Protein AF-A0A085MCB8-F1 (afdb_monomer_lite)

pLDDT: mean 83.79, std 18.66, range [27.7, 98.88]

Sequence (508 aa):
MVGNKIAIAVHGGAGIICREDVPTDLENEYRQELRDALIAGFNSLLAGDSCLEAAVQSTLLLENCPLFNAGKGSVMSCDGTFELDAGLMCGADGRAAGATNLKRIKNPIRLAEAILLKTNHCILGGQGAEQFALEAGLEFCEENYFYTERRSKGLNAFLKAGKSFRKSHSLQNDGNSCFYGSAGTVGAVTLDQMGHLASTSSTGGTTGKMPGRLSDTCVPGAGYFANKFLAVSGTGDGDFFLQRSICYDVAAVVEYAKMSLKEACEHAVFVKMADCHAGLIALDRNGNVACPFNTEGMFHAYLMPNEEIAVRIWKNDIVGRMAMQEEPMLGGVELLEEKELQGFLSQEEYTELLAAYISQNELQLALFLWRRIPSHLKKESSDLTAIWEVGKNLFRMEYSLALAALNRDWSDKMKPVVETIRTSINNYVFTAVEKAYSCISVKSLAALLGKLEDEVLQESLKRGWTADDDPSYLKPVQPVVIEDPNAEDDFVKTMIRQTKFFENTLTE

Organism: NCBI:txid68888

InterPro domains:
  IPR000246 Peptidase T2, asparaginase 2 [PF01112] (5-306)
  IPR000246 Peptidase T2, asparaginase 2 [PTHR10188] (6-315)
  IPR029055 Nucleophile aminohydrolases, N-terminal [SSF56235] (6-314)
  IPR033464 CSN8/PSMD8/EIF3K [PF10075] (348-475)

Secondary structure (DSSP, 8-state):
------EEEEEEEEE---GGGS-HHHHHHHHHHHHHHHHHHHHHHHTT--HHHHHHHHHHHHHH-TTSSSSTTPPPPTTS---EEEEEEETTT--EEEEEEESSBS-HHHHHHHHHHH-S-SEEEHHHHHHHHHHTTPPB--GGGT--HHHHHHHHHHHHTTT--TT-S---SSS--GGGT----EEEEEE-TT--EEEEEEE---TTPPTTPPPGGGSBTTTEEE-SSEEEEEEE-HHHHHHHTHHHHHHHHHHHH---HHHHHHHIIIIITTTS-EEEEEEETT--EE--BSSSEEEEEEE-TTSPPEEEEETT-------SS--TT-TTHHHHHHHHHTT---HHHHHHHHHHHHHTT-HHHHHHHHHHS-HHHHHH-HHHHHHHHHHHHHHTT-HHHHHHHT-S---TTHHHHHHHHHHHHHHHHHHHHHHH-SSEEHHHHHHHHT--HHHHHHHHHHTT-EE-SSTTEEE---------TT---HHHHHHHHHHHHHHHHS--

Structure (mmCIF, N/CA/C/O backbone):
data_AF-A0A085MCB8-F1
#
_entry.id   AF-A0A085MCB8-F1
#
loop_
_atom_site.group_PDB
_atom_site.id
_atom_site.type_symbol
_atom_site.label_atom_id
_atom_site.label_alt_id
_atom_site.label_comp_id
_atom_site.label_asym_id
_atom_site.label_entity_id
_atom_site.label_seq_id
_atom_site.pdbx_PDB_ins_code
_atom_site.Cartn_x
_atom_site.Cartn_y
_atom_site.Cartn_z
_atom_site.occupancy
_atom_site.B_iso_or_equiv
_atom_site.auth_seq_id
_atom_site.auth_comp_id
_atom_site.auth_asym_id
_atom_site.auth_atom_id
_atom_site.pdbx_PDB_model_num
ATOM 1 N N . MET A 1 1 ? -8.775 -0.798 29.290 1.00 27.70 1 MET A N 1
ATOM 2 C CA . MET A 1 1 ? -7.996 0.337 28.757 1.00 27.70 1 MET A CA 1
ATOM 3 C C . MET A 1 1 ? -7.689 0.027 27.305 1.00 27.70 1 MET A C 1
ATOM 5 O O . MET A 1 1 ? -7.099 -1.014 27.050 1.00 27.70 1 MET A O 1
ATOM 9 N N . VAL A 1 2 ? -8.181 0.831 26.361 1.00 31.89 2 VAL A N 1
ATOM 10 C CA . VAL A 1 2 ? -7.821 0.691 24.942 1.00 31.89 2 VAL A CA 1
ATOM 11 C C . VAL A 1 2 ? -6.438 1.323 24.809 1.00 31.89 2 VAL A C 1
ATOM 13 O O . VAL A 1 2 ? -6.316 2.538 24.893 1.00 31.89 2 VAL A O 1
ATOM 16 N N . GLY A 1 3 ? -5.389 0.498 24.767 1.00 43.50 3 GLY A N 1
ATOM 17 C CA . GLY A 1 3 ? -4.029 0.971 24.490 1.00 43.50 3 GLY A CA 1
ATOM 18 C C . GLY A 1 3 ? -3.950 1.611 23.101 1.00 43.50 3 GLY A C 1
ATOM 19 O O . GLY A 1 3 ? -4.816 1.352 22.268 1.00 43.50 3 GLY A O 1
ATOM 20 N N . ASN A 1 4 ? -2.929 2.437 22.862 1.00 54.22 4 ASN A N 1
ATOM 21 C CA . ASN A 1 4 ? -2.634 3.088 21.578 1.00 54.22 4 ASN A CA 1
ATOM 22 C C . ASN A 1 4 ? -2.521 2.061 20.432 1.00 54.22 4 ASN A C 1
ATOM 24 O O . ASN A 1 4 ? -1.433 1.593 20.122 1.00 54.22 4 ASN A O 1
ATOM 28 N N . LYS A 1 5 ? -3.644 1.698 19.804 1.00 75.38 5 LYS A N 1
ATOM 29 C CA . LYS A 1 5 ? -3.726 0.728 18.699 1.00 75.38 5 LYS A CA 1
ATOM 30 C C . LYS A 1 5 ? -3.701 1.406 17.329 1.00 75.38 5 LYS A C 1
ATOM 32 O O . LYS A 1 5 ? -4.356 0.937 16.412 1.00 75.38 5 LYS A O 1
ATOM 37 N N . ILE A 1 6 ? -2.994 2.524 17.181 1.00 90.81 6 ILE A N 1
ATOM 38 C CA . ILE A 1 6 ? -2.833 3.104 15.846 1.00 90.81 6 ILE A CA 1
ATOM 39 C C . ILE A 1 6 ? -1.880 2.212 15.056 1.00 90.81 6 ILE A C 1
ATOM 41 O O . ILE A 1 6 ? -0.785 1.908 15.525 1.00 90.81 6 ILE A O 1
ATOM 45 N N . ALA A 1 7 ? -2.305 1.821 13.863 1.00 95.88 7 ALA A N 1
ATOM 46 C CA . ALA A 1 7 ? -1.473 1.116 12.906 1.00 95.88 7 ALA A CA 1
ATOM 47 C C . ALA A 1 7 ? -1.819 1.572 11.490 1.00 95.88 7 ALA A C 1
ATOM 49 O O . ALA A 1 7 ? -2.953 1.964 11.201 1.00 95.88 7 ALA A O 1
ATOM 50 N N . ILE A 1 8 ? -0.833 1.543 10.604 1.00 98.12 8 ILE A N 1
ATOM 51 C CA . ILE A 1 8 ? -0.995 1.961 9.214 1.00 98.12 8 ILE A CA 1
ATOM 52 C C . ILE A 1 8 ? -0.040 1.175 8.326 1.00 98.12 8 ILE A C 1
ATOM 54 O O . ILE A 1 8 ? 1.091 0.896 8.715 1.00 98.12 8 ILE A O 1
ATOM 58 N N . ALA A 1 9 ? -0.483 0.844 7.120 1.00 98.69 9 ALA A N 1
ATOM 59 C CA . ALA A 1 9 ? 0.382 0.368 6.055 1.00 98.69 9 ALA A CA 1
ATOM 60 C C . ALA A 1 9 ? 0.034 1.075 4.743 1.00 98.69 9 ALA A C 1
ATOM 62 O O . ALA A 1 9 ? -1.121 1.428 4.502 1.00 98.69 9 ALA A O 1
ATOM 63 N N . VAL A 1 10 ? 1.037 1.262 3.889 1.00 98.81 10 VAL A N 1
ATOM 64 C CA . VAL A 1 10 ? 0.917 1.841 2.547 1.00 98.81 10 VAL A CA 1
ATOM 65 C C . VAL A 1 10 ? 1.696 0.993 1.547 1.00 98.81 10 VAL A C 1
ATOM 67 O O . VAL A 1 10 ? 2.708 0.387 1.903 1.00 98.81 10 VAL A O 1
ATOM 70 N N . HIS A 1 11 ? 1.257 0.964 0.289 1.00 98.38 11 HIS A N 1
ATOM 71 C CA . HIS A 1 11 ? 2.021 0.380 -0.811 1.00 98.38 11 HIS A CA 1
ATOM 72 C C . HIS A 1 11 ? 2.091 1.314 -2.020 1.00 98.38 11 HIS A C 1
ATOM 74 O O . HIS A 1 11 ? 1.123 1.987 -2.362 1.00 98.38 11 HIS A O 1
ATOM 80 N N . GLY A 1 12 ? 3.240 1.300 -2.693 1.00 95.75 12 GLY A N 1
ATOM 81 C CA . GLY A 1 12 ? 3.515 1.937 -3.983 1.00 95.75 12 GLY A CA 1
ATOM 82 C C . GLY A 1 12 ? 3.453 0.968 -5.172 1.00 95.75 12 GLY A C 1
ATOM 83 O O . GLY A 1 12 ? 3.764 1.345 -6.301 1.00 95.75 12 GLY A O 1
ATOM 84 N N . GLY A 1 13 ? 3.083 -0.290 -4.912 1.00 90.62 13 GLY A N 1
ATOM 85 C CA . GLY A 1 13 ? 2.748 -1.285 -5.923 1.00 90.62 13 GLY A CA 1
ATOM 86 C C . GLY A 1 13 ? 3.730 -2.447 -6.057 1.00 90.62 13 GLY A C 1
ATOM 87 O O . GLY A 1 13 ? 4.926 -2.305 -5.805 1.00 90.62 13 GLY A O 1
ATOM 88 N N . ALA A 1 14 ? 3.200 -3.598 -6.475 1.00 82.31 14 ALA A N 1
ATOM 89 C CA . ALA A 1 14 ? 3.954 -4.798 -6.831 1.00 82.31 14 ALA A CA 1
ATOM 90 C C . ALA A 1 14 ? 4.080 -4.910 -8.357 1.00 82.31 14 ALA A C 1
ATOM 92 O O . ALA A 1 14 ? 3.195 -4.465 -9.095 1.00 82.31 14 ALA A O 1
ATOM 93 N N . GLY A 1 15 ? 5.167 -5.507 -8.843 1.00 71.56 15 GLY A N 1
ATOM 94 C CA . GLY A 1 15 ? 5.312 -5.812 -10.265 1.00 71.56 15 GLY A CA 1
ATOM 95 C C . GLY A 1 15 ? 6.728 -6.202 -10.679 1.00 71.56 15 GLY A C 1
ATOM 96 O O . GLY A 1 15 ? 7.561 -6.557 -9.848 1.00 71.56 15 GLY A O 1
ATOM 97 N N . ILE A 1 16 ? 6.993 -6.139 -11.984 1.00 66.81 16 ILE A N 1
ATOM 98 C CA . ILE A 1 16 ? 8.308 -6.426 -12.565 1.00 66.81 16 ILE A CA 1
ATOM 99 C C . ILE A 1 16 ? 9.235 -5.246 -12.265 1.00 66.81 16 ILE A C 1
ATOM 101 O O . ILE A 1 16 ? 9.264 -4.258 -12.997 1.00 66.81 16 ILE A O 1
ATOM 105 N N . ILE A 1 17 ? 9.968 -5.350 -11.163 1.00 71.25 17 ILE A N 1
ATOM 106 C CA . ILE A 1 17 ? 11.002 -4.404 -10.759 1.00 71.25 17 ILE A CA 1
ATOM 107 C C . ILE A 1 17 ? 12.288 -5.220 -10.642 1.00 71.25 17 ILE A C 1
ATOM 109 O O . ILE A 1 17 ? 12.360 -6.135 -9.825 1.00 71.25 17 ILE A O 1
ATOM 113 N N . CYS A 1 18 ? 13.279 -4.926 -11.479 1.00 69.25 18 CYS A N 1
ATOM 114 C CA . CYS A 1 18 ? 14.595 -5.554 -11.392 1.00 69.25 18 CYS A CA 1
ATOM 115 C C . CYS A 1 18 ? 15.466 -4.696 -10.481 1.00 69.25 18 CYS A C 1
ATOM 117 O O . CYS A 1 18 ? 15.676 -3.523 -10.786 1.00 69.25 18 CYS A O 1
ATOM 119 N N . ARG A 1 19 ? 15.938 -5.257 -9.362 1.00 76.12 19 ARG A N 1
ATOM 120 C CA . ARG A 1 19 ? 16.737 -4.529 -8.363 1.00 76.12 19 ARG A CA 1
ATOM 121 C C . ARG A 1 19 ? 17.994 -3.924 -8.985 1.00 76.12 19 ARG A C 1
ATOM 123 O O . ARG A 1 19 ? 18.350 -2.798 -8.668 1.00 76.12 19 ARG A O 1
ATOM 130 N N . GLU A 1 20 ? 18.598 -4.634 -9.931 1.00 72.50 20 GLU A N 1
ATOM 131 C CA . GLU A 1 20 ? 19.799 -4.222 -10.661 1.00 72.50 20 GLU A CA 1
ATOM 132 C C . GLU A 1 20 ? 19.562 -2.992 -11.553 1.00 72.50 20 GLU A C 1
ATOM 134 O O . GLU A 1 20 ? 20.500 -2.256 -11.852 1.00 72.50 20 GLU A O 1
ATOM 139 N N . ASP A 1 21 ? 18.310 -2.753 -11.956 1.00 71.25 21 ASP A N 1
ATOM 140 C CA . ASP A 1 21 ? 17.914 -1.631 -12.809 1.00 71.25 21 ASP A CA 1
ATOM 141 C C . ASP A 1 21 ? 17.497 -0.384 -12.003 1.00 71.25 21 ASP A C 1
ATOM 143 O O . ASP A 1 21 ? 17.176 0.645 -12.608 1.00 71.25 21 ASP A O 1
ATOM 147 N N . VAL A 1 22 ? 17.460 -0.451 -10.663 1.00 74.94 22 VAL A N 1
ATOM 148 C CA . VAL A 1 22 ? 17.089 0.679 -9.795 1.00 74.94 22 VAL A CA 1
ATOM 149 C C . VAL A 1 22 ? 18.351 1.323 -9.212 1.00 74.94 22 VAL A C 1
ATOM 151 O O . VAL A 1 22 ? 19.000 0.728 -8.355 1.00 74.94 22 VAL A O 1
ATOM 154 N N . PRO A 1 23 ? 18.715 2.552 -9.627 1.00 82.19 23 PRO A N 1
ATOM 155 C CA . PRO A 1 23 ? 19.811 3.281 -8.998 1.00 82.19 23 PRO A CA 1
ATOM 156 C C . PRO A 1 23 ? 19.545 3.517 -7.508 1.00 82.19 23 PRO A C 1
ATOM 158 O O . PRO A 1 23 ? 18.416 3.830 -7.131 1.00 82.19 23 PRO A O 1
ATOM 161 N N . THR A 1 24 ? 20.587 3.455 -6.675 1.00 81.88 24 THR A N 1
ATOM 162 C CA . THR A 1 24 ? 20.481 3.634 -5.216 1.00 81.88 24 THR A CA 1
ATOM 163 C C . THR A 1 24 ? 19.789 4.941 -4.824 1.00 81.88 24 THR A C 1
ATOM 165 O O . THR A 1 24 ? 18.928 4.933 -3.950 1.00 81.88 24 THR A O 1
ATOM 168 N N . ASP A 1 25 ? 20.102 6.052 -5.497 1.00 80.88 25 ASP A N 1
ATOM 169 C CA . ASP A 1 25 ? 19.472 7.351 -5.217 1.00 80.88 25 ASP A CA 1
ATOM 170 C C . ASP A 1 25 ? 17.960 7.311 -5.466 1.00 80.88 25 ASP A C 1
ATOM 172 O O . ASP A 1 25 ? 17.173 7.784 -4.651 1.00 80.88 25 ASP A O 1
ATOM 176 N N . LEU A 1 26 ? 17.543 6.658 -6.553 1.00 83.00 26 LEU A N 1
ATOM 177 C CA . LEU A 1 26 ? 16.134 6.500 -6.893 1.00 83.00 26 LEU A CA 1
ATOM 178 C C . LEU A 1 26 ? 15.423 5.548 -5.924 1.00 83.00 26 LEU A C 1
ATOM 180 O O . LEU A 1 26 ? 14.272 5.784 -5.567 1.00 83.00 26 LEU A O 1
ATOM 184 N N . GLU A 1 27 ? 16.096 4.487 -5.472 1.00 84.81 27 GLU A N 1
ATOM 185 C CA . GLU A 1 27 ? 15.577 3.625 -4.407 1.00 84.81 27 GLU A CA 1
ATOM 186 C C . GLU A 1 27 ? 15.351 4.421 -3.110 1.00 84.81 27 GLU A C 1
ATOM 188 O O . GLU A 1 27 ? 14.302 4.287 -2.477 1.00 84.81 27 GLU A O 1
ATOM 193 N N . ASN A 1 28 ? 16.292 5.291 -2.738 1.00 84.38 28 ASN A N 1
ATOM 194 C CA . ASN A 1 28 ? 16.163 6.158 -1.568 1.00 84.38 28 ASN A CA 1
ATOM 195 C C . ASN A 1 28 ? 15.000 7.149 -1.711 1.00 84.38 28 ASN A C 1
ATOM 197 O O . ASN A 1 28 ? 14.244 7.327 -0.756 1.00 84.38 28 ASN A O 1
ATOM 201 N N . GLU A 1 29 ? 14.802 7.737 -2.896 1.00 87.62 29 GLU A N 1
ATOM 202 C CA . GLU A 1 29 ? 13.628 8.572 -3.186 1.00 87.62 29 GLU A CA 1
ATOM 203 C C . GLU A 1 29 ? 12.323 7.783 -2.993 1.00 87.62 29 GLU A C 1
ATOM 205 O O . GLU A 1 29 ? 11.416 8.241 -2.301 1.00 87.62 29 GLU A O 1
ATOM 210 N N . TYR A 1 30 ? 12.242 6.553 -3.513 1.00 90.50 30 TYR A N 1
ATOM 211 C CA . TYR A 1 30 ? 11.087 5.678 -3.293 1.00 90.50 30 TYR A CA 1
ATOM 212 C C . TYR A 1 30 ? 10.815 5.408 -1.812 1.00 90.50 30 TYR A C 1
ATOM 214 O O . TYR A 1 30 ? 9.663 5.466 -1.374 1.00 90.50 30 TYR A O 1
ATOM 222 N N . ARG A 1 31 ? 11.861 5.101 -1.038 1.00 90.81 31 ARG A N 1
ATOM 223 C CA . ARG A 1 31 ? 11.746 4.840 0.404 1.00 90.81 31 ARG A CA 1
ATOM 224 C C . ARG A 1 31 ? 11.271 6.081 1.157 1.00 90.81 31 ARG A C 1
ATOM 226 O O . ARG A 1 31 ? 10.410 5.962 2.029 1.00 90.81 31 ARG A O 1
ATOM 233 N N . GLN A 1 32 ? 11.791 7.253 0.804 1.00 89.81 32 GLN A N 1
ATOM 234 C CA . GLN A 1 32 ? 11.395 8.519 1.409 1.00 89.81 32 GLN A CA 1
ATOM 235 C C . GLN A 1 32 ? 9.923 8.844 1.119 1.00 89.81 32 GLN A C 1
ATOM 237 O O . GLN A 1 32 ? 9.163 9.101 2.047 1.00 89.81 32 GLN A O 1
ATOM 242 N N . GLU A 1 33 ? 9.484 8.722 -0.132 1.00 94.94 33 GLU A N 1
ATOM 243 C CA . GLU A 1 33 ? 8.098 9.010 -0.526 1.00 94.94 33 GLU A CA 1
ATOM 244 C C . GLU A 1 33 ? 7.088 8.032 0.111 1.00 94.94 33 GLU A C 1
ATOM 246 O O . GLU A 1 33 ? 6.008 8.438 0.543 1.00 94.94 33 GLU A O 1
ATOM 251 N N . LEU A 1 34 ? 7.443 6.745 0.252 1.00 95.19 34 LEU A N 1
ATOM 252 C CA . LEU A 1 34 ? 6.641 5.775 1.016 1.00 95.19 34 LEU A CA 1
ATOM 253 C C . LEU A 1 34 ? 6.527 6.168 2.494 1.00 95.19 34 LEU A C 1
ATOM 255 O O . LEU A 1 34 ? 5.451 6.058 3.088 1.00 95.19 34 LEU A O 1
ATOM 259 N N . ARG A 1 35 ? 7.640 6.610 3.092 1.00 95.25 35 ARG A N 1
ATOM 260 C CA . ARG A 1 35 ? 7.683 7.052 4.487 1.00 95.25 35 ARG A CA 1
ATOM 261 C C . ARG A 1 35 ? 6.811 8.285 4.692 1.00 95.25 35 ARG A C 1
ATOM 263 O O . ARG A 1 35 ? 6.032 8.309 5.640 1.00 95.25 35 ARG A O 1
ATOM 270 N N . ASP A 1 36 ? 6.896 9.264 3.801 1.00 91.06 36 ASP A N 1
ATOM 271 C CA . ASP A 1 36 ? 6.126 10.505 3.889 1.00 91.06 36 ASP A CA 1
ATOM 272 C C . ASP A 1 36 ? 4.625 10.253 3.709 1.00 91.06 36 ASP A C 1
ATOM 274 O O . ASP A 1 36 ? 3.816 10.763 4.488 1.00 91.06 36 ASP A O 1
ATOM 278 N N . ALA A 1 37 ? 4.243 9.384 2.767 1.00 97.88 37 ALA A N 1
ATOM 279 C CA . ALA A 1 37 ? 2.859 8.938 2.616 1.00 97.88 37 ALA A CA 1
ATOM 280 C C . ALA A 1 37 ? 2.327 8.255 3.887 1.00 97.88 37 ALA A C 1
ATOM 282 O O . ALA A 1 37 ? 1.207 8.535 4.324 1.00 97.88 37 ALA A O 1
ATOM 283 N N . LEU A 1 38 ? 3.124 7.386 4.516 1.00 97.75 38 LEU A N 1
ATOM 284 C CA . LEU A 1 38 ? 2.754 6.738 5.774 1.00 97.75 38 LEU A CA 1
ATOM 285 C C . LEU A 1 38 ? 2.633 7.745 6.929 1.00 97.75 38 LEU A C 1
ATOM 287 O O . LEU A 1 38 ? 1.654 7.710 7.675 1.00 97.75 38 LEU A O 1
ATOM 291 N N . ILE A 1 39 ? 3.590 8.668 7.057 1.00 94.31 39 ILE A N 1
ATOM 292 C CA . ILE A 1 39 ? 3.597 9.702 8.101 1.00 94.31 39 ILE A CA 1
ATOM 293 C C . ILE A 1 39 ? 2.384 10.624 7.968 1.00 94.31 39 ILE A C 1
ATOM 295 O O . ILE A 1 39 ? 1.797 10.997 8.980 1.00 94.31 39 ILE A O 1
ATOM 299 N N . ALA A 1 40 ? 1.965 10.973 6.752 1.00 93.31 40 ALA A N 1
ATOM 300 C CA . ALA A 1 40 ? 0.789 11.815 6.553 1.00 93.31 40 ALA A CA 1
ATOM 301 C C . ALA A 1 40 ? -0.500 11.165 7.071 1.00 93.31 40 ALA A C 1
ATOM 303 O O . ALA A 1 40 ? -1.253 11.802 7.809 1.00 93.31 40 ALA A O 1
ATOM 304 N N . GLY A 1 41 ? -0.724 9.886 6.753 1.00 96.50 41 GLY A N 1
ATOM 305 C CA . GLY A 1 41 ? -1.862 9.141 7.293 1.00 96.50 41 GLY A CA 1
ATOM 306 C C . GLY A 1 41 ? -1.766 8.974 8.809 1.00 96.50 41 GLY A C 1
ATOM 307 O O . GLY A 1 41 ? -2.742 9.196 9.522 1.00 96.50 41 GLY A O 1
ATOM 308 N N . PHE A 1 42 ? -0.575 8.675 9.331 1.00 95.31 42 PHE A N 1
ATOM 309 C CA . PHE A 1 42 ? -0.351 8.568 10.773 1.00 95.31 42 PHE A CA 1
ATOM 310 C C . PHE A 1 42 ? -0.626 9.883 11.519 1.00 95.31 42 PHE A C 1
ATOM 312 O O . PHE A 1 42 ? -1.307 9.879 12.543 1.00 95.31 42 PHE A O 1
ATOM 319 N N . ASN A 1 43 ? -0.164 11.018 10.992 1.00 90.75 43 ASN A N 1
ATOM 320 C CA . ASN A 1 43 ? -0.422 12.337 11.570 1.00 90.75 43 ASN A CA 1
ATOM 321 C C . ASN A 1 43 ? -1.916 12.686 11.561 1.00 90.75 43 ASN A C 1
ATOM 323 O O . ASN A 1 43 ? -2.396 13.279 12.523 1.00 90.75 43 ASN A O 1
ATOM 327 N N . SER A 1 44 ? -2.656 12.284 10.523 1.00 93.00 44 SER A N 1
ATOM 328 C CA . SER A 1 44 ? -4.117 12.429 10.473 1.00 93.00 44 SER A CA 1
ATOM 329 C C . SER A 1 44 ? -4.799 11.616 11.588 1.00 93.00 44 SER A C 1
ATOM 331 O O . SER A 1 44 ? -5.626 12.145 12.329 1.00 93.00 44 SER A O 1
ATOM 333 N N . LEU A 1 45 ? -4.358 10.372 11.828 1.00 92.50 45 LEU A N 1
ATOM 334 C CA . LEU A 1 45 ? -4.843 9.560 12.958 1.00 92.50 45 LEU A CA 1
ATOM 335 C C . LEU A 1 45 ? -4.511 10.194 14.319 1.00 92.50 45 LEU A C 1
ATOM 337 O O . LEU A 1 45 ? -5.348 10.185 15.221 1.00 92.50 45 LEU A O 1
ATOM 341 N N . LEU A 1 46 ? -3.313 10.768 14.482 1.00 89.38 46 LEU A N 1
ATOM 342 C CA . LEU A 1 46 ? -2.926 11.483 15.705 1.00 89.38 46 LEU A CA 1
ATOM 343 C C . LEU A 1 46 ? -3.732 12.769 15.926 1.00 89.38 46 LEU A C 1
ATOM 345 O O . LEU A 1 46 ? -3.989 13.135 17.072 1.00 89.38 46 LEU A O 1
ATOM 349 N N . ALA A 1 47 ? -4.138 13.440 14.848 1.00 88.88 47 ALA A N 1
ATOM 350 C CA . ALA A 1 47 ? -4.994 14.621 14.898 1.00 88.88 47 ALA A CA 1
ATOM 351 C C . ALA A 1 47 ? -6.456 14.292 15.260 1.00 88.88 47 ALA A C 1
ATOM 353 O O . ALA A 1 47 ? -7.233 15.204 15.543 1.00 88.88 47 ALA A O 1
ATOM 354 N N . GLY A 1 48 ? -6.821 13.006 15.305 1.00 89.25 48 GLY A N 1
ATOM 355 C CA . GLY A 1 48 ? -8.174 12.546 15.611 1.00 89.25 48 GLY A CA 1
ATOM 356 C C . GLY A 1 48 ? -9.104 12.514 14.398 1.00 89.25 48 GLY A C 1
ATOM 357 O O . GLY A 1 48 ? -10.321 12.436 14.577 1.00 89.25 48 GLY A O 1
ATOM 358 N N . ASP A 1 49 ? -8.558 12.571 13.182 1.00 93.88 49 ASP A N 1
ATOM 359 C CA . ASP A 1 49 ? -9.339 12.351 11.969 1.00 93.88 49 ASP A CA 1
ATOM 360 C C . ASP A 1 49 ? -9.793 10.886 11.866 1.00 93.88 49 ASP A C 1
ATOM 362 O O . ASP A 1 49 ? -9.266 9.977 12.512 1.00 93.88 49 ASP A O 1
ATOM 366 N N . SER A 1 50 ? -10.788 10.641 11.012 1.00 94.69 50 SER A N 1
ATOM 367 C CA . SER A 1 50 ? -11.274 9.282 10.760 1.00 94.69 50 SER A CA 1
ATOM 368 C C . SER A 1 50 ? -10.213 8.398 10.088 1.00 94.69 50 SER A C 1
ATOM 370 O O . SER A 1 50 ? -9.419 8.883 9.281 1.00 94.69 50 SER A O 1
ATOM 372 N N . CYS A 1 51 ? -10.277 7.075 10.307 1.00 94.31 51 CYS A N 1
ATOM 373 C CA . CYS A 1 51 ? -9.475 6.101 9.550 1.00 94.31 51 CYS A CA 1
ATOM 374 C C . CYS A 1 51 ? -9.509 6.323 8.042 1.00 94.31 51 CYS A C 1
ATOM 376 O O . CYS A 1 51 ? -8.489 6.167 7.369 1.00 94.31 51 CYS A O 1
ATOM 378 N N . LEU A 1 52 ? -10.694 6.642 7.516 1.00 97.94 52 LEU A N 1
ATOM 379 C CA . LEU A 1 52 ? -10.888 6.823 6.090 1.00 97.94 52 LEU A CA 1
ATOM 380 C C . LEU A 1 52 ? -10.094 8.026 5.581 1.00 97.94 52 LEU A C 1
ATOM 382 O O . LEU A 1 52 ? -9.345 7.874 4.623 1.00 97.94 52 LEU A O 1
ATOM 386 N N . GLU A 1 53 ? -10.197 9.173 6.255 1.00 98.06 53 GLU A N 1
ATOM 387 C CA . GLU A 1 53 ? -9.422 10.369 5.902 1.00 98.06 53 GLU A CA 1
ATOM 388 C C . GLU A 1 53 ? -7.917 10.092 5.990 1.00 98.06 53 GLU A C 1
ATOM 390 O O . GLU A 1 53 ? -7.183 10.424 5.066 1.00 98.06 53 GLU A O 1
ATOM 395 N N . ALA A 1 54 ? -7.451 9.395 7.029 1.00 98.25 54 ALA A N 1
ATOM 396 C CA . ALA A 1 54 ? -6.042 9.028 7.145 1.00 98.25 54 ALA A CA 1
ATOM 397 C C . ALA A 1 54 ? -5.545 8.170 5.965 1.00 98.25 54 ALA A C 1
ATOM 399 O O . ALA A 1 54 ? -4.469 8.422 5.419 1.00 98.25 54 ALA A O 1
ATOM 400 N N . ALA A 1 55 ? -6.335 7.183 5.528 1.00 98.75 55 ALA A N 1
ATOM 401 C CA . ALA A 1 55 ? -5.999 6.363 4.363 1.00 98.75 55 ALA A CA 1
ATOM 402 C C . ALA A 1 55 ? -6.033 7.188 3.059 1.00 98.75 55 ALA A C 1
ATOM 404 O O . ALA A 1 55 ? -5.170 7.028 2.186 1.00 98.75 55 ALA A O 1
ATOM 405 N N . VAL A 1 56 ? -6.991 8.116 2.943 1.00 98.88 56 VAL A N 1
ATOM 406 C CA . VAL A 1 56 ? -7.093 9.064 1.825 1.00 98.88 56 VAL A CA 1
ATOM 407 C C . VAL A 1 56 ? -5.868 9.978 1.777 1.00 98.88 56 VAL A C 1
ATOM 409 O O . VAL A 1 56 ? -5.308 10.144 0.699 1.00 98.88 56 VAL A O 1
ATOM 412 N N . GLN A 1 57 ? -5.389 10.507 2.907 1.00 98.69 57 GLN A N 1
ATOM 413 C CA . GLN A 1 57 ? -4.201 11.370 2.980 1.00 98.69 57 GLN A CA 1
ATOM 414 C C . GLN A 1 57 ? -2.926 10.657 2.519 1.00 98.69 57 GLN A C 1
ATOM 416 O O . GLN A 1 57 ? -2.182 11.197 1.698 1.00 98.69 57 GLN A O 1
ATOM 421 N N . SER A 1 58 ? -2.699 9.421 2.972 1.00 98.75 58 SER A N 1
ATOM 422 C CA . SER A 1 58 ? -1.581 8.606 2.480 1.00 98.75 58 SER A CA 1
ATOM 423 C C . SER A 1 58 ? -1.665 8.372 0.973 1.00 98.75 58 SER A C 1
ATOM 425 O O . SER A 1 58 ? -0.689 8.566 0.251 1.00 98.75 58 SER A O 1
ATOM 427 N N . THR A 1 59 ? -2.848 8.004 0.480 1.00 98.88 59 THR A N 1
ATOM 428 C CA . THR A 1 59 ? -3.069 7.732 -0.950 1.00 98.88 59 THR A CA 1
ATOM 429 C C . THR A 1 59 ? -2.905 8.991 -1.798 1.00 98.88 59 THR A C 1
ATOM 431 O O . THR A 1 59 ? -2.329 8.935 -2.879 1.00 98.88 59 THR A O 1
ATOM 434 N N . LEU A 1 60 ? -3.357 10.138 -1.293 1.00 98.62 60 LEU A N 1
ATOM 435 C CA . LEU A 1 60 ? -3.254 11.438 -1.947 1.00 98.62 60 LEU A CA 1
ATOM 436 C C . LEU A 1 60 ? -1.793 11.854 -2.160 1.00 98.62 60 LEU A C 1
ATOM 438 O O . LEU A 1 60 ? -1.454 12.391 -3.213 1.00 98.62 60 LEU A O 1
ATOM 442 N N . LEU A 1 61 ? -0.920 11.600 -1.182 1.00 98.50 61 LEU A N 1
ATOM 443 C CA . LEU A 1 61 ? 0.519 11.837 -1.326 1.00 98.50 61 LEU A CA 1
ATOM 444 C C . LEU A 1 61 ? 1.120 10.969 -2.433 1.00 98.50 61 LEU A C 1
ATOM 446 O O . LEU A 1 61 ? 1.825 11.486 -3.299 1.00 98.50 61 LEU A O 1
ATOM 450 N N . LEU A 1 62 ? 0.757 9.684 -2.468 1.00 98.56 62 LEU A N 1
ATOM 451 C CA . LEU A 1 62 ? 1.206 8.760 -3.510 1.00 98.56 62 LEU A CA 1
ATOM 452 C C . LEU A 1 62 ? 0.670 9.143 -4.902 1.00 98.56 62 LEU A C 1
ATOM 454 O O . LEU A 1 62 ? 1.412 9.041 -5.872 1.00 98.56 62 LEU A O 1
ATOM 458 N N . GLU A 1 63 ? -0.566 9.646 -5.011 1.00 98.69 63 GLU A N 1
ATOM 459 C CA . GLU A 1 63 ? -1.128 10.179 -6.266 1.00 98.69 63 GLU A CA 1
ATOM 460 C C . GLU A 1 63 ? -0.425 11.449 -6.759 1.00 98.69 63 GLU A C 1
ATOM 462 O O . GLU A 1 63 ? -0.409 11.734 -7.954 1.00 98.69 63 GLU A O 1
ATOM 467 N N . ASN A 1 64 ? 0.126 12.257 -5.855 1.00 98.38 64 ASN A N 1
ATOM 468 C CA . ASN A 1 64 ? 0.840 13.480 -6.221 1.00 98.38 64 ASN A CA 1
ATOM 469 C C . ASN A 1 64 ? 2.321 13.222 -6.549 1.00 98.38 64 ASN A C 1
ATOM 471 O O . ASN A 1 64 ? 2.996 14.110 -7.088 1.00 98.38 64 ASN A O 1
ATOM 475 N N . CYS A 1 65 ? 2.822 12.020 -6.258 1.00 97.00 65 CYS A N 1
ATOM 476 C CA . CYS A 1 65 ? 4.209 11.629 -6.443 1.00 97.00 65 CYS A CA 1
ATOM 477 C C . CYS A 1 65 ? 4.433 10.972 -7.824 1.00 97.00 65 CYS A C 1
ATOM 479 O O . CYS A 1 65 ? 3.912 9.889 -8.089 1.00 97.00 65 CYS A O 1
ATOM 481 N N . PRO A 1 66 ? 5.278 11.551 -8.706 1.00 95.50 66 PRO A N 1
ATOM 482 C CA . PRO A 1 66 ? 5.497 11.042 -10.068 1.00 95.50 66 PRO A CA 1
ATOM 483 C C . PRO A 1 66 ? 6.177 9.660 -10.131 1.00 95.50 66 PRO A C 1
ATOM 485 O O . PRO A 1 66 ? 6.298 9.068 -11.214 1.00 95.50 66 PRO A O 1
ATOM 488 N N . LEU A 1 67 ? 6.672 9.158 -8.995 1.00 92.88 67 LEU A N 1
ATOM 489 C CA . LEU A 1 67 ? 7.339 7.865 -8.891 1.00 92.88 67 LEU A CA 1
ATOM 490 C C . LEU A 1 67 ? 6.358 6.689 -8.908 1.00 92.88 67 LEU A C 1
ATOM 492 O O . LEU A 1 67 ? 6.734 5.599 -9.360 1.00 92.88 67 LEU A O 1
ATOM 496 N N . PHE A 1 68 ? 5.107 6.897 -8.507 1.00 95.44 68 PHE A N 1
ATOM 497 C CA . PHE A 1 68 ? 4.108 5.837 -8.441 1.00 95.44 68 PHE A CA 1
ATOM 498 C C . PHE A 1 68 ? 3.150 5.865 -9.636 1.00 95.44 68 PHE A C 1
ATOM 500 O O . PHE A 1 68 ? 3.221 6.737 -10.499 1.00 95.44 68 PHE A O 1
ATOM 507 N N . ASN A 1 69 ? 2.343 4.817 -9.793 1.00 96.00 69 ASN A N 1
ATOM 508 C CA . ASN A 1 69 ? 1.380 4.690 -10.890 1.00 96.00 69 ASN A CA 1
ATOM 509 C C . ASN A 1 69 ? -0.030 5.001 -10.395 1.00 96.00 69 ASN A C 1
ATOM 511 O O . ASN A 1 69 ? -0.903 4.140 -10.401 1.00 96.00 69 ASN A O 1
ATOM 515 N N . ALA A 1 70 ? -0.230 6.228 -9.939 1.00 96.94 70 ALA A N 1
ATOM 516 C CA . ALA A 1 70 ? -1.521 6.764 -9.539 1.00 96.94 70 ALA A CA 1
ATOM 517 C C . ALA A 1 70 ? -1.444 8.284 -9.643 1.00 96.94 70 ALA A C 1
ATOM 519 O O . ALA A 1 70 ? -0.386 8.845 -9.381 1.00 96.94 70 ALA A O 1
ATOM 520 N N . GLY A 1 71 ? -2.525 8.950 -10.051 1.00 97.62 71 GLY A N 1
ATOM 521 C CA . GLY A 1 71 ? -2.485 10.394 -10.294 1.00 97.62 71 GLY A CA 1
ATOM 522 C C . GLY A 1 71 ? -1.300 10.778 -11.192 1.00 97.62 71 GLY A C 1
ATOM 523 O O . GLY A 1 71 ? -1.126 10.233 -12.291 1.00 97.62 71 GLY A O 1
ATOM 524 N N . LYS A 1 72 ? -0.463 11.703 -10.721 1.00 96.62 72 LYS A N 1
ATOM 525 C CA . LYS A 1 72 ? 0.786 12.102 -11.370 1.00 96.62 72 LYS A CA 1
ATOM 526 C C . LYS A 1 72 ? 1.721 10.900 -11.523 1.00 96.62 72 LYS A C 1
ATOM 528 O O . LYS A 1 72 ? 2.130 10.296 -10.546 1.00 96.62 72 LYS A O 1
ATOM 533 N N . GLY A 1 73 ? 2.132 10.588 -12.753 1.00 94.81 73 GLY A N 1
ATOM 534 C CA . GLY A 1 73 ? 2.971 9.414 -13.020 1.00 94.81 73 GLY A CA 1
ATOM 535 C C . GLY A 1 73 ? 2.191 8.151 -13.386 1.00 94.81 73 GLY A C 1
ATOM 536 O O . GLY A 1 73 ? 2.802 7.085 -13.511 1.00 94.81 73 GLY A O 1
ATOM 537 N N . SER A 1 74 ? 0.881 8.265 -13.624 1.00 95.88 74 SER A N 1
ATOM 538 C CA . SER A 1 74 ? 0.058 7.189 -14.186 1.00 95.88 74 SER A CA 1
ATOM 539 C C . SER A 1 74 ? 0.623 6.644 -15.503 1.00 95.88 74 SER A C 1
ATOM 541 O O . SER A 1 74 ? 1.224 7.360 -16.307 1.00 95.88 74 SER A O 1
ATOM 543 N N . VAL A 1 75 ? 0.439 5.345 -15.729 1.00 93.94 75 VAL A N 1
ATOM 544 C CA . VAL A 1 75 ? 0.746 4.699 -17.011 1.00 93.94 75 VAL A CA 1
ATOM 545 C C . VAL A 1 75 ? -0.266 5.097 -18.089 1.00 93.94 75 VAL A C 1
ATOM 547 O O . VAL A 1 75 ? -1.384 5.517 -17.796 1.00 93.94 75 VAL A O 1
ATOM 550 N N . MET A 1 76 ? 0.134 4.938 -19.349 1.00 94.19 76 MET A N 1
ATOM 551 C CA . MET A 1 76 ? -0.696 5.263 -20.509 1.00 94.19 76 MET A CA 1
ATOM 552 C C . MET A 1 76 ? -1.360 4.020 -21.105 1.00 94.19 76 MET A C 1
ATOM 554 O O . MET A 1 76 ? -0.785 2.925 -21.107 1.00 94.19 76 MET A O 1
ATOM 558 N N . SER A 1 77 ? -2.545 4.214 -21.673 1.00 94.06 77 SER A N 1
ATOM 559 C CA . SER A 1 77 ? -3.225 3.267 -22.561 1.00 94.06 77 SER A CA 1
ATOM 560 C C . SER A 1 77 ? -2.462 3.064 -23.877 1.00 94.06 77 SER A C 1
ATOM 562 O O . SER A 1 77 ? -1.500 3.764 -24.203 1.00 94.06 77 SER A O 1
ATOM 564 N N . CYS A 1 78 ? -2.900 2.095 -24.685 1.00 93.12 78 CYS A N 1
ATOM 565 C CA . CYS A 1 78 ? -2.269 1.797 -25.971 1.00 93.12 78 CYS A CA 1
ATOM 566 C C . CYS A 1 78 ? -2.372 2.922 -27.016 1.00 93.12 78 CYS A C 1
ATOM 568 O O . CYS A 1 78 ? -1.667 2.857 -28.023 1.00 93.12 78 CYS A O 1
ATOM 570 N N . ASP A 1 79 ? -3.253 3.906 -26.810 1.00 94.31 79 ASP A N 1
ATOM 571 C CA . ASP A 1 79 ? -3.383 5.108 -27.644 1.00 94.31 79 ASP A CA 1
ATOM 572 C C . ASP A 1 79 ? -2.657 6.334 -27.061 1.00 94.31 79 ASP A C 1
ATOM 574 O O . ASP A 1 79 ? -2.708 7.408 -27.654 1.00 94.31 79 ASP A O 1
ATOM 578 N N . GLY A 1 80 ? -1.928 6.166 -25.952 1.00 93.75 80 GLY A N 1
ATOM 579 C CA . GLY A 1 80 ? -1.128 7.227 -25.342 1.00 93.75 80 GLY A CA 1
ATOM 580 C C . GLY A 1 80 ? -1.909 8.184 -24.443 1.00 93.75 80 GLY A C 1
ATOM 581 O O . GLY A 1 80 ? -1.376 9.240 -24.121 1.00 93.75 80 GLY A O 1
ATOM 582 N N . THR A 1 81 ? -3.135 7.830 -24.046 1.00 95.25 81 THR A N 1
ATOM 583 C CA . THR A 1 81 ? -3.963 8.624 -23.124 1.00 95.25 81 THR A CA 1
ATOM 584 C C . THR A 1 81 ? -3.897 8.090 -21.689 1.00 95.25 81 THR A C 1
ATOM 586 O O . THR A 1 81 ? -3.335 7.020 -21.428 1.00 95.25 81 THR A O 1
ATOM 589 N N . PHE A 1 82 ? -4.449 8.844 -20.736 1.00 96.50 82 PHE A N 1
ATOM 590 C CA . PHE A 1 82 ? -4.537 8.442 -19.328 1.00 96.50 82 PHE A CA 1
ATOM 591 C C . PHE A 1 82 ? -5.979 8.136 -18.928 1.00 96.50 82 PHE A C 1
ATOM 593 O O . PHE A 1 82 ? -6.910 8.866 -19.266 1.00 96.50 82 PHE A O 1
ATOM 600 N N . GLU A 1 83 ? -6.153 7.062 -18.163 1.00 96.62 83 GLU A N 1
ATOM 601 C CA . GLU A 1 83 ? -7.428 6.698 -17.549 1.00 96.62 83 GLU A CA 1
ATOM 602 C C . GLU A 1 83 ? -7.138 6.231 -16.126 1.00 96.62 83 GLU A C 1
ATOM 604 O O . GLU A 1 83 ? -6.348 5.306 -15.944 1.00 96.62 83 GLU A O 1
ATOM 609 N N . LEU A 1 84 ? -7.722 6.874 -15.125 1.00 98.12 84 LEU A N 1
ATOM 610 C CA . LEU A 1 84 ? -7.401 6.626 -13.725 1.00 98.12 84 LEU A CA 1
ATOM 611 C C . LEU A 1 84 ? -8.579 5.985 -12.994 1.00 98.12 84 LEU A C 1
ATOM 613 O O . LEU A 1 84 ? -9.738 6.325 -13.251 1.00 98.12 84 LEU A O 1
ATOM 617 N N . ASP A 1 85 ? -8.250 5.102 -12.054 1.00 98.56 85 ASP A N 1
ATOM 618 C CA . ASP A 1 85 ? -9.194 4.393 -11.197 1.00 98.56 85 ASP A CA 1
ATOM 619 C C . ASP A 1 85 ? -8.792 4.566 -9.727 1.00 98.56 85 ASP A C 1
ATOM 621 O O . ASP A 1 85 ? -7.609 4.520 -9.397 1.00 98.56 85 ASP A O 1
ATOM 625 N N . ALA A 1 86 ? -9.766 4.722 -8.834 1.00 98.81 86 ALA A N 1
ATOM 626 C CA . ALA A 1 86 ? -9.554 4.732 -7.389 1.00 98.81 86 ALA A CA 1
ATOM 627 C C . ALA A 1 86 ? -10.762 4.170 -6.646 1.00 98.81 86 ALA A C 1
ATOM 629 O O . ALA A 1 86 ? -11.883 4.171 -7.159 1.00 98.81 86 ALA A O 1
ATOM 630 N N . GLY A 1 87 ? -10.548 3.737 -5.412 1.00 98.75 87 GLY A N 1
ATOM 631 C CA . GLY A 1 87 ? -11.612 3.242 -4.562 1.00 98.75 87 GLY A CA 1
ATOM 632 C C . GLY A 1 87 ? -11.235 3.242 -3.092 1.00 98.75 87 GLY A C 1
ATOM 633 O O . GLY A 1 87 ? -10.062 3.307 -2.724 1.00 98.75 87 GLY A O 1
ATOM 634 N N . LEU A 1 88 ? -12.260 3.227 -2.248 1.00 98.88 88 LEU A N 1
ATOM 635 C CA . LEU A 1 88 ? -12.112 3.224 -0.803 1.00 98.88 88 LEU A CA 1
ATOM 636 C C . LEU A 1 88 ? -13.273 2.540 -0.088 1.00 98.88 88 LEU A C 1
ATOM 638 O O . LEU A 1 88 ? -14.385 2.444 -0.614 1.00 98.88 88 LEU A O 1
ATOM 642 N N . MET A 1 89 ? -13.008 2.056 1.121 1.00 98.75 89 MET A N 1
ATOM 643 C CA . MET A 1 89 ? -13.997 1.396 1.967 1.00 98.75 89 MET A CA 1
ATOM 644 C C . MET A 1 89 ? -13.800 1.767 3.434 1.00 98.75 89 MET A C 1
ATOM 646 O O . MET A 1 89 ? -12.694 1.684 3.969 1.00 98.75 89 MET A O 1
ATOM 650 N N . CYS A 1 90 ? -14.898 2.145 4.087 1.00 97.88 90 CYS A N 1
ATOM 651 C CA . CYS A 1 90 ? -14.964 2.365 5.524 1.00 97.88 90 CYS A CA 1
ATOM 652 C C . CYS A 1 90 ? -15.385 1.062 6.213 1.00 97.88 90 CYS A C 1
ATOM 654 O O . CYS A 1 90 ? -16.497 0.571 6.019 1.00 97.88 90 CYS A O 1
ATOM 656 N N . GLY A 1 91 ? -14.513 0.495 7.044 1.00 97.06 91 GLY A N 1
ATOM 657 C CA . GLY A 1 91 ? -14.786 -0.762 7.739 1.00 97.06 91 GLY A CA 1
ATOM 658 C C . GLY A 1 91 ? -15.811 -0.644 8.871 1.00 97.06 91 GLY A C 1
ATOM 659 O O . GLY A 1 91 ? -16.398 -1.654 9.259 1.00 97.06 91 GLY A O 1
ATOM 660 N N . ALA A 1 92 ? -16.048 0.569 9.386 1.00 93.25 92 ALA A N 1
ATOM 661 C CA . ALA A 1 92 ? -16.975 0.813 10.492 1.00 93.25 92 ALA A CA 1
ATOM 662 C C . ALA A 1 92 ? -18.449 0.638 10.085 1.00 93.25 92 ALA A C 1
ATOM 664 O O . ALA A 1 92 ? -19.225 0.041 10.830 1.00 93.25 92 ALA A O 1
ATOM 665 N N . ASP A 1 93 ? -18.827 1.134 8.904 1.00 94.44 93 ASP A N 1
ATOM 666 C CA . ASP A 1 93 ? -20.197 1.072 8.376 1.00 94.44 93 ASP A CA 1
ATOM 667 C C . ASP A 1 93 ? -20.326 0.206 7.108 1.00 94.44 93 ASP A C 1
ATOM 669 O O . ASP A 1 93 ? -21.436 -0.034 6.634 1.00 94.44 93 ASP A O 1
ATOM 673 N N . GLY A 1 94 ? -19.207 -0.294 6.575 1.00 95.62 94 GLY A N 1
ATOM 674 C CA . GLY A 1 94 ? -19.158 -1.137 5.384 1.00 95.62 94 GLY A CA 1
ATOM 675 C C . GLY A 1 94 ? -19.454 -0.391 4.083 1.00 95.62 94 GLY A C 1
ATOM 676 O O . GLY A 1 94 ? -19.599 -1.037 3.044 1.00 95.62 94 GLY A O 1
ATOM 677 N N . ARG A 1 95 ? -19.567 0.945 4.102 1.00 97.62 95 ARG A N 1
ATOM 678 C CA . ARG A 1 95 ? -19.766 1.714 2.873 1.00 97.62 95 ARG A CA 1
ATOM 679 C C . ARG A 1 95 ? -18.475 1.731 2.064 1.00 97.62 95 ARG A C 1
ATOM 681 O O . ARG A 1 95 ? -17.384 1.935 2.598 1.00 97.62 95 ARG A O 1
ATOM 688 N N . ALA A 1 96 ? -18.620 1.557 0.758 1.00 98.38 96 ALA A N 1
ATOM 689 C CA . ALA A 1 96 ? -17.522 1.575 -0.191 1.00 98.38 96 ALA A CA 1
ATOM 690 C C . ALA A 1 96 ? -17.877 2.440 -1.396 1.00 98.38 96 ALA A C 1
ATOM 692 O O . ALA A 1 96 ? -19.049 2.524 -1.779 1.00 98.38 96 ALA A O 1
ATOM 693 N N . ALA A 1 97 ? -16.859 3.047 -1.997 1.00 98.69 97 ALA A N 1
ATOM 694 C CA . ALA A 1 97 ? -17.008 3.822 -3.213 1.00 98.69 97 ALA A CA 1
ATOM 695 C C . ALA A 1 97 ? -15.834 3.619 -4.171 1.00 98.69 97 ALA A C 1
ATOM 697 O O . ALA A 1 97 ? -14.711 3.405 -3.719 1.00 98.69 97 ALA A O 1
ATOM 698 N N . GLY A 1 98 ? -16.096 3.715 -5.472 1.00 98.56 98 GLY A N 1
ATOM 699 C CA . GLY A 1 98 ? -15.118 3.624 -6.548 1.00 98.56 98 GLY A CA 1
ATOM 700 C C . GLY A 1 98 ? -15.359 4.680 -7.628 1.00 98.56 98 GLY A C 1
ATOM 701 O O . GLY A 1 98 ? -16.495 5.042 -7.938 1.00 98.56 98 GLY A O 1
ATOM 702 N N . ALA A 1 99 ? -14.275 5.169 -8.215 1.00 98.69 99 ALA A N 1
ATOM 703 C CA . ALA A 1 99 ? -14.265 6.079 -9.349 1.00 98.69 99 ALA A CA 1
ATOM 704 C C . ALA A 1 99 ? -13.384 5.479 -10.450 1.00 98.69 99 ALA A C 1
ATOM 706 O O . ALA A 1 99 ? -12.315 4.949 -10.154 1.00 98.69 99 ALA A O 1
ATOM 707 N N . THR A 1 100 ? -13.824 5.513 -11.709 1.00 98.44 100 THR A N 1
ATOM 708 C CA . THR A 1 100 ? -13.126 4.784 -12.784 1.00 98.44 100 THR A CA 1
ATOM 709 C C . THR A 1 100 ? -13.178 5.479 -14.138 1.00 98.44 100 THR A C 1
ATOM 711 O O . THR A 1 100 ? -14.079 6.280 -14.395 1.00 98.44 100 THR A O 1
ATOM 714 N N . ASN A 1 101 ? -12.230 5.169 -15.026 1.00 97.19 101 ASN A N 1
ATOM 715 C CA . ASN A 1 101 ? -12.104 5.779 -16.356 1.00 97.19 101 ASN A CA 1
ATOM 716 C C . ASN A 1 101 ? -12.056 7.320 -16.307 1.00 97.19 101 ASN A C 1
ATOM 718 O O . ASN A 1 101 ? -12.653 8.000 -17.146 1.00 97.19 101 ASN A O 1
ATOM 722 N N . LEU A 1 102 ? -11.377 7.874 -15.302 1.00 98.00 102 LEU A N 1
ATOM 723 C CA . LEU A 1 102 ? -11.210 9.318 -15.128 1.00 98.00 102 LEU A CA 1
ATOM 724 C C . LEU A 1 102 ? -10.084 9.823 -16.024 1.00 98.00 102 LEU A C 1
ATOM 726 O O . LEU A 1 102 ? -9.067 9.151 -16.148 1.00 98.00 102 LEU A O 1
ATOM 730 N N . LYS A 1 103 ? -10.229 11.007 -16.614 1.00 96.56 103 LYS A N 1
ATOM 731 C CA . LYS A 1 103 ? -9.238 11.579 -17.540 1.00 96.56 103 LYS A CA 1
ATOM 732 C C . LYS A 1 103 ? -8.683 12.917 -17.087 1.00 96.56 103 LYS A C 1
ATOM 734 O O . LYS A 1 103 ? -7.631 13.324 -17.564 1.00 96.56 103 LYS A O 1
ATOM 739 N N . ARG A 1 104 ? -9.405 13.637 -16.228 1.00 96.44 104 ARG A N 1
ATOM 740 C CA . ARG A 1 104 ? -9.089 15.032 -15.885 1.00 96.44 104 ARG A CA 1
ATOM 741 C C . ARG A 1 104 ? -9.146 15.331 -14.395 1.00 96.44 104 ARG A C 1
ATOM 743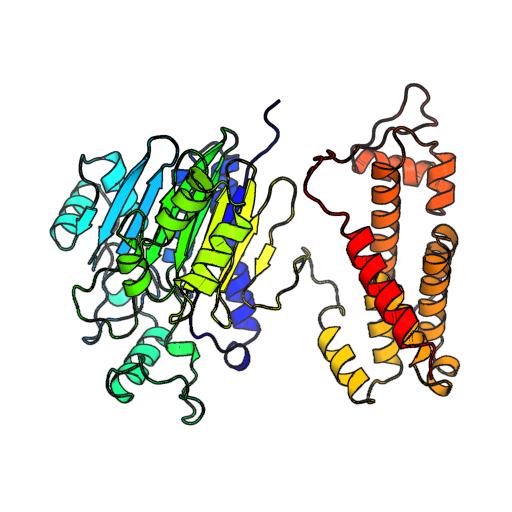 O O . ARG A 1 104 ? -8.982 16.482 -14.010 1.00 96.44 104 ARG A O 1
ATOM 750 N N . ILE A 1 105 ? -9.392 14.331 -13.554 1.00 97.94 105 ILE A N 1
ATOM 751 C CA . ILE A 1 105 ? -9.441 14.509 -12.101 1.00 97.94 105 ILE A CA 1
ATOM 752 C C . ILE A 1 105 ? -8.042 14.328 -11.540 1.00 97.94 105 ILE A C 1
ATOM 754 O O . ILE A 1 105 ? -7.468 13.248 -11.657 1.00 97.94 105 ILE A O 1
ATOM 758 N N . LYS A 1 106 ? -7.512 15.380 -10.915 1.00 97.69 106 LYS A N 1
ATOM 759 C CA . LYS A 1 106 ? -6.134 15.395 -10.416 1.00 97.69 106 LYS A CA 1
ATOM 760 C C . LYS A 1 106 ? -5.873 14.295 -9.387 1.00 97.69 106 LYS A C 1
ATOM 762 O O . LYS A 1 106 ? -4.850 13.620 -9.464 1.00 97.69 106 LYS A O 1
ATOM 767 N N . ASN A 1 107 ? -6.821 14.110 -8.466 1.00 98.56 107 ASN A N 1
ATOM 768 C CA . ASN A 1 107 ? -6.738 13.147 -7.371 1.00 98.56 107 ASN A CA 1
ATOM 769 C C . ASN A 1 107 ? -7.964 12.217 -7.358 1.00 98.56 107 ASN A C 1
ATOM 771 O O . ASN A 1 107 ? -8.975 12.536 -6.718 1.00 98.56 107 ASN A O 1
ATOM 775 N N . PRO A 1 108 ? -7.915 11.090 -8.094 1.00 98.62 108 PRO A N 1
ATOM 776 C CA . PRO A 1 108 ? -8.984 10.093 -8.151 1.00 98.62 108 PRO A CA 1
ATOM 777 C C . PRO A 1 108 ? -9.532 9.655 -6.786 1.00 98.62 108 PRO A C 1
ATOM 779 O O . PRO A 1 108 ? -10.749 9.508 -6.642 1.00 98.62 108 PRO A O 1
ATOM 782 N N . ILE A 1 109 ? -8.682 9.504 -5.763 1.00 98.81 109 ILE A N 1
ATOM 783 C CA . ILE A 1 109 ? -9.128 9.061 -4.434 1.00 98.81 109 ILE A CA 1
ATOM 784 C C . ILE A 1 109 ? -10.109 10.043 -3.773 1.00 98.81 109 ILE A C 1
ATOM 786 O O . ILE A 1 109 ? -11.070 9.617 -3.131 1.00 98.81 109 ILE A O 1
ATOM 790 N N . ARG A 1 110 ? -9.946 11.356 -3.999 1.00 98.69 110 ARG A N 1
ATOM 791 C CA . ARG A 1 110 ? -10.875 12.389 -3.498 1.00 98.69 110 ARG A CA 1
ATOM 792 C C . ARG A 1 110 ? -12.227 12.346 -4.207 1.00 98.69 110 ARG A C 1
ATOM 794 O O . ARG A 1 110 ? -13.245 12.699 -3.614 1.00 98.69 110 ARG A O 1
ATOM 801 N N . LEU A 1 111 ? -12.270 11.876 -5.454 1.00 98.81 111 LEU A N 1
ATOM 802 C CA . LEU A 1 111 ? -13.538 11.608 -6.130 1.00 98.81 111 LEU A CA 1
ATOM 803 C C . LEU A 1 111 ? -14.228 10.371 -5.552 1.00 98.81 111 LEU A C 1
ATOM 805 O O . LEU A 1 111 ? -15.425 10.437 -5.281 1.00 98.81 111 LEU A O 1
ATOM 809 N N . ALA A 1 112 ? -13.500 9.280 -5.298 1.00 98.75 112 ALA A N 1
ATOM 810 C CA . ALA A 1 112 ? -14.071 8.111 -4.623 1.00 98.75 112 ALA A CA 1
ATOM 811 C C . ALA A 1 112 ? -14.654 8.484 -3.242 1.00 98.75 112 ALA A C 1
ATOM 813 O O . ALA A 1 112 ? -15.772 8.094 -2.909 1.00 98.75 112 ALA A O 1
ATOM 814 N N . GLU A 1 113 ? -13.961 9.332 -2.481 1.00 98.62 113 GLU A N 1
ATOM 815 C CA . GLU A 1 113 ? -14.464 9.893 -1.221 1.00 98.62 113 GLU A CA 1
ATOM 816 C C . GLU A 1 113 ? -15.732 10.733 -1.404 1.00 98.62 113 GLU A C 1
ATOM 818 O O . GLU A 1 113 ? -16.723 10.530 -0.698 1.00 98.62 113 GLU A O 1
ATOM 823 N N . ALA A 1 114 ? -15.749 11.646 -2.377 1.00 98.62 114 ALA A N 1
ATOM 824 C CA . ALA A 1 114 ? -16.931 12.450 -2.658 1.00 98.62 114 ALA A CA 1
ATOM 825 C C . ALA A 1 114 ? -18.142 11.582 -3.045 1.00 98.62 114 ALA A C 1
ATOM 827 O O . ALA A 1 114 ? -19.258 11.883 -2.619 1.00 98.62 114 ALA A O 1
ATOM 828 N N . ILE A 1 115 ? -17.932 10.496 -3.801 1.00 98.75 115 ILE A N 1
ATOM 829 C CA . ILE A 1 115 ? -18.983 9.529 -4.154 1.00 98.75 115 ILE A CA 1
ATOM 830 C C . ILE A 1 115 ? -19.552 8.883 -2.886 1.00 98.75 115 ILE A C 1
ATOM 832 O O . ILE A 1 115 ? -20.774 8.878 -2.716 1.00 98.75 115 ILE A O 1
ATOM 836 N N . LEU A 1 116 ? -18.686 8.413 -1.978 1.00 98.38 116 LEU A N 1
ATOM 837 C CA . LEU A 1 116 ? -19.082 7.798 -0.705 1.00 98.38 116 LEU A CA 1
ATOM 838 C C . LEU A 1 116 ? -19.916 8.745 0.172 1.00 98.38 116 LEU A C 1
ATOM 840 O O . LEU A 1 116 ? -20.877 8.326 0.820 1.00 98.38 116 LEU A O 1
ATOM 844 N N . LEU A 1 117 ? -19.504 10.013 0.244 1.00 97.25 117 LEU A N 1
ATOM 845 C CA . LEU A 1 117 ? -20.054 10.984 1.189 1.00 97.25 117 LEU A CA 1
ATOM 846 C C . LEU A 1 117 ? -21.283 11.727 0.662 1.00 97.25 117 LEU A C 1
ATOM 848 O O . LEU A 1 117 ? -22.125 12.136 1.461 1.00 97.25 117 LEU A O 1
ATOM 852 N N . LYS A 1 118 ? -21.387 11.939 -0.655 1.00 98.00 118 LYS A N 1
ATOM 853 C CA . LYS A 1 118 ? -22.397 12.832 -1.250 1.00 98.00 118 LYS A CA 1
ATOM 854 C C . LYS A 1 118 ? -23.397 12.116 -2.163 1.00 98.00 118 LYS A C 1
ATOM 856 O O . LYS A 1 118 ? -24.271 12.777 -2.720 1.00 98.00 118 LYS A O 1
ATOM 861 N N . THR A 1 119 ? -23.301 10.795 -2.333 1.00 97.50 119 THR A N 1
ATOM 862 C CA . THR A 1 119 ? -24.209 10.023 -3.199 1.00 97.50 119 THR A CA 1
ATOM 863 C C . THR A 1 119 ? -24.701 8.738 -2.527 1.00 97.50 119 THR A C 1
ATOM 865 O O . THR A 1 119 ? -24.170 8.312 -1.508 1.00 97.50 119 THR A O 1
ATOM 868 N N . ASN A 1 120 ? -25.709 8.097 -3.129 1.00 95.62 120 ASN A N 1
ATOM 869 C CA . ASN A 1 120 ? -26.168 6.753 -2.752 1.00 95.62 120 ASN A CA 1
ATOM 870 C C . ASN A 1 120 ? -25.593 5.662 -3.680 1.00 95.62 120 ASN A C 1
ATOM 872 O O . ASN A 1 120 ? -26.149 4.567 -3.774 1.00 95.62 120 ASN A O 1
ATOM 876 N N . HIS A 1 121 ? -24.537 5.976 -4.433 1.00 97.50 121 HIS A N 1
ATOM 877 C CA . HIS A 1 121 ? -23.943 5.087 -5.424 1.00 97.50 121 HIS A CA 1
ATOM 878 C C . HIS A 1 121 ? -22.609 4.538 -4.926 1.00 97.50 121 HIS A C 1
ATOM 880 O O . HIS A 1 121 ? -21.886 5.202 -4.192 1.00 97.50 121 HIS A O 1
ATOM 886 N N . CYS A 1 122 ? -22.284 3.316 -5.348 1.00 96.06 122 CYS A N 1
ATOM 887 C CA . CYS A 1 122 ? -21.013 2.688 -5.007 1.00 96.06 122 CYS A CA 1
ATOM 888 C C . CYS A 1 122 ? -19.935 3.018 -6.045 1.00 96.06 122 CYS A C 1
ATOM 890 O O . CYS A 1 122 ? -18.827 3.356 -5.677 1.00 96.06 122 CYS A O 1
ATOM 892 N N . ILE A 1 123 ? -20.230 2.975 -7.346 1.00 98.44 123 ILE A N 1
ATOM 893 C CA . ILE A 1 123 ? -19.214 3.221 -8.379 1.00 98.44 123 ILE A CA 1
ATOM 894 C C . ILE A 1 123 ? -19.757 4.202 -9.414 1.00 98.44 123 ILE A C 1
ATOM 896 O O . ILE A 1 123 ? -20.853 3.991 -9.935 1.00 98.44 123 ILE A O 1
ATOM 900 N N . LEU A 1 124 ? -18.986 5.246 -9.733 1.00 98.56 124 LEU A N 1
ATOM 901 C CA . LEU A 1 124 ? -19.213 6.116 -10.894 1.00 98.56 124 LEU A CA 1
ATOM 902 C C . LEU A 1 124 ? -18.019 6.030 -11.846 1.00 98.56 124 LEU A C 1
ATOM 904 O O . LEU A 1 124 ? -16.877 5.907 -11.409 1.00 98.56 124 LEU A O 1
ATOM 908 N N . GLY A 1 125 ? -18.267 6.135 -13.152 1.00 97.94 125 GLY A N 1
ATOM 909 C CA . GLY A 1 125 ? -17.195 6.099 -14.143 1.00 97.94 125 GLY A CA 1
ATOM 910 C C . GLY A 1 125 ? -17.347 7.089 -15.290 1.00 97.94 125 GLY A C 1
ATOM 911 O O . GLY A 1 125 ? -18.449 7.555 -15.599 1.00 97.94 125 GLY A O 1
ATOM 912 N N . GLY A 1 126 ? -16.219 7.388 -15.933 1.00 96.88 126 GLY A N 1
ATOM 913 C CA . GLY A 1 126 ? -16.136 8.210 -17.135 1.00 96.88 126 GLY A CA 1
ATOM 914 C C . GLY A 1 126 ? -16.721 9.610 -16.955 1.00 96.88 126 GLY A C 1
ATOM 915 O O . GLY A 1 126 ? -16.637 10.217 -15.888 1.00 96.88 126 GLY A O 1
ATOM 916 N N . GLN A 1 127 ? -17.366 10.112 -18.009 1.00 97.06 127 GLN A N 1
ATOM 917 C CA . GLN A 1 127 ? -17.912 11.472 -18.047 1.00 97.06 127 GLN A CA 1
ATOM 918 C C . GLN A 1 127 ? -18.908 11.762 -16.913 1.00 97.06 127 GLN A C 1
ATOM 920 O O . GLN A 1 127 ? -18.942 12.880 -16.408 1.00 97.06 127 GLN A O 1
ATOM 925 N N . GLY A 1 128 ? -19.709 10.776 -16.494 1.00 98.06 128 GLY A N 1
ATOM 926 C CA . GLY A 1 128 ? -20.657 10.957 -15.391 1.00 98.06 128 GLY A CA 1
ATOM 927 C C . GLY A 1 128 ? -19.958 11.192 -14.050 1.00 98.06 128 GLY A C 1
ATOM 928 O O . GLY A 1 128 ? -20.391 12.039 -13.272 1.00 98.06 128 GLY A O 1
ATOM 929 N N . ALA A 1 129 ? -18.845 10.495 -13.805 1.00 98.25 129 ALA A N 1
ATOM 930 C CA . ALA A 1 129 ? -18.037 10.691 -12.605 1.00 98.25 129 ALA A CA 1
ATOM 931 C C . ALA A 1 129 ? -17.352 12.065 -12.602 1.00 98.25 129 ALA A C 1
ATOM 933 O O . ALA A 1 129 ? -17.339 12.737 -11.576 1.00 98.25 129 ALA A O 1
ATOM 934 N N . GLU A 1 130 ? -16.840 12.516 -13.751 1.00 97.81 130 GLU A N 1
ATOM 935 C CA . GLU A 1 130 ? -16.239 13.850 -13.874 1.00 97.81 130 GLU A CA 1
ATOM 936 C C . GLU A 1 130 ? -17.279 14.968 -13.738 1.00 97.81 130 GLU A C 1
ATOM 938 O O . GLU A 1 130 ? -17.035 15.955 -13.052 1.00 97.81 130 GLU A O 1
ATOM 943 N N . GLN A 1 131 ? -18.473 14.811 -14.310 1.00 98.31 131 GLN A N 1
ATOM 944 C CA . GLN A 1 131 ? -19.555 15.778 -14.117 1.00 98.31 131 GLN A CA 1
ATOM 945 C C . GLN A 1 131 ? -19.907 15.927 -12.630 1.00 98.31 131 GLN A C 1
ATOM 947 O O . GLN A 1 131 ? -20.009 17.042 -12.119 1.00 98.31 131 GLN A O 1
ATOM 952 N N . PHE A 1 132 ? -20.010 14.807 -11.915 1.00 98.62 132 PHE A N 1
ATOM 953 C CA . PHE A 1 132 ? -20.202 14.828 -10.470 1.00 98.62 132 PHE A CA 1
ATOM 954 C C . PHE A 1 132 ? -19.006 15.451 -9.727 1.00 98.62 132 PHE A C 1
ATOM 956 O O . PHE A 1 132 ? -19.201 16.202 -8.775 1.00 98.62 132 PHE A O 1
ATOM 963 N N . ALA A 1 133 ? -17.768 15.208 -10.167 1.00 98.31 133 ALA A N 1
ATOM 964 C CA . ALA A 1 133 ? -16.578 15.821 -9.575 1.00 98.31 133 ALA A CA 1
ATOM 965 C C . ALA A 1 133 ? -16.614 17.358 -9.648 1.00 98.31 133 ALA A C 1
ATOM 967 O O . ALA A 1 133 ? -16.236 18.030 -8.686 1.00 98.31 133 ALA A O 1
ATOM 968 N N . LEU A 1 134 ? -17.117 17.910 -10.758 1.00 97.62 134 LEU A N 1
ATOM 969 C CA . LEU A 1 134 ? -17.326 19.348 -10.927 1.00 97.62 134 LEU A CA 1
ATOM 970 C C . LEU A 1 134 ? -18.350 19.887 -9.921 1.00 97.62 134 LEU A C 1
ATOM 972 O O . LEU A 1 134 ? -18.095 20.887 -9.254 1.00 97.62 134 LEU A O 1
ATOM 976 N N . GLU A 1 135 ? -19.482 19.201 -9.769 1.00 97.44 135 GLU A N 1
ATOM 977 C CA . GLU A 1 135 ? -20.526 19.549 -8.793 1.00 97.44 135 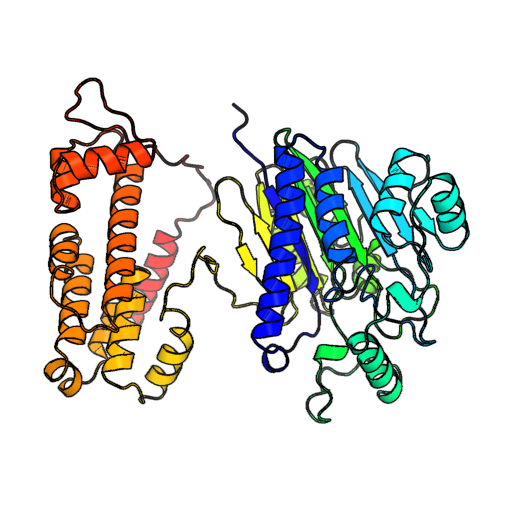GLU A CA 1
ATOM 978 C C . GLU A 1 135 ? -20.028 19.429 -7.345 1.00 97.44 135 GLU A C 1
ATOM 980 O O . GLU A 1 135 ? -20.400 20.218 -6.475 1.00 97.44 135 GLU A O 1
ATOM 985 N N . ALA A 1 136 ? -19.143 18.466 -7.087 1.00 97.38 136 ALA A N 1
ATOM 986 C CA . ALA A 1 136 ? -18.518 18.248 -5.793 1.00 97.38 136 ALA A CA 1
ATOM 987 C C . ALA A 1 136 ? -17.398 19.255 -5.467 1.00 97.38 136 ALA A C 1
ATOM 989 O O . ALA A 1 136 ? -16.947 19.255 -4.317 1.00 97.38 136 ALA A O 1
ATOM 990 N N . GLY A 1 137 ? -16.989 20.098 -6.427 1.00 97.81 137 GLY A N 1
ATOM 991 C CA . GLY A 1 137 ? -15.960 21.129 -6.270 1.00 97.81 137 GLY A CA 1
ATOM 992 C C . GLY A 1 137 ? -14.522 20.602 -6.298 1.00 97.81 137 GLY A C 1
ATOM 993 O O . GLY A 1 137 ? -13.656 21.190 -5.653 1.00 97.81 137 GLY A O 1
ATOM 994 N N . LEU A 1 138 ? -14.267 19.483 -6.983 1.00 98.00 138 LEU A N 1
ATOM 995 C CA . LEU A 1 138 ? -12.939 18.864 -7.050 1.00 98.00 138 LEU A CA 1
ATOM 996 C C . LEU A 1 138 ? -12.037 19.515 -8.109 1.00 98.00 138 LEU A C 1
ATOM 998 O O . LEU A 1 138 ? -12.506 20.062 -9.107 1.00 98.00 138 LEU A O 1
ATOM 1002 N N . GLU A 1 139 ? -10.722 19.436 -7.889 1.00 97.19 139 GLU A N 1
ATOM 1003 C CA . GLU A 1 139 ? -9.720 19.998 -8.796 1.00 97.19 139 GLU A CA 1
ATOM 1004 C C . GLU A 1 139 ? -9.581 19.150 -10.070 1.00 97.19 139 GLU A C 1
ATOM 1006 O O . GLU A 1 139 ? -9.305 17.945 -10.029 1.00 97.19 139 GLU A O 1
ATOM 1011 N N . PHE A 1 140 ? -9.727 19.817 -11.212 1.00 97.94 140 PHE A N 1
ATOM 1012 C CA . PHE A 1 140 ? -9.421 19.261 -12.523 1.00 97.94 140 PHE A CA 1
ATOM 1013 C C . PHE A 1 140 ? -8.001 19.632 -12.938 1.00 97.94 140 PHE A C 1
ATOM 1015 O O . PHE A 1 140 ? -7.501 20.703 -12.597 1.00 97.94 140 PHE A O 1
ATOM 1022 N N . CYS A 1 141 ? -7.378 18.783 -13.744 1.00 95.94 141 CYS A N 1
ATOM 1023 C CA . CYS A 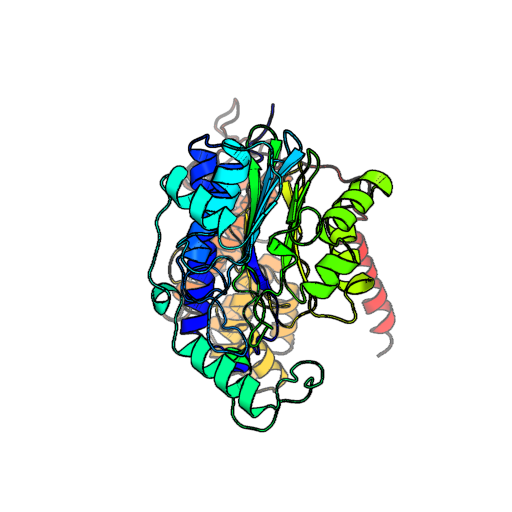1 141 ? -6.093 19.050 -14.365 1.00 95.94 141 CYS A CA 1
ATOM 1024 C C . CYS A 1 141 ? -6.134 18.799 -15.875 1.00 95.94 141 CYS A C 1
ATOM 1026 O O . CYS A 1 141 ? -7.005 18.107 -16.409 1.00 95.94 141 CYS A O 1
ATOM 1028 N N . GLU A 1 142 ? -5.159 19.380 -16.566 1.00 93.88 142 GLU A N 1
ATOM 1029 C CA . GLU A 1 142 ? -4.849 19.020 -17.946 1.00 93.88 142 GLU A CA 1
ATOM 1030 C C . GLU A 1 142 ? -4.209 17.629 -17.994 1.00 93.88 142 GLU A C 1
ATOM 1032 O O . GLU A 1 142 ? -3.511 17.228 -17.063 1.00 93.88 142 GLU A O 1
ATOM 1037 N N . GLU A 1 143 ? -4.386 16.913 -19.102 1.00 84.88 143 GLU A N 1
ATOM 1038 C CA . GLU A 1 143 ? -3.882 15.542 -19.268 1.00 84.88 143 GLU A CA 1
ATOM 1039 C C . GLU A 1 143 ? -2.356 15.440 -19.062 1.00 84.88 143 GLU A C 1
ATOM 1041 O O . GLU A 1 143 ? -1.849 14.483 -18.477 1.00 84.88 143 GLU A O 1
ATOM 1046 N N . ASN A 1 144 ? -1.614 16.487 -19.440 1.00 92.19 144 ASN A N 1
ATOM 1047 C CA . ASN A 1 144 ? -0.164 16.563 -19.259 1.00 92.19 144 ASN A CA 1
ATOM 1048 C C . ASN A 1 144 ? 0.283 16.563 -17.782 1.00 92.19 144 ASN A C 1
ATOM 1050 O O . ASN A 1 144 ? 1.459 16.345 -17.507 1.00 92.19 144 ASN A O 1
ATOM 1054 N N . TYR A 1 145 ? -0.619 16.789 -16.820 1.00 97.06 145 TYR A N 1
ATOM 1055 C CA . TYR A 1 145 ? -0.301 16.656 -15.396 1.00 97.06 145 TYR A CA 1
ATOM 1056 C C . TYR A 1 145 ? 0.136 15.229 -15.034 1.00 97.06 145 TYR A C 1
ATOM 1058 O O . TYR A 1 145 ? 1.052 15.051 -14.232 1.00 97.06 145 TYR A O 1
ATOM 1066 N N . PHE A 1 146 ? -0.476 14.214 -15.651 1.00 97.12 146 PHE A N 1
ATOM 1067 C CA . PHE A 1 146 ? -0.182 12.807 -15.370 1.00 97.12 146 PHE A CA 1
ATOM 1068 C C . PHE A 1 146 ? 1.108 12.316 -16.033 1.00 97.12 146 PHE A C 1
ATOM 1070 O O . PHE A 1 146 ? 1.678 11.300 -15.625 1.00 97.12 146 PHE A O 1
ATOM 1077 N N . TYR A 1 147 ? 1.579 13.043 -17.045 1.00 96.31 147 TYR A N 1
ATOM 1078 C CA . TYR A 1 147 ? 2.694 12.647 -17.884 1.00 96.31 147 TYR A CA 1
ATOM 1079 C C . TYR A 1 147 ? 4.028 12.620 -17.132 1.00 96.31 147 TYR A C 1
ATOM 1081 O O . TYR A 1 147 ? 4.400 13.545 -16.411 1.00 96.31 147 TYR A O 1
ATOM 1089 N N . THR A 1 148 ? 4.813 11.575 -17.398 1.00 93.88 148 THR A N 1
ATOM 1090 C CA . THR A 1 148 ? 6.249 11.547 -17.107 1.00 93.88 148 THR A CA 1
ATOM 1091 C C . THR A 1 148 ? 6.996 10.906 -18.273 1.00 93.88 148 THR A C 1
ATOM 1093 O O . THR A 1 148 ? 6.504 9.975 -18.921 1.00 93.88 148 THR A O 1
ATOM 1096 N N . GLU A 1 149 ? 8.225 11.361 -18.520 1.00 92.69 149 GLU A N 1
ATOM 1097 C CA . GLU A 1 149 ? 9.067 10.808 -19.586 1.00 92.69 149 GLU A CA 1
ATOM 1098 C C . GLU A 1 149 ? 9.305 9.302 -19.397 1.00 92.69 149 GLU A C 1
ATOM 1100 O O . GLU A 1 149 ? 9.272 8.528 -20.355 1.00 92.69 149 GLU A O 1
ATOM 1105 N N . ARG A 1 150 ? 9.467 8.864 -18.145 1.00 88.69 150 ARG A N 1
ATOM 1106 C CA . ARG A 1 150 ? 9.646 7.455 -17.784 1.00 88.69 150 ARG A CA 1
ATOM 1107 C C . ARG A 1 150 ? 8.483 6.581 -18.259 1.00 88.69 150 ARG A C 1
ATOM 1109 O O . ARG A 1 150 ? 8.719 5.546 -18.878 1.00 88.69 150 ARG A O 1
ATOM 1116 N N . ARG A 1 151 ? 7.235 6.999 -18.016 1.00 89.81 151 ARG A N 1
ATOM 1117 C CA . ARG A 1 151 ? 6.041 6.245 -18.443 1.00 89.81 151 ARG A CA 1
ATOM 1118 C C . ARG A 1 151 ? 5.867 6.260 -19.958 1.00 89.81 151 ARG A C 1
ATOM 1120 O O . ARG A 1 151 ? 5.455 5.255 -20.529 1.00 89.81 151 ARG A O 1
ATOM 1127 N N . SER A 1 152 ? 6.243 7.358 -20.615 1.00 92.12 152 SER A N 1
ATOM 1128 C CA . SER A 1 152 ? 6.249 7.460 -22.082 1.00 92.12 152 SER A CA 1
ATOM 1129 C C . SER A 1 152 ? 7.230 6.472 -22.713 1.00 92.12 152 SER A C 1
ATOM 1131 O O . SER A 1 152 ? 6.885 5.741 -23.645 1.00 92.12 152 SER A O 1
ATOM 1133 N N . LYS A 1 153 ? 8.446 6.369 -22.161 1.00 90.25 153 LYS A N 1
ATOM 1134 C CA . LYS A 1 153 ? 9.421 5.341 -22.557 1.00 90.25 153 LYS A CA 1
ATOM 1135 C C . LYS A 1 153 ? 8.868 3.930 -22.336 1.00 90.25 153 LYS A C 1
ATOM 1137 O O . LYS A 1 153 ? 8.997 3.099 -23.234 1.00 90.25 153 LYS A O 1
ATOM 1142 N N . GLY A 1 154 ? 8.180 3.695 -21.216 1.00 86.25 154 GLY A N 1
ATOM 1143 C CA . GLY A 1 154 ? 7.488 2.435 -20.921 1.00 86.25 154 GLY A CA 1
ATOM 1144 C C . GLY A 1 154 ? 6.451 2.040 -21.976 1.00 86.25 154 GLY A C 1
ATOM 1145 O O . GLY A 1 154 ? 6.501 0.926 -22.499 1.00 86.25 154 GLY A O 1
ATOM 1146 N N . LEU A 1 155 ? 5.560 2.960 -22.361 1.00 90.31 155 LEU A N 1
ATOM 1147 C CA . LEU A 1 155 ? 4.583 2.712 -23.428 1.00 90.31 155 LEU A CA 1
ATOM 1148 C C . LEU A 1 155 ? 5.269 2.431 -24.772 1.00 90.31 155 LEU A C 1
ATOM 1150 O O . LEU A 1 155 ? 4.902 1.492 -25.477 1.00 90.31 155 LEU A O 1
ATOM 1154 N N . ASN A 1 156 ? 6.287 3.210 -25.134 1.00 90.00 156 ASN A N 1
ATOM 1155 C CA . ASN A 1 156 ? 7.013 3.007 -26.387 1.00 90.00 156 ASN A CA 1
ATOM 1156 C C . ASN A 1 156 ? 7.698 1.634 -26.443 1.00 90.00 156 ASN A C 1
ATOM 1158 O O . ASN A 1 156 ? 7.666 0.976 -27.485 1.00 90.00 156 ASN A O 1
ATOM 1162 N N . ALA A 1 157 ? 8.285 1.179 -25.333 1.00 85.12 157 ALA A N 1
ATOM 1163 C CA . ALA A 1 157 ? 8.839 -0.167 -25.220 1.00 85.12 157 ALA A CA 1
ATOM 1164 C C . ALA A 1 157 ? 7.745 -1.239 -25.381 1.00 85.12 157 ALA A C 1
ATOM 1166 O O . ALA A 1 157 ? 7.914 -2.170 -26.168 1.00 85.12 157 ALA A O 1
ATOM 1167 N N . PHE A 1 158 ? 6.588 -1.057 -24.734 1.00 84.06 158 PHE A N 1
ATOM 1168 C CA . PHE A 1 158 ? 5.424 -1.941 -24.870 1.00 84.06 158 PHE A CA 1
ATOM 1169 C C . PHE A 1 158 ? 4.924 -2.070 -26.313 1.00 84.06 158 PHE A C 1
ATOM 1171 O O . PHE A 1 158 ? 4.665 -3.176 -26.799 1.00 84.06 158 PHE A O 1
ATOM 1178 N N . LEU A 1 159 ? 4.800 -0.948 -27.023 1.00 86.94 159 LEU A N 1
ATOM 1179 C CA . LEU A 1 159 ? 4.332 -0.935 -28.407 1.00 86.94 159 LEU A CA 1
ATOM 1180 C C . LEU A 1 159 ? 5.342 -1.603 -29.350 1.00 86.94 159 LEU A C 1
ATOM 1182 O O . LEU A 1 159 ? 4.936 -2.374 -30.222 1.00 86.94 159 LEU A O 1
ATOM 1186 N N . LYS A 1 160 ? 6.646 -1.372 -29.143 1.00 86.81 160 LYS A N 1
ATOM 1187 C CA . LYS A 1 160 ? 7.721 -2.034 -29.904 1.00 86.81 160 LYS A CA 1
ATOM 1188 C C . LYS A 1 160 ? 7.749 -3.546 -29.680 1.00 86.81 160 LYS A C 1
ATOM 1190 O O . LYS A 1 160 ? 7.972 -4.284 -30.632 1.00 86.81 160 LYS A O 1
ATOM 1195 N N . ALA A 1 161 ? 7.449 -4.005 -28.465 1.00 78.62 161 ALA A N 1
ATOM 1196 C CA . ALA A 1 161 ? 7.349 -5.424 -28.122 1.00 78.62 161 ALA A CA 1
ATOM 1197 C C . ALA A 1 161 ? 6.083 -6.121 -28.680 1.00 78.62 161 ALA A C 1
ATOM 1199 O O . ALA A 1 161 ? 5.796 -7.265 -28.335 1.00 78.62 161 ALA A O 1
ATOM 1200 N N . GLY A 1 162 ? 5.294 -5.456 -29.537 1.00 76.31 162 GLY A N 1
ATOM 1201 C CA . GLY A 1 162 ? 4.154 -6.075 -30.221 1.00 76.31 162 GLY A CA 1
ATOM 1202 C C . GLY A 1 162 ? 2.897 -6.222 -29.360 1.00 76.31 162 GLY A C 1
ATOM 1203 O O . GLY A 1 162 ? 2.093 -7.119 -29.606 1.00 76.31 162 GLY A O 1
ATOM 1204 N N . LYS A 1 163 ? 2.703 -5.346 -28.361 1.00 65.94 163 LYS A N 1
ATOM 1205 C CA . LYS A 1 163 ? 1.517 -5.328 -27.479 1.00 65.94 163 LYS A CA 1
ATOM 1206 C C . LYS A 1 163 ? 1.306 -6.619 -26.672 1.00 65.94 163 LYS A C 1
ATOM 1208 O O . LYS A 1 163 ? 0.179 -6.959 -26.321 1.00 65.94 163 LYS A O 1
ATOM 1213 N N . SER A 1 164 ? 2.376 -7.358 -26.382 1.00 54.66 164 SER A N 1
ATOM 1214 C CA . SER A 1 164 ? 2.334 -8.544 -25.523 1.00 54.66 164 SER A CA 1
ATOM 1215 C C . SER A 1 164 ? 3.376 -8.450 -24.416 1.00 54.66 164 SER A C 1
ATOM 1217 O O . SER A 1 164 ? 4.541 -8.740 -24.644 1.00 54.66 164 SER A O 1
ATOM 1219 N N . PHE A 1 165 ? 2.931 -8.138 -23.197 1.00 51.44 165 PHE A N 1
ATOM 1220 C CA . PHE A 1 165 ? 3.702 -8.422 -21.975 1.00 51.44 165 PHE A CA 1
ATOM 1221 C C . PHE A 1 165 ? 3.393 -9.807 -21.390 1.00 51.44 165 PHE A C 1
ATOM 1223 O O . PHE A 1 165 ? 4.177 -10.339 -20.614 1.00 51.44 165 PHE A O 1
ATOM 1230 N N . ARG A 1 166 ? 2.292 -10.455 -21.810 1.00 40.78 166 ARG A N 1
ATOM 1231 C CA . ARG A 1 166 ? 1.846 -11.759 -21.274 1.00 40.78 166 ARG A CA 1
ATOM 1232 C C . ARG A 1 166 ? 2.794 -12.938 -21.550 1.00 40.78 166 ARG A C 1
ATOM 1234 O O . ARG A 1 166 ? 2.524 -14.036 -21.081 1.00 40.78 166 ARG A O 1
ATOM 1241 N N . LYS A 1 167 ? 3.862 -12.756 -22.336 1.00 32.56 167 LYS A N 1
ATOM 1242 C CA . LYS A 1 167 ? 4.780 -13.839 -22.742 1.00 32.56 167 LYS A CA 1
ATOM 1243 C C . LYS A 1 167 ? 6.252 -13.613 -22.403 1.00 32.56 167 LYS A C 1
ATOM 1245 O O . LYS A 1 167 ? 7.060 -14.483 -22.707 1.00 32.56 167 LYS A O 1
ATOM 1250 N N . SER A 1 168 ? 6.621 -12.498 -21.782 1.00 33.94 168 SER A N 1
ATOM 1251 C CA . SER A 1 168 ? 8.027 -12.186 -21.532 1.00 33.94 168 SER A CA 1
ATOM 1252 C C . SER A 1 168 ? 8.411 -12.365 -20.065 1.00 33.94 168 SER A C 1
ATOM 1254 O O . SER A 1 168 ? 8.700 -11.397 -19.373 1.00 33.94 168 SER A O 1
ATOM 1256 N N . HIS A 1 169 ? 8.537 -13.619 -19.629 1.00 36.03 169 HIS A N 1
ATOM 1257 C CA . HIS A 1 169 ? 9.526 -13.968 -18.597 1.00 36.03 169 HIS A CA 1
ATOM 1258 C C . HIS A 1 169 ? 10.975 -13.860 -19.129 1.00 36.03 169 HIS A C 1
ATOM 1260 O O . HIS A 1 169 ? 11.923 -14.173 -18.422 1.00 36.03 169 HIS A O 1
ATOM 1266 N N . SER A 1 170 ? 11.161 -13.432 -20.385 1.00 30.50 170 SER A N 1
ATOM 1267 C CA . SER A 1 170 ? 12.428 -13.489 -21.117 1.00 30.50 170 SER A CA 1
ATOM 1268 C C . SER A 1 170 ? 12.770 -12.198 -21.877 1.00 30.50 170 SER A C 1
ATOM 1270 O O . SER A 1 170 ? 13.326 -12.267 -22.971 1.00 30.50 170 SER A O 1
ATOM 1272 N N . LEU A 1 171 ? 12.440 -11.014 -21.351 1.00 37.31 171 LEU A N 1
ATOM 1273 C CA . LEU A 1 171 ? 13.063 -9.767 -21.825 1.00 37.31 171 LEU A CA 1
ATOM 1274 C C . LEU A 1 171 ? 14.334 -9.511 -21.005 1.00 37.31 171 LEU A C 1
ATOM 1276 O O . LEU A 1 171 ? 14.396 -8.583 -20.214 1.00 37.31 171 LEU A O 1
ATOM 1280 N N . GLN A 1 172 ? 15.329 -10.387 -21.165 1.00 34.78 172 GLN A N 1
ATOM 1281 C CA . GLN A 1 172 ? 16.644 -10.251 -20.524 1.00 34.78 172 GLN A CA 1
ATOM 1282 C C . GLN A 1 172 ? 17.749 -9.750 -21.472 1.00 34.78 172 GLN A C 1
ATOM 1284 O O . GLN A 1 172 ? 18.871 -9.596 -21.015 1.00 34.78 172 GLN A O 1
ATOM 1289 N N . ASN A 1 173 ? 17.490 -9.467 -22.760 1.00 33.28 173 ASN A N 1
ATOM 1290 C CA . ASN A 1 173 ? 18.600 -9.304 -23.722 1.00 33.28 173 ASN A CA 1
ATOM 1291 C C . ASN A 1 173 ? 18.611 -8.074 -24.647 1.00 33.28 173 ASN A C 1
ATOM 1293 O O . ASN A 1 173 ? 19.551 -7.951 -25.428 1.00 33.28 173 ASN A O 1
ATOM 1297 N N . ASP A 1 174 ? 17.681 -7.122 -24.537 1.00 35.09 174 ASP A N 1
ATOM 1298 C CA . ASP A 1 174 ? 17.599 -6.028 -25.530 1.00 35.09 174 ASP A CA 1
ATOM 1299 C C . ASP A 1 174 ? 18.040 -4.646 -25.010 1.00 35.09 174 ASP A C 1
ATOM 1301 O O . ASP A 1 174 ? 17.745 -3.626 -25.632 1.00 35.09 174 ASP A O 1
ATOM 1305 N N . GLY A 1 175 ? 18.735 -4.567 -23.868 1.00 38.19 175 GLY A N 1
ATOM 1306 C CA . GLY A 1 175 ? 19.259 -3.297 -23.333 1.00 38.19 175 GLY A CA 1
ATOM 1307 C C . GLY A 1 175 ? 18.194 -2.249 -22.958 1.00 38.19 175 GLY A C 1
ATOM 1308 O O . GLY A 1 175 ? 18.536 -1.116 -22.627 1.00 38.19 175 GLY A O 1
ATOM 1309 N N . ASN A 1 176 ? 16.909 -2.614 -22.999 1.00 42.59 176 ASN A N 1
ATOM 1310 C CA . ASN A 1 176 ? 15.784 -1.815 -22.521 1.00 42.59 176 ASN A CA 1
ATOM 1311 C C . ASN A 1 176 ? 15.406 -2.321 -21.128 1.00 42.59 176 ASN A C 1
ATOM 1313 O O . ASN A 1 176 ? 14.849 -3.411 -21.011 1.00 42.59 176 ASN A O 1
ATOM 1317 N N . SER A 1 177 ? 15.716 -1.544 -20.092 1.00 44.38 177 SER A N 1
ATOM 1318 C CA . SER A 1 177 ? 15.487 -1.945 -18.703 1.00 44.38 177 SER A CA 1
ATOM 1319 C C . SER A 1 177 ? 14.008 -2.213 -18.407 1.00 44.38 177 SER A C 1
ATOM 1321 O O . SER A 1 177 ? 13.105 -1.483 -18.840 1.00 44.38 177 SER A O 1
ATOM 1323 N N . CYS A 1 178 ? 13.761 -3.265 -17.625 1.00 47.12 178 CYS A N 1
ATOM 1324 C CA . CYS A 1 178 ? 12.435 -3.668 -17.144 1.00 47.12 178 CYS A CA 1
ATOM 1325 C C . CYS A 1 178 ? 11.767 -2.567 -16.296 1.00 47.12 178 CYS A C 1
ATOM 1327 O O . CYS A 1 178 ? 10.540 -2.509 -16.180 1.00 47.12 178 CYS A O 1
ATOM 1329 N N . PHE A 1 179 ? 12.576 -1.641 -15.777 1.00 47.62 179 PHE A N 1
ATOM 1330 C CA . PHE A 1 179 ? 12.195 -0.516 -14.928 1.00 47.62 179 PHE A CA 1
ATOM 1331 C C . PHE A 1 179 ? 11.136 0.434 -15.521 1.00 47.62 179 PHE A C 1
ATOM 1333 O O . PHE A 1 179 ? 10.402 1.096 -14.787 1.00 47.62 179 PHE A O 1
ATOM 1340 N N . TYR A 1 180 ? 11.013 0.525 -16.849 1.00 44.94 180 TYR A N 1
ATOM 1341 C CA . TYR A 1 180 ? 10.113 1.504 -17.473 1.00 44.94 180 TYR A CA 1
ATOM 1342 C C . TYR A 1 180 ? 8.630 1.089 -17.488 1.00 44.94 180 TYR A C 1
ATOM 1344 O O . TYR A 1 180 ? 7.764 1.944 -17.686 1.00 44.94 180 TYR A O 1
ATOM 1352 N N . GLY A 1 181 ? 8.317 -0.198 -17.297 1.00 45.41 181 GLY A N 1
ATOM 1353 C CA . GLY A 1 181 ? 6.992 -0.757 -17.602 1.00 45.41 181 GLY A CA 1
ATOM 1354 C C . GLY A 1 181 ? 6.078 -1.052 -16.413 1.00 45.41 181 GLY A C 1
ATOM 1355 O O . GLY A 1 181 ? 4.876 -1.219 -16.620 1.00 45.41 181 GLY A O 1
ATOM 1356 N N . SER A 1 182 ? 6.609 -1.104 -15.189 1.00 57.47 182 SER A N 1
ATOM 1357 C CA . SER A 1 182 ? 5.883 -1.638 -14.035 1.00 57.47 182 SER A CA 1
ATOM 1358 C C . SER A 1 182 ? 6.226 -0.891 -12.744 1.00 57.47 182 SER A C 1
ATOM 1360 O O . SER A 1 182 ? 7.214 -1.183 -12.083 1.00 57.47 182 SER A O 1
ATOM 1362 N N . ALA A 1 183 ? 5.363 0.032 -12.333 1.00 57.03 183 ALA A N 1
ATOM 1363 C CA . ALA A 1 183 ? 5.155 0.245 -10.902 1.00 57.03 183 ALA A CA 1
ATOM 1364 C C . ALA A 1 183 ? 3.642 0.215 -10.687 1.00 57.03 183 ALA A C 1
ATOM 1366 O O . ALA A 1 183 ? 2.908 0.780 -11.495 1.00 57.03 183 ALA A O 1
ATOM 1367 N N . GLY A 1 184 ? 3.201 -0.585 -9.722 1.00 76.00 184 GLY A N 1
ATOM 1368 C CA . GLY A 1 184 ? 1.814 -1.016 -9.579 1.00 76.00 184 GLY A CA 1
ATOM 1369 C C . GLY A 1 184 ? 0.895 0.035 -8.959 1.00 76.00 184 GLY A C 1
ATOM 1370 O O . GLY A 1 184 ? 1.294 1.160 -8.674 1.00 76.00 184 GLY A O 1
ATOM 1371 N N . THR A 1 185 ? -0.351 -0.372 -8.748 1.00 92.81 185 THR A N 1
ATOM 1372 C CA . THR A 1 185 ? -1.364 0.338 -7.956 1.00 92.81 185 THR A CA 1
ATOM 1373 C C . THR A 1 185 ? -0.808 0.769 -6.599 1.00 92.81 185 THR A C 1
ATOM 1375 O O . THR A 1 185 ? -0.045 0.011 -5.990 1.00 92.81 185 THR A O 1
ATOM 1378 N N . VAL A 1 186 ? -1.227 1.939 -6.113 1.00 98.44 186 VAL A N 1
ATOM 1379 C CA . VAL A 1 186 ? -0.928 2.429 -4.760 1.00 98.44 186 VAL A CA 1
ATOM 1380 C C . VAL A 1 186 ? -2.127 2.255 -3.837 1.00 98.44 186 VAL A C 1
ATOM 1382 O O . VAL A 1 186 ? -3.260 2.176 -4.308 1.00 98.44 186 VAL A O 1
ATOM 1385 N N . GLY A 1 187 ? -1.904 2.231 -2.529 1.00 98.50 187 GLY A N 1
ATOM 1386 C CA . GLY A 1 187 ? -2.999 2.124 -1.570 1.00 98.50 187 GLY A CA 1
ATOM 1387 C C . GLY A 1 187 ? -2.549 2.188 -0.122 1.00 98.50 187 GLY A C 1
ATOM 1388 O O . GLY A 1 187 ? -1.351 2.162 0.171 1.00 98.50 187 GLY A O 1
ATOM 1389 N N . ALA A 1 188 ? -3.522 2.282 0.779 1.00 98.88 188 ALA A N 1
ATOM 1390 C CA . ALA A 1 188 ? -3.299 2.368 2.215 1.00 98.88 188 ALA A CA 1
ATOM 1391 C C . ALA A 1 188 ? -4.345 1.565 2.999 1.00 98.88 188 ALA A C 1
ATOM 1393 O O . ALA A 1 188 ? -5.482 1.379 2.555 1.00 98.88 188 ALA A O 1
ATOM 1394 N N . VAL A 1 189 ? -3.956 1.105 4.188 1.00 98.88 189 VAL A N 1
ATOM 1395 C CA . VAL A 1 189 ? -4.858 0.557 5.207 1.00 98.88 189 VAL A CA 1
ATOM 1396 C C . VAL A 1 189 ? -4.532 1.171 6.564 1.00 98.88 189 VAL A C 1
ATOM 1398 O O . VAL A 1 189 ? -3.361 1.317 6.914 1.00 98.88 189 VAL A O 1
ATOM 1401 N N . THR A 1 190 ? -5.556 1.550 7.326 1.00 98.56 190 THR A N 1
ATOM 1402 C CA . THR A 1 190 ? -5.410 2.300 8.587 1.00 98.56 190 THR A CA 1
ATOM 1403 C C . THR A 1 190 ? -6.268 1.709 9.698 1.00 98.56 190 THR A C 1
ATOM 1405 O O . THR A 1 190 ? -7.360 1.213 9.432 1.00 98.56 190 THR A O 1
ATOM 1408 N N . LEU A 1 191 ? -5.777 1.797 10.937 1.00 97.69 191 LEU A N 1
ATOM 1409 C CA . LEU A 1 191 ? -6.463 1.460 12.187 1.00 97.69 191 LEU A CA 1
ATOM 1410 C C . LEU A 1 191 ? -6.364 2.659 13.139 1.00 97.69 191 LEU A C 1
ATOM 1412 O O . LEU A 1 191 ? -5.257 3.106 13.447 1.00 97.69 191 LEU A O 1
ATOM 1416 N N . ASP A 1 192 ? -7.502 3.185 13.594 1.00 93.56 192 ASP A N 1
ATOM 1417 C CA . ASP A 1 192 ? -7.551 4.299 14.552 1.00 93.56 192 ASP A CA 1
ATOM 1418 C C . ASP A 1 192 ? -7.592 3.818 16.012 1.00 93.56 192 ASP A C 1
ATOM 1420 O O . ASP A 1 192 ? -7.714 2.631 16.328 1.00 93.56 192 ASP A O 1
ATOM 1424 N N . GLN A 1 193 ? -7.530 4.777 16.938 1.00 89.75 193 GLN A N 1
ATOM 1425 C CA . GLN A 1 193 ? -7.627 4.527 18.380 1.00 89.75 193 GLN A CA 1
ATOM 1426 C C . GLN A 1 193 ? -8.985 3.944 18.810 1.00 89.75 193 GLN A C 1
ATOM 1428 O O . GLN A 1 193 ? -9.084 3.350 19.885 1.00 89.75 193 GLN A O 1
ATOM 1433 N N . MET A 1 194 ? -10.033 4.109 17.997 1.00 89.12 194 MET A N 1
ATOM 1434 C CA . MET A 1 194 ? -11.365 3.551 18.245 1.00 89.12 194 MET A CA 1
ATOM 1435 C C . MET A 1 194 ? -11.491 2.106 17.739 1.00 89.12 194 MET A C 1
ATOM 1437 O O . MET A 1 194 ? -12.481 1.435 18.037 1.00 89.12 194 MET A O 1
ATOM 1441 N N . GLY A 1 195 ? -10.480 1.600 17.029 1.00 91.62 195 GLY A N 1
ATOM 1442 C CA . GLY A 1 195 ? -10.482 0.275 16.424 1.00 91.62 195 GLY A CA 1
ATOM 1443 C C . GLY A 1 195 ? -11.256 0.209 15.106 1.00 91.62 195 GLY A C 1
ATOM 1444 O O . GLY A 1 195 ? -11.644 -0.888 14.696 1.00 91.62 195 GLY A O 1
ATOM 1445 N N . HIS A 1 196 ? -11.522 1.347 14.460 1.00 95.88 196 HIS A N 1
ATOM 1446 C CA . HIS A 1 196 ? -12.056 1.368 13.104 1.00 95.88 196 HIS A CA 1
ATOM 1447 C C . HIS A 1 196 ? -10.954 1.075 12.094 1.00 95.88 196 HIS A C 1
ATOM 1449 O O . HIS A 1 196 ? -9.776 1.270 12.366 1.00 95.88 196 HIS A O 1
ATOM 1455 N N . LEU A 1 197 ? -11.356 0.603 10.919 1.00 98.12 197 LEU A N 1
ATOM 1456 C CA . LEU A 1 197 ? -10.454 0.242 9.837 1.00 98.12 197 LEU A CA 1
ATOM 1457 C C . LEU A 1 197 ? -10.907 0.913 8.546 1.00 98.12 197 LEU A C 1
ATOM 1459 O O . LEU A 1 197 ? -12.110 1.074 8.318 1.00 98.12 197 LEU A O 1
ATOM 1463 N N . ALA A 1 198 ? -9.964 1.263 7.682 1.00 98.69 198 ALA A N 1
ATOM 1464 C CA . ALA A 1 198 ? -10.262 1.714 6.329 1.00 98.69 198 ALA A CA 1
ATOM 1465 C C . ALA A 1 198 ? -9.233 1.188 5.332 1.00 98.69 198 ALA A C 1
ATOM 1467 O O . ALA A 1 198 ? -8.111 0.838 5.698 1.00 98.69 198 ALA A O 1
ATOM 1468 N N . SER A 1 199 ? -9.637 1.139 4.065 1.00 98.88 199 SER A N 1
ATOM 1469 C CA . SER A 1 199 ? -8.760 0.802 2.950 1.00 98.88 199 SER A CA 1
ATOM 1470 C C . SER A 1 199 ? -9.010 1.729 1.770 1.00 98.88 199 SER A C 1
ATOM 1472 O O . SER A 1 199 ? -10.155 2.101 1.502 1.00 98.88 199 SER A O 1
ATOM 1474 N N . THR A 1 200 ? -7.939 2.078 1.069 1.00 98.88 200 THR A N 1
ATOM 1475 C CA . THR A 1 200 ? -7.932 2.904 -0.138 1.00 98.88 200 THR A CA 1
ATOM 1476 C C . THR A 1 200 ? -7.005 2.297 -1.183 1.00 98.88 200 THR A C 1
ATOM 1478 O O . THR A 1 200 ? -6.000 1.671 -0.846 1.00 98.88 200 THR A O 1
ATOM 1481 N N . SER A 1 201 ? -7.313 2.525 -2.456 1.00 98.62 201 SER A N 1
ATOM 1482 C CA . SER A 1 201 ? -6.491 2.104 -3.589 1.00 98.62 201 SER A CA 1
ATOM 1483 C C . SER A 1 201 ? -6.633 3.107 -4.742 1.00 98.62 201 SER A C 1
ATOM 1485 O O . SER A 1 201 ? -7.713 3.667 -4.939 1.00 98.62 201 SER A O 1
ATOM 1487 N N . SER A 1 202 ? -5.561 3.364 -5.496 1.00 98.81 202 SER A N 1
ATOM 1488 C CA . SER A 1 202 ? -5.553 4.258 -6.668 1.00 98.81 202 SER A CA 1
ATOM 1489 C C . SER A 1 202 ? -4.547 3.788 -7.724 1.00 98.81 202 SER A C 1
ATOM 1491 O O . SER A 1 202 ? -3.489 3.245 -7.394 1.00 98.81 202 SER A O 1
ATOM 1493 N N . THR A 1 203 ? -4.879 3.934 -9.009 1.00 98.06 203 THR A N 1
ATOM 1494 C CA . THR A 1 203 ? -4.055 3.417 -10.107 1.00 98.06 203 THR A CA 1
ATOM 1495 C C . THR A 1 203 ? -4.247 4.158 -11.433 1.00 98.06 203 THR A C 1
ATOM 1497 O O . THR A 1 203 ? -5.344 4.600 -11.774 1.00 98.06 203 THR A O 1
ATOM 1500 N N . GLY A 1 204 ? -3.182 4.214 -12.237 1.00 96.25 204 GLY A N 1
ATOM 1501 C CA . GLY A 1 204 ? -3.252 4.484 -13.680 1.00 96.25 204 GLY A CA 1
ATOM 1502 C C . GLY A 1 204 ? -3.582 3.237 -14.518 1.00 96.25 204 GLY A C 1
ATOM 1503 O O . GLY A 1 204 ? -3.769 3.316 -15.733 1.00 96.25 204 GLY A O 1
ATOM 1504 N N . GLY A 1 205 ? -3.670 2.058 -13.896 1.00 93.88 205 GLY A N 1
ATOM 1505 C CA . GLY A 1 205 ? -3.900 0.771 -14.550 1.00 93.88 205 GLY A CA 1
ATOM 1506 C C . GLY A 1 205 ? -2.607 0.129 -15.056 1.00 93.88 205 GLY A C 1
ATOM 1507 O O . GLY A 1 205 ? -1.556 0.245 -14.429 1.00 93.88 205 GLY A O 1
ATOM 1508 N N . THR A 1 206 ? -2.677 -0.575 -16.187 1.00 91.38 206 THR A N 1
ATOM 1509 C CA . THR A 1 206 ? -1.532 -1.276 -16.787 1.00 91.38 206 THR A CA 1
ATOM 1510 C C . THR A 1 206 ? -1.039 -0.575 -18.052 1.00 91.38 206 THR A C 1
ATOM 1512 O O . THR A 1 206 ? -1.827 -0.068 -18.852 1.00 91.38 206 THR A O 1
ATOM 1515 N N . THR A 1 207 ? 0.284 -0.541 -18.244 1.00 91.44 207 THR A N 1
ATOM 1516 C CA . THR A 1 207 ? 0.905 0.050 -19.439 1.00 91.44 207 THR A CA 1
ATOM 1517 C C . THR A 1 207 ? 0.346 -0.599 -20.702 1.00 91.44 207 THR A C 1
ATOM 1519 O O . THR A 1 207 ? 0.360 -1.822 -20.838 1.00 91.44 207 THR A O 1
ATOM 1522 N N . GLY A 1 208 ? -0.131 0.217 -21.643 1.00 90.00 208 GLY A N 1
ATOM 1523 C CA . GLY A 1 208 ? -0.680 -0.263 -22.907 1.00 90.00 208 GLY A CA 1
ATOM 1524 C C . GLY A 1 208 ? -2.072 -0.887 -22.791 1.00 90.00 208 GLY A C 1
ATOM 1525 O O . GLY A 1 208 ? -2.494 -1.582 -23.718 1.00 90.00 208 GLY A O 1
ATOM 1526 N N . LYS A 1 209 ? -2.794 -0.645 -21.687 1.00 91.88 209 LYS A N 1
ATOM 1527 C CA . LYS A 1 209 ? -4.189 -1.078 -21.539 1.00 91.88 209 LYS A CA 1
ATOM 1528 C C . LYS A 1 209 ? -5.072 -0.570 -22.679 1.00 91.88 209 LYS A C 1
ATOM 1530 O O . LYS A 1 209 ? -4.816 0.480 -23.273 1.00 91.88 209 LYS A O 1
ATOM 1535 N N . MET A 1 210 ? -6.136 -1.316 -22.962 1.00 94.25 210 MET A N 1
ATOM 1536 C CA . MET A 1 210 ? -7.194 -0.840 -23.850 1.00 94.25 210 MET A CA 1
ATOM 1537 C C . MET A 1 210 ? -7.933 0.329 -23.184 1.00 94.25 210 MET A C 1
ATOM 1539 O O . MET A 1 210 ? -8.259 0.204 -22.001 1.00 94.25 210 MET A O 1
ATOM 1543 N N . PRO A 1 211 ? -8.234 1.415 -23.919 1.00 95.50 211 PRO A N 1
ATOM 1544 C CA . PRO A 1 211 ? -9.104 2.469 -23.418 1.00 95.50 211 PRO A CA 1
ATOM 1545 C C . PRO A 1 211 ? -10.432 1.905 -22.905 1.00 95.50 211 PRO A C 1
ATOM 1547 O O . PRO A 1 211 ? -11.049 1.052 -23.552 1.00 95.50 211 PRO A O 1
ATOM 1550 N N . GLY A 1 212 ? -10.852 2.361 -21.732 1.00 94.94 212 GLY A N 1
ATOM 1551 C CA . GLY A 1 212 ? -12.039 1.904 -21.021 1.00 94.94 212 GLY A CA 1
ATOM 1552 C C . GLY A 1 212 ? -11.849 0.648 -20.164 1.00 94.94 212 GLY A C 1
ATOM 1553 O O . GLY A 1 212 ? -12.824 0.193 -19.560 1.00 94.94 212 GLY A O 1
ATOM 1554 N N . ARG A 1 213 ? -10.638 0.068 -20.096 1.00 95.56 213 ARG A N 1
ATOM 1555 C CA . ARG A 1 213 ? -10.334 -1.051 -19.186 1.00 95.56 213 ARG A CA 1
ATOM 1556 C C . ARG A 1 213 ? -10.378 -0.572 -17.737 1.00 95.56 213 ARG A C 1
ATOM 1558 O O . ARG A 1 213 ? -9.566 0.259 -17.342 1.00 95.56 213 ARG A O 1
ATOM 1565 N N . LEU A 1 214 ? -11.240 -1.208 -16.948 1.00 93.69 214 LEU A N 1
ATOM 1566 C CA . LEU A 1 214 ? -11.384 -0.982 -15.508 1.00 93.69 214 LEU A CA 1
ATOM 1567 C C . LEU A 1 214 ? -10.405 -1.862 -14.717 1.00 93.69 214 LEU A C 1
ATOM 1569 O O . LEU A 1 214 ? -10.202 -3.027 -15.072 1.00 93.69 214 LEU A O 1
ATOM 1573 N N . SER A 1 215 ? -9.812 -1.330 -13.649 1.00 92.25 215 SER A N 1
ATOM 1574 C CA . SER A 1 215 ? -9.005 -2.106 -12.698 1.00 92.25 215 SER A CA 1
ATOM 1575 C C . SER A 1 215 ? -9.827 -2.662 -11.532 1.00 92.25 215 SER A C 1
ATOM 1577 O O . SER A 1 215 ? -10.889 -2.157 -11.186 1.00 92.25 215 SER A O 1
ATOM 1579 N N . ASP A 1 216 ? -9.269 -3.659 -10.851 1.00 96.88 216 ASP A N 1
ATOM 1580 C CA . ASP A 1 216 ? -9.647 -4.087 -9.497 1.00 96.88 216 ASP A CA 1
ATOM 1581 C C . ASP A 1 216 ? -9.744 -2.929 -8.490 1.00 96.88 216 ASP A C 1
ATOM 1583 O O . ASP A 1 216 ? -10.594 -2.949 -7.604 1.00 96.88 216 ASP A O 1
ATOM 1587 N N . THR A 1 217 ? -8.916 -1.900 -8.664 1.00 97.00 217 THR A N 1
ATOM 1588 C CA . THR A 1 217 ? -8.818 -0.710 -7.812 1.00 97.00 217 THR A CA 1
ATOM 1589 C C . THR A 1 217 ? -10.113 0.094 -7.656 1.00 97.00 217 THR A C 1
ATOM 1591 O O . THR A 1 217 ? -10.253 0.784 -6.653 1.00 97.00 217 THR A O 1
ATOM 1594 N N . CYS A 1 218 ? -11.074 0.019 -8.585 1.00 96.38 218 CYS A N 1
ATOM 1595 C CA . CYS A 1 218 ? -12.376 0.688 -8.428 1.00 96.38 218 CYS A CA 1
ATOM 1596 C C . CYS A 1 218 ? -13.486 -0.238 -7.900 1.00 96.38 218 CYS A C 1
ATOM 1598 O O . CYS A 1 218 ? -14.618 0.212 -7.719 1.00 96.38 218 CYS A O 1
ATOM 1600 N N . VAL A 1 219 ? -13.184 -1.520 -7.657 1.00 98.38 219 VAL A N 1
ATOM 1601 C CA . VAL A 1 219 ? -14.164 -2.543 -7.276 1.00 98.38 219 VAL A CA 1
ATOM 1602 C C . VAL A 1 219 ? -13.924 -3.008 -5.830 1.00 98.38 219 VAL A C 1
ATOM 1604 O O . VAL A 1 219 ? -12.922 -3.681 -5.558 1.00 98.38 219 VAL A O 1
ATOM 1607 N N . PRO A 1 220 ? -14.857 -2.725 -4.896 1.00 97.75 220 PRO A N 1
ATOM 1608 C CA . PRO A 1 220 ? -14.774 -3.224 -3.528 1.00 97.75 220 PRO A CA 1
ATOM 1609 C C . PRO A 1 220 ? -14.710 -4.753 -3.493 1.00 97.75 220 PRO A C 1
ATOM 1611 O O . PRO A 1 220 ? -15.457 -5.441 -4.187 1.00 97.75 220 PRO A O 1
ATOM 1614 N N . GLY A 1 221 ? -13.824 -5.290 -2.662 1.00 97.88 221 GLY A N 1
ATOM 1615 C CA . GLY A 1 221 ? -13.566 -6.721 -2.534 1.00 97.88 221 GLY A CA 1
ATOM 1616 C C . GLY A 1 221 ? -12.597 -7.293 -3.571 1.00 97.88 221 GLY A C 1
ATOM 1617 O O . GLY A 1 221 ? -12.069 -8.379 -3.341 1.00 97.88 221 GLY A O 1
ATOM 1618 N N . ALA A 1 222 ? -12.313 -6.577 -4.662 1.00 98.12 222 ALA A N 1
ATOM 1619 C CA . ALA A 1 222 ? -11.276 -6.960 -5.616 1.00 98.12 222 ALA A CA 1
ATOM 1620 C C . ALA A 1 222 ? -9.934 -6.315 -5.252 1.00 98.12 222 ALA A C 1
ATOM 1622 O O . ALA A 1 222 ? -9.058 -7.030 -4.774 1.00 98.12 222 ALA A O 1
ATOM 1623 N N . GLY A 1 223 ? -9.794 -4.996 -5.443 1.00 97.19 223 GLY A N 1
ATOM 1624 C CA . GLY A 1 223 ? -8.539 -4.265 -5.209 1.00 97.19 223 GLY A CA 1
ATOM 1625 C C . GLY A 1 223 ? -8.403 -3.653 -3.813 1.00 97.19 223 GLY A C 1
ATOM 1626 O O . GLY A 1 223 ? -7.300 -3.325 -3.388 1.00 97.19 223 GLY A O 1
ATOM 1627 N N . TYR A 1 224 ? -9.506 -3.505 -3.080 1.00 98.69 224 TYR A N 1
ATOM 1628 C CA . TYR A 1 224 ? -9.513 -3.014 -1.701 1.00 98.69 224 TYR A CA 1
ATOM 1629 C C . TYR A 1 224 ? -10.706 -3.578 -0.932 1.00 98.69 224 TYR A C 1
ATOM 1631 O O . TYR A 1 224 ? -11.750 -3.878 -1.513 1.00 98.69 224 TYR A O 1
ATOM 1639 N N . PHE A 1 225 ? -10.578 -3.719 0.383 1.00 98.81 225 PHE A N 1
ATOM 1640 C CA . PHE A 1 225 ? -11.672 -4.141 1.254 1.00 98.81 225 PHE A CA 1
ATOM 1641 C C . PHE A 1 225 ? -11.434 -3.675 2.690 1.00 98.81 225 PHE A C 1
ATOM 1643 O O . PHE A 1 225 ? -10.300 -3.672 3.156 1.00 98.81 225 PHE A O 1
ATOM 1650 N N . ALA A 1 226 ? -12.495 -3.325 3.415 1.00 98.62 226 ALA A N 1
ATOM 1651 C CA . ALA A 1 226 ? -12.427 -3.084 4.851 1.00 98.62 226 ALA A CA 1
ATOM 1652 C C . ALA A 1 226 ? -13.732 -3.487 5.541 1.00 98.62 226 ALA A C 1
ATOM 1654 O O . ALA A 1 226 ? -14.827 -3.209 5.057 1.00 98.62 226 ALA A O 1
ATOM 1655 N N . ASN A 1 227 ? -13.621 -4.106 6.709 1.00 97.06 227 ASN A N 1
ATOM 1656 C CA . ASN A 1 227 ? -14.734 -4.347 7.621 1.00 97.06 227 ASN A CA 1
ATOM 1657 C C . ASN A 1 227 ? -14.274 -4.110 9.071 1.00 97.06 227 ASN A C 1
ATOM 1659 O O . ASN A 1 227 ? -13.166 -3.648 9.327 1.00 97.06 227 ASN A O 1
ATOM 1663 N N . LYS A 1 228 ? -15.116 -4.459 10.045 1.00 93.25 228 LYS A N 1
ATOM 1664 C CA . LYS A 1 228 ? -14.810 -4.352 11.485 1.00 93.25 228 LYS A CA 1
ATOM 1665 C C . LYS A 1 228 ? -13.669 -5.254 11.991 1.00 93.25 228 LYS A C 1
ATOM 1667 O O . LYS A 1 228 ? -13.364 -5.230 13.184 1.00 93.25 228 LYS A O 1
ATOM 1672 N N . PHE A 1 229 ? -13.125 -6.130 11.151 1.00 92.81 229 PHE A N 1
ATOM 1673 C CA . PHE A 1 229 ? -12.106 -7.108 11.528 1.00 92.81 229 PHE A CA 1
ATOM 1674 C C . PHE A 1 229 ? -10.758 -6.807 10.891 1.00 92.81 229 PHE A C 1
ATOM 1676 O O . PHE A 1 229 ? -9.746 -6.919 11.583 1.00 92.81 229 PHE A O 1
ATOM 1683 N N . LEU A 1 230 ? -10.752 -6.444 9.607 1.00 97.81 230 LEU A N 1
ATOM 1684 C CA . LEU A 1 230 ? -9.536 -6.161 8.859 1.00 97.81 230 LEU A CA 1
ATOM 1685 C C . LEU A 1 230 ? -9.764 -5.224 7.667 1.00 97.81 230 LEU A C 1
ATOM 1687 O O . LEU A 1 230 ? -10.893 -5.026 7.213 1.00 97.81 230 LEU A O 1
ATOM 1691 N N . ALA A 1 231 ? -8.663 -4.685 7.155 1.00 98.75 231 ALA A N 1
ATOM 1692 C CA . ALA A 1 231 ? -8.565 -3.936 5.911 1.00 98.75 231 ALA A CA 1
ATOM 1693 C C . ALA A 1 231 ? -7.472 -4.536 5.015 1.00 98.75 231 ALA A C 1
ATOM 1695 O O . ALA A 1 231 ? -6.455 -5.008 5.520 1.00 98.75 231 ALA A O 1
ATOM 1696 N N . VAL A 1 232 ? -7.678 -4.519 3.696 1.00 98.88 232 VAL A N 1
ATOM 1697 C CA . VAL A 1 232 ? -6.757 -5.059 2.682 1.00 98.88 232 VAL A CA 1
ATOM 1698 C C . VAL A 1 232 ? -6.719 -4.130 1.477 1.00 98.88 232 VAL A C 1
ATOM 1700 O O . VAL A 1 232 ? -7.781 -3.787 0.966 1.00 98.88 232 VAL A O 1
ATOM 1703 N N . SER A 1 233 ? -5.527 -3.807 0.976 1.00 98.81 233 SER A N 1
ATOM 1704 C CA . SER A 1 233 ? -5.325 -3.161 -0.329 1.00 98.81 233 SER A CA 1
ATOM 1705 C C . SER A 1 233 ? -4.388 -4.003 -1.194 1.00 98.81 233 SER A C 1
ATOM 1707 O O . SER A 1 233 ? -3.322 -4.418 -0.736 1.00 98.81 233 SER A O 1
ATOM 1709 N N . GLY A 1 234 ? -4.811 -4.286 -2.424 1.00 97.56 234 GLY A N 1
ATOM 1710 C CA . GLY A 1 234 ? -4.131 -5.158 -3.376 1.00 97.56 234 GLY A CA 1
ATOM 1711 C C . GLY A 1 234 ? -3.382 -4.407 -4.477 1.00 97.56 234 GLY A C 1
ATOM 1712 O O . GLY A 1 234 ? -3.668 -3.253 -4.800 1.00 97.56 234 GLY A O 1
ATOM 1713 N N . THR A 1 235 ? -2.401 -5.083 -5.075 1.00 96.88 235 THR A N 1
ATOM 1714 C CA . THR A 1 235 ? -1.634 -4.582 -6.219 1.00 96.88 235 THR A CA 1
ATOM 1715 C C . THR A 1 235 ? -1.064 -5.733 -7.051 1.00 96.88 235 THR A C 1
ATOM 1717 O O . THR A 1 235 ? -0.654 -6.760 -6.514 1.00 96.88 235 THR A O 1
ATOM 1720 N N . GLY A 1 236 ? -1.047 -5.588 -8.377 1.00 92.75 236 GLY A N 1
ATOM 1721 C CA . GLY A 1 236 ? -0.565 -6.617 -9.302 1.00 92.75 236 GLY A CA 1
ATOM 1722 C C . GLY A 1 236 ? -1.426 -6.727 -10.558 1.00 92.75 236 GLY A C 1
ATOM 1723 O O . GLY A 1 236 ? -1.917 -5.723 -11.081 1.00 92.75 236 GLY A O 1
ATOM 1724 N N . ASP A 1 237 ? -1.620 -7.951 -11.050 1.00 92.12 237 ASP A N 1
ATOM 1725 C CA . ASP A 1 237 ? -2.421 -8.226 -12.242 1.00 92.12 237 ASP A CA 1
ATOM 1726 C C . ASP A 1 237 ? -3.925 -8.074 -11.948 1.00 92.12 237 ASP A C 1
ATOM 1728 O O . ASP A 1 237 ? -4.631 -9.032 -11.624 1.00 92.12 237 ASP A O 1
ATOM 1732 N N . GLY A 1 238 ? -4.428 -6.844 -12.086 1.00 93.06 238 GLY A N 1
ATOM 1733 C CA . GLY A 1 238 ? -5.781 -6.462 -11.661 1.00 93.06 238 GLY A CA 1
ATOM 1734 C C . GLY A 1 238 ? -6.932 -7.302 -12.234 1.00 93.06 238 GLY A C 1
ATOM 1735 O O . GLY A 1 238 ? -7.950 -7.487 -11.575 1.00 93.06 238 GLY A O 1
ATOM 1736 N N . ASP A 1 239 ? -6.778 -7.883 -13.428 1.00 94.06 239 ASP A N 1
ATOM 1737 C CA . ASP A 1 239 ? -7.815 -8.752 -14.007 1.00 94.06 239 ASP A CA 1
ATOM 1738 C C . ASP A 1 239 ? -7.998 -10.042 -13.181 1.00 94.06 239 ASP A C 1
ATOM 1740 O O . ASP A 1 239 ? -9.120 -10.530 -13.036 1.00 94.06 239 ASP A O 1
ATOM 1744 N N . PHE A 1 240 ? -6.919 -10.580 -12.600 1.00 95.44 240 PHE A N 1
ATOM 1745 C CA . PHE A 1 240 ? -6.984 -11.735 -11.703 1.00 95.44 240 PHE A CA 1
ATOM 1746 C C . PHE A 1 240 ? -7.533 -11.350 -10.326 1.00 95.44 240 PHE A C 1
ATOM 1748 O O . PHE A 1 240 ? -8.339 -12.101 -9.776 1.00 95.44 240 PHE A O 1
ATOM 1755 N N . PHE A 1 241 ? -7.179 -10.168 -9.800 1.00 97.31 241 PHE A N 1
ATOM 1756 C CA . PHE A 1 241 ? -7.786 -9.628 -8.574 1.00 97.31 241 PHE A CA 1
ATOM 1757 C C . PHE A 1 241 ? -9.311 -9.492 -8.711 1.00 97.31 241 PHE A C 1
ATOM 1759 O O . PHE A 1 241 ? -10.037 -9.900 -7.805 1.00 97.31 241 PHE A O 1
ATOM 1766 N N . LEU A 1 242 ? -9.802 -9.008 -9.860 1.00 97.06 242 LEU A N 1
ATOM 1767 C CA . LEU A 1 242 ? -11.234 -8.944 -10.185 1.00 97.06 242 LEU A CA 1
ATOM 1768 C C . LEU A 1 242 ? -11.883 -10.330 -10.251 1.00 97.06 242 LEU A C 1
ATOM 1770 O O . LEU A 1 242 ? -12.925 -10.556 -9.645 1.00 97.06 242 LEU A O 1
ATOM 1774 N N . GLN A 1 243 ? -11.280 -11.265 -10.989 1.00 97.06 243 GLN A N 1
ATOM 1775 C CA . GLN A 1 243 ? -11.847 -12.605 -11.187 1.00 97.06 243 GLN A CA 1
ATOM 1776 C C . GLN A 1 243 ? -11.891 -13.437 -9.900 1.00 97.06 243 GLN A C 1
ATOM 1778 O O . GLN A 1 243 ? -12.736 -14.323 -9.773 1.00 97.06 243 GLN A O 1
ATOM 1783 N N . ARG A 1 244 ? -10.961 -13.188 -8.970 1.00 97.56 244 ARG A N 1
ATOM 1784 C CA . ARG A 1 244 ? -10.759 -13.997 -7.758 1.00 97.56 244 ARG A CA 1
ATOM 1785 C C . ARG A 1 244 ? -11.181 -13.287 -6.468 1.00 97.56 244 ARG A C 1
ATOM 1787 O O . ARG A 1 244 ? -11.090 -13.912 -5.412 1.00 97.56 244 ARG A O 1
ATOM 1794 N N . SER A 1 245 ? -11.628 -12.030 -6.552 1.00 97.81 245 SER A N 1
ATOM 1795 C CA . SER A 1 245 ? -12.058 -11.179 -5.429 1.00 97.81 245 SER A CA 1
ATOM 1796 C C . SER A 1 245 ? -11.085 -11.208 -4.246 1.00 97.81 245 SER A C 1
ATOM 1798 O O . SER A 1 245 ? -11.486 -11.451 -3.109 1.00 97.81 245 SER A O 1
ATOM 1800 N N . ILE A 1 246 ? -9.790 -11.030 -4.526 1.00 98.12 246 ILE A N 1
ATOM 1801 C CA . ILE A 1 246 ? -8.706 -11.351 -3.584 1.00 98.12 246 ILE A CA 1
ATOM 1802 C C . ILE A 1 246 ? -8.828 -10.608 -2.248 1.00 98.12 246 ILE A C 1
ATOM 1804 O O . ILE A 1 246 ? -8.709 -11.241 -1.200 1.00 98.12 246 ILE A O 1
ATOM 1808 N N . CYS A 1 247 ? -9.105 -9.300 -2.247 1.00 98.56 247 CYS A N 1
ATOM 1809 C CA . CYS A 1 247 ? -9.200 -8.543 -0.995 1.00 98.56 247 CYS A CA 1
ATOM 1810 C C . CYS A 1 247 ? -10.368 -9.002 -0.105 1.00 98.56 247 CYS A C 1
ATOM 1812 O O . CYS A 1 247 ? -10.209 -9.094 1.113 1.00 98.56 247 CYS A O 1
ATOM 1814 N N . TYR A 1 248 ? -11.525 -9.334 -0.688 1.00 98.50 248 TYR A N 1
ATOM 1815 C CA . TYR A 1 248 ? -12.638 -9.915 0.067 1.00 98.50 248 TYR A CA 1
ATOM 1816 C C . TYR A 1 248 ? -12.357 -11.360 0.484 1.00 98.50 248 TYR A C 1
ATOM 1818 O O . TYR A 1 248 ? -12.733 -11.758 1.580 1.00 98.50 248 TYR A O 1
ATOM 1826 N N . ASP A 1 249 ? -11.681 -12.143 -0.355 1.00 97.94 249 ASP A N 1
ATOM 1827 C CA . ASP A 1 249 ? -11.333 -13.531 -0.055 1.00 97.94 249 ASP A CA 1
ATOM 1828 C C . ASP A 1 249 ? -10.436 -13.634 1.185 1.00 97.94 249 ASP A C 1
ATOM 1830 O O . ASP A 1 249 ? -10.701 -14.460 2.053 1.00 97.94 249 ASP A O 1
ATOM 1834 N N . VAL A 1 250 ? -9.458 -12.732 1.340 1.00 98.31 250 VAL A N 1
ATOM 1835 C CA . VAL A 1 250 ? -8.664 -12.617 2.578 1.00 98.31 250 VAL A CA 1
ATOM 1836 C C . VAL A 1 250 ? -9.578 -12.379 3.785 1.00 98.31 250 VAL A C 1
ATOM 1838 O O . VAL A 1 250 ? -9.473 -13.090 4.785 1.00 98.31 250 VAL A O 1
ATOM 1841 N N . ALA A 1 251 ? -10.517 -11.431 3.686 1.00 96.81 251 ALA A N 1
ATOM 1842 C CA . ALA A 1 251 ? -11.477 -11.159 4.756 1.00 96.81 251 ALA A CA 1
ATOM 1843 C C . ALA A 1 251 ? -12.354 -12.370 5.087 1.00 96.81 251 ALA A C 1
ATOM 1845 O O . ALA A 1 251 ? -12.519 -12.713 6.257 1.00 96.81 251 ALA A O 1
ATOM 1846 N N . ALA A 1 252 ? -12.873 -13.044 4.064 1.00 96.38 252 ALA A N 1
ATOM 1847 C CA . ALA A 1 252 ? -13.714 -14.221 4.202 1.00 96.38 252 ALA A CA 1
ATOM 1848 C C . ALA A 1 252 ? -12.953 -15.396 4.831 1.00 96.38 252 ALA A C 1
ATOM 1850 O O . ALA A 1 252 ? -13.497 -16.086 5.687 1.00 96.38 252 ALA A O 1
ATOM 1851 N N . VAL A 1 253 ? -11.691 -15.619 4.463 1.00 93.38 253 VAL A N 1
ATOM 1852 C CA . VAL A 1 253 ? -10.864 -16.692 5.031 1.00 93.38 253 VAL A CA 1
ATOM 1853 C C . VAL A 1 253 ? -10.548 -16.421 6.505 1.00 93.38 253 VAL A C 1
ATOM 1855 O O . VAL A 1 253 ? -10.733 -17.308 7.341 1.00 93.38 253 VAL A O 1
ATOM 1858 N N . VAL A 1 254 ? -10.166 -15.192 6.863 1.00 93.44 254 VAL A N 1
ATOM 1859 C CA . VAL A 1 254 ? -9.967 -14.816 8.275 1.00 93.44 254 VAL A CA 1
ATOM 1860 C C . VAL A 1 254 ? -11.278 -14.948 9.062 1.00 93.44 254 VAL A C 1
ATOM 1862 O O . VAL A 1 254 ? -11.303 -15.493 10.166 1.00 93.44 254 VAL A O 1
ATOM 1865 N N . GLU A 1 255 ? -12.400 -14.494 8.501 1.00 91.75 255 GLU A N 1
ATOM 1866 C CA . GLU A 1 255 ? -13.680 -14.476 9.210 1.00 91.75 255 GLU A CA 1
ATOM 1867 C C . GLU A 1 255 ? -14.318 -15.864 9.334 1.00 91.75 255 GLU A C 1
ATOM 1869 O O . GLU A 1 255 ? -14.794 -16.227 10.414 1.00 91.75 255 GLU A O 1
ATOM 1874 N N . TYR A 1 256 ? -14.350 -16.640 8.254 1.00 92.88 256 TYR A N 1
ATOM 1875 C CA . TYR A 1 256 ? -15.087 -17.901 8.175 1.00 92.88 256 TYR A CA 1
ATOM 1876 C C . TYR A 1 256 ? -14.215 -19.099 8.534 1.00 92.88 256 TYR A C 1
ATOM 1878 O O . TYR A 1 256 ? -14.668 -19.964 9.282 1.00 92.88 256 TYR A O 1
ATOM 1886 N N . ALA A 1 257 ? -12.966 -19.134 8.058 1.00 86.38 257 ALA A N 1
ATOM 1887 C CA . ALA A 1 257 ? -12.030 -20.223 8.340 1.00 86.38 257 ALA A CA 1
ATOM 1888 C C . ALA A 1 257 ? -11.166 -19.977 9.588 1.00 86.38 257 ALA A C 1
ATOM 1890 O O . ALA A 1 257 ? -10.455 -20.883 10.012 1.00 86.38 257 ALA A O 1
ATOM 1891 N N . LYS A 1 258 ? -11.250 -18.785 10.202 1.00 87.00 258 LYS A N 1
ATOM 1892 C CA . LYS A 1 258 ? -10.512 -18.417 11.427 1.00 87.00 258 LYS A CA 1
ATOM 1893 C C . LYS A 1 258 ? -8.989 -18.516 11.285 1.00 87.00 258 LYS A C 1
ATOM 1895 O O . LYS A 1 258 ? -8.297 -18.688 12.285 1.00 87.00 258 LYS A O 1
ATOM 1900 N N . MET A 1 259 ? -8.477 -18.392 10.061 1.00 89.31 259 MET A N 1
ATOM 1901 C CA . MET A 1 259 ? -7.037 -18.313 9.808 1.00 89.31 259 MET A CA 1
ATOM 1902 C C . MET A 1 259 ? -6.477 -16.989 10.327 1.00 89.31 259 MET A C 1
ATOM 1904 O O . MET A 1 259 ? -7.192 -15.982 10.377 1.00 89.31 259 MET A O 1
ATOM 1908 N N . SER A 1 260 ? -5.194 -16.976 10.693 1.00 93.12 260 SER A N 1
ATOM 1909 C CA . SER A 1 260 ? -4.526 -15.722 11.039 1.00 93.12 260 SER A CA 1
ATOM 1910 C C . SER A 1 260 ? -4.451 -14.789 9.824 1.00 93.12 260 SER A C 1
ATOM 1912 O O . SER A 1 260 ? -4.490 -15.233 8.672 1.00 93.12 260 SER A O 1
ATOM 1914 N N . LEU A 1 261 ? -4.307 -13.481 10.076 1.00 94.38 261 LEU A N 1
ATOM 1915 C CA . LEU A 1 261 ? -4.154 -12.484 9.011 1.00 94.38 261 LEU A CA 1
ATOM 1916 C C . LEU A 1 261 ? -3.004 -12.859 8.068 1.00 94.38 261 LEU A C 1
ATOM 1918 O O . LEU A 1 261 ? -3.174 -12.851 6.851 1.00 94.38 261 LEU A O 1
ATOM 1922 N N . LYS A 1 262 ? -1.852 -13.226 8.641 1.00 93.50 262 LYS A N 1
ATOM 1923 C CA . LYS A 1 262 ? -0.651 -13.599 7.895 1.00 93.50 262 LYS A CA 1
ATOM 1924 C C . LYS A 1 262 ? -0.906 -14.804 6.989 1.00 93.50 262 LYS A C 1
ATOM 1926 O O . LYS A 1 262 ? -0.682 -14.699 5.789 1.00 93.50 262 LYS A O 1
ATOM 1931 N N . GLU A 1 263 ? -1.429 -15.903 7.531 1.00 91.31 263 GLU A N 1
ATOM 1932 C CA . GLU A 1 263 ? -1.686 -17.123 6.751 1.00 91.31 263 GLU A CA 1
ATOM 1933 C C . GLU A 1 263 ? -2.707 -16.887 5.633 1.00 91.31 263 GLU A C 1
ATOM 1935 O O . GLU A 1 263 ? -2.528 -17.376 4.519 1.00 91.31 263 GLU A O 1
ATOM 1940 N N . ALA A 1 264 ? -3.771 -16.121 5.900 1.00 94.75 264 ALA A N 1
ATOM 1941 C CA . ALA A 1 264 ? -4.778 -15.799 4.891 1.00 94.75 264 ALA A CA 1
ATOM 1942 C C . ALA A 1 264 ? -4.186 -14.966 3.742 1.00 94.75 264 ALA A C 1
ATOM 1944 O O . ALA A 1 264 ? -4.448 -15.243 2.570 1.00 94.75 264 ALA A O 1
ATOM 1945 N N . CYS A 1 265 ? -3.350 -13.979 4.072 1.00 97.19 265 CYS A N 1
ATOM 1946 C CA . CYS A 1 265 ? -2.663 -13.144 3.092 1.00 97.19 265 CYS A CA 1
ATOM 1947 C C . CYS A 1 265 ? -1.638 -13.948 2.271 1.00 97.19 265 CYS A C 1
ATOM 1949 O O . CYS A 1 265 ? -1.599 -13.828 1.046 1.00 97.19 265 CYS A O 1
ATOM 1951 N N . GLU A 1 266 ? -0.839 -14.800 2.918 1.00 93.31 266 GLU A N 1
ATOM 1952 C CA . GLU A 1 266 ? 0.130 -15.679 2.250 1.00 93.31 266 GLU A CA 1
ATOM 1953 C C . GLU A 1 266 ? -0.567 -16.686 1.330 1.00 93.31 266 GLU A C 1
ATOM 1955 O O . GLU A 1 266 ? -0.144 -16.875 0.191 1.00 93.31 266 GLU A O 1
ATOM 1960 N N . HIS A 1 267 ? -1.678 -17.283 1.768 1.00 90.44 267 HIS A N 1
ATOM 1961 C CA . HIS A 1 267 ? -2.474 -18.176 0.931 1.00 90.44 267 HIS A CA 1
ATOM 1962 C C . HIS A 1 267 ? -3.056 -17.445 -0.290 1.00 90.44 267 HIS A C 1
ATOM 1964 O O . HIS A 1 267 ? -2.994 -17.952 -1.414 1.00 90.44 267 HIS A O 1
ATOM 1970 N N . ALA A 1 268 ? -3.580 -16.231 -0.109 1.00 94.06 268 ALA A N 1
ATOM 1971 C CA . ALA A 1 268 ? -4.088 -15.433 -1.220 1.00 94.06 268 ALA A CA 1
ATOM 1972 C C . ALA A 1 268 ? -2.995 -15.140 -2.267 1.00 94.06 268 ALA A C 1
ATOM 1974 O O . ALA A 1 268 ? -3.220 -15.344 -3.459 1.00 94.06 268 ALA A O 1
ATOM 1975 N N . VAL A 1 269 ? -1.800 -14.728 -1.836 1.00 94.44 269 VAL A N 1
ATOM 1976 C CA . VAL A 1 269 ? -0.713 -14.320 -2.743 1.00 94.44 269 VAL A CA 1
ATOM 1977 C C . VAL A 1 269 ? 0.045 -15.508 -3.345 1.00 94.44 269 VAL A C 1
ATOM 1979 O O . VAL A 1 269 ? 0.258 -15.557 -4.557 1.00 94.44 269 VAL A O 1
ATOM 1982 N N . PHE A 1 270 ? 0.455 -16.478 -2.529 1.00 92.56 270 PHE A N 1
ATOM 1983 C CA . PHE A 1 270 ? 1.342 -17.563 -2.963 1.00 92.56 270 PHE A CA 1
ATOM 1984 C C . PHE A 1 270 ? 0.609 -18.803 -3.467 1.00 92.56 270 PHE A C 1
ATOM 1986 O O . PHE A 1 270 ? 1.226 -19.633 -4.129 1.00 92.56 270 PHE A O 1
ATOM 1993 N N . VAL A 1 271 ? -0.690 -18.942 -3.177 1.00 91.00 271 VAL A N 1
ATOM 1994 C CA . VAL A 1 271 ? -1.494 -20.082 -3.643 1.00 91.00 271 VAL A CA 1
ATOM 1995 C C . VAL A 1 271 ? -2.530 -19.628 -4.660 1.00 91.00 271 VAL A C 1
ATOM 1997 O O . VAL A 1 271 ? -2.497 -20.076 -5.805 1.00 91.00 271 VAL A O 1
ATOM 2000 N N . LYS A 1 272 ? -3.436 -18.712 -4.291 1.00 88.88 272 LYS A N 1
ATOM 2001 C CA . LYS A 1 272 ? -4.510 -18.288 -5.209 1.00 88.88 272 LYS A CA 1
ATOM 2002 C C . LYS A 1 272 ? -4.023 -17.417 -6.359 1.00 88.88 272 LYS A C 1
ATOM 2004 O O . LYS A 1 272 ? -4.694 -17.385 -7.384 1.00 88.88 272 LYS A O 1
ATOM 2009 N N . MET A 1 273 ? -2.904 -16.718 -6.187 1.00 90.00 273 MET A N 1
ATOM 2010 C CA . MET A 1 273 ? -2.315 -15.821 -7.186 1.00 90.00 273 MET A CA 1
ATOM 2011 C C . MET A 1 273 ? -0.965 -16.321 -7.711 1.00 90.00 273 MET A C 1
ATOM 2013 O O . MET A 1 273 ? -0.221 -15.550 -8.302 1.00 90.00 273 MET A O 1
ATOM 2017 N N . ALA A 1 274 ? -0.647 -17.608 -7.537 1.00 86.81 274 ALA A N 1
ATOM 2018 C CA . ALA A 1 274 ? 0.647 -18.189 -7.910 1.00 86.81 274 ALA A CA 1
ATOM 2019 C C . ALA A 1 274 ? 0.995 -18.082 -9.411 1.00 86.81 274 ALA A C 1
ATOM 2021 O O . ALA A 1 274 ? 2.162 -18.154 -9.781 1.00 86.81 274 ALA A O 1
ATOM 2022 N N . ASP A 1 275 ? -0.012 -17.945 -10.276 1.00 83.25 275 ASP A N 1
ATOM 2023 C CA . ASP A 1 275 ? 0.102 -17.892 -11.739 1.00 83.25 275 ASP A CA 1
ATOM 2024 C C . ASP A 1 275 ? 0.086 -16.462 -12.313 1.00 83.25 275 ASP A C 1
ATOM 2026 O O . ASP A 1 275 ? 0.003 -16.283 -13.530 1.00 83.25 275 ASP A O 1
ATOM 2030 N N . CYS A 1 276 ? 0.153 -15.446 -11.453 1.00 87.38 276 CYS A N 1
ATOM 2031 C CA . CYS A 1 276 ? 0.127 -14.034 -11.826 1.00 87.38 276 CYS A CA 1
ATOM 2032 C C . CYS A 1 276 ? 0.923 -13.182 -10.827 1.00 87.38 276 CYS A C 1
ATOM 2034 O O . CYS A 1 276 ? 1.256 -13.635 -9.732 1.00 87.38 276 CYS A O 1
ATOM 2036 N N . HIS A 1 277 ? 1.219 -11.932 -11.175 1.00 88.88 277 HIS A N 1
ATOM 2037 C CA . HIS A 1 277 ? 1.876 -11.020 -10.243 1.00 88.88 277 HIS A CA 1
ATOM 2038 C C . HIS A 1 277 ? 0.880 -10.472 -9.224 1.00 88.88 277 HIS A C 1
ATOM 2040 O O . HIS A 1 277 ? -0.166 -9.930 -9.589 1.00 88.88 277 HIS A O 1
ATOM 2046 N N . ALA A 1 278 ? 1.223 -10.575 -7.945 1.00 92.62 278 ALA A N 1
ATOM 2047 C CA . ALA A 1 278 ? 0.389 -10.109 -6.853 1.00 92.62 278 ALA A CA 1
ATOM 2048 C C . ALA A 1 278 ? 1.212 -9.686 -5.636 1.00 92.62 278 ALA A C 1
ATOM 2050 O O . ALA A 1 278 ? 2.213 -10.304 -5.274 1.00 92.62 278 ALA A O 1
ATOM 2051 N N . GLY A 1 279 ? 0.708 -8.664 -4.963 1.00 96.31 279 GLY A N 1
ATOM 2052 C CA . GLY A 1 279 ? 1.061 -8.277 -3.613 1.00 96.31 279 GLY A CA 1
ATOM 2053 C C . GLY A 1 279 ? -0.129 -7.603 -2.946 1.00 96.31 279 GLY A C 1
ATOM 2054 O O . GLY A 1 279 ? -1.081 -7.182 -3.608 1.00 96.31 279 GLY A O 1
ATOM 2055 N N . LEU A 1 280 ? -0.104 -7.535 -1.624 1.00 98.12 280 LEU A N 1
ATOM 2056 C CA . LEU A 1 280 ? -1.109 -6.810 -0.861 1.00 98.12 280 LEU A CA 1
ATOM 2057 C C . LEU A 1 280 ? -0.531 -6.335 0.463 1.00 98.12 280 LEU A C 1
ATOM 2059 O O . LEU A 1 280 ? 0.437 -6.901 0.967 1.00 98.12 280 LEU A O 1
ATOM 2063 N N . ILE A 1 281 ? -1.170 -5.322 1.034 1.00 98.81 281 ILE A N 1
ATOM 2064 C CA . ILE A 1 281 ? -1.030 -4.965 2.444 1.00 98.81 281 ILE A CA 1
ATOM 2065 C C . ILE A 1 281 ? -2.349 -5.254 3.148 1.00 98.81 281 ILE A C 1
ATOM 2067 O O . ILE A 1 281 ? -3.425 -5.024 2.590 1.00 98.81 281 ILE A O 1
ATOM 2071 N N . ALA A 1 282 ? -2.270 -5.741 4.377 1.00 98.69 282 ALA A N 1
ATOM 2072 C CA . ALA A 1 282 ? -3.428 -5.994 5.210 1.00 98.69 282 ALA A CA 1
ATOM 2073 C C . ALA A 1 282 ? -3.157 -5.618 6.664 1.00 98.69 282 ALA A C 1
ATOM 2075 O O . ALA A 1 282 ? -2.026 -5.711 7.141 1.00 98.69 282 ALA A O 1
ATOM 2076 N N . LEU A 1 283 ? -4.216 -5.210 7.356 1.00 97.69 283 LEU A N 1
ATOM 2077 C CA . LEU A 1 283 ? -4.191 -4.762 8.742 1.00 97.69 283 LEU A CA 1
ATOM 2078 C C . LEU A 1 283 ? -5.427 -5.285 9.470 1.00 97.69 283 LEU A C 1
ATOM 2080 O O . LEU A 1 283 ? -6.540 -5.123 8.969 1.00 97.69 283 LEU A O 1
ATOM 2084 N N . ASP A 1 284 ? -5.254 -5.897 10.640 1.00 95.81 284 ASP A N 1
ATOM 2085 C CA . ASP A 1 284 ? -6.374 -6.332 11.480 1.00 95.81 284 ASP A CA 1
ATOM 2086 C C . ASP A 1 284 ? -6.662 -5.373 12.648 1.00 95.81 284 ASP A C 1
ATOM 2088 O O . ASP A 1 284 ? -5.874 -4.496 12.995 1.00 95.81 284 ASP A O 1
ATOM 2092 N N . ARG A 1 285 ? -7.807 -5.573 13.309 1.00 92.38 285 ARG A N 1
ATOM 2093 C CA . ARG A 1 285 ? -8.248 -4.808 14.495 1.00 92.38 285 ARG A CA 1
ATOM 2094 C C . ARG A 1 285 ? -7.334 -4.915 15.727 1.00 92.38 285 ARG A C 1
ATOM 2096 O O . ARG A 1 285 ? -7.604 -4.277 16.751 1.00 92.38 285 ARG A O 1
ATOM 2103 N N . ASN A 1 286 ? -6.333 -5.791 15.696 1.00 91.44 286 ASN A N 1
ATOM 2104 C CA . ASN A 1 286 ? -5.346 -5.938 16.760 1.00 91.44 286 ASN A CA 1
ATOM 2105 C C . ASN A 1 286 ? -4.067 -5.147 16.464 1.00 91.44 286 ASN A C 1
ATOM 2107 O O . ASN A 1 286 ? -3.253 -5.001 17.370 1.00 91.44 286 ASN A O 1
ATOM 2111 N N . GLY A 1 287 ? -3.936 -4.584 15.260 1.00 93.44 287 GLY A N 1
ATOM 2112 C CA . GLY A 1 287 ? -2.750 -3.858 14.825 1.00 93.44 287 GLY A CA 1
ATOM 2113 C C . GLY A 1 287 ? -1.720 -4.740 14.123 1.00 93.44 287 GLY A C 1
ATOM 2114 O O . GLY A 1 287 ? -0.618 -4.265 13.867 1.00 93.44 287 GLY A O 1
ATOM 2115 N N . ASN A 1 288 ? -2.055 -5.998 13.809 1.00 94.38 288 ASN A N 1
ATOM 2116 C CA . ASN A 1 288 ? -1.154 -6.873 13.066 1.00 94.38 288 ASN A CA 1
ATOM 2117 C C . ASN A 1 288 ? -1.148 -6.472 11.592 1.00 94.38 288 ASN A C 1
ATOM 2119 O O . ASN A 1 288 ? -2.215 -6.307 10.997 1.00 94.38 288 ASN A O 1
ATOM 2123 N N . VAL A 1 289 ? 0.040 -6.383 10.997 1.00 96.06 289 VAL A N 1
ATOM 2124 C CA . VAL A 1 289 ? 0.229 -6.050 9.580 1.00 96.06 289 VAL A CA 1
ATOM 2125 C C . VAL A 1 289 ? 0.767 -7.258 8.811 1.00 96.06 289 VAL A C 1
ATOM 2127 O O . VAL A 1 289 ? 1.644 -7.973 9.294 1.00 96.06 289 VAL A O 1
ATOM 2130 N N . ALA A 1 290 ? 0.270 -7.475 7.592 1.00 96.69 290 ALA A N 1
ATOM 2131 C CA . ALA A 1 290 ? 0.798 -8.462 6.652 1.00 96.69 290 ALA A CA 1
ATOM 2132 C C . ALA A 1 290 ? 1.013 -7.833 5.268 1.00 96.69 290 ALA A C 1
ATOM 2134 O O . ALA A 1 290 ? 0.114 -7.178 4.746 1.00 96.69 290 ALA A O 1
ATOM 2135 N N . CYS A 1 291 ? 2.186 -8.062 4.666 1.00 97.19 291 CYS A N 1
ATOM 2136 C CA . CYS A 1 291 ? 2.577 -7.475 3.377 1.00 97.19 291 CYS A CA 1
ATOM 2137 C C . CYS A 1 291 ? 3.156 -8.508 2.377 1.00 97.19 291 CYS A C 1
ATOM 2139 O O . CYS A 1 291 ? 4.271 -8.302 1.897 1.00 97.19 291 CYS A O 1
ATOM 2141 N N . PRO A 1 292 ? 2.507 -9.658 2.090 1.00 95.75 292 PRO A N 1
ATOM 2142 C CA . PRO A 1 292 ? 3.064 -10.640 1.161 1.00 95.75 292 PRO A CA 1
ATOM 2143 C C . PRO A 1 292 ? 2.984 -10.176 -0.298 1.00 95.75 292 PRO A C 1
ATOM 2145 O O . PRO A 1 292 ? 2.025 -9.527 -0.718 1.00 95.75 292 PRO A O 1
ATOM 2148 N N . PHE A 1 293 ? 3.977 -10.579 -1.087 1.00 94.50 293 PHE A N 1
ATOM 2149 C CA . PHE A 1 293 ? 4.036 -10.378 -2.533 1.00 94.50 293 PHE A CA 1
ATOM 2150 C C . PHE A 1 293 ? 4.837 -11.506 -3.196 1.00 94.50 293 PHE A C 1
ATOM 2152 O O . PHE A 1 293 ? 5.767 -12.046 -2.600 1.00 94.50 293 PHE A O 1
ATOM 2159 N N . ASN A 1 294 ? 4.467 -11.878 -4.424 1.00 88.00 294 ASN A N 1
ATOM 2160 C CA . ASN A 1 294 ? 5.121 -12.939 -5.203 1.00 88.00 294 ASN A CA 1
ATOM 2161 C C . ASN A 1 294 ? 6.033 -12.406 -6.331 1.00 88.00 294 ASN A C 1
ATOM 2163 O O . ASN A 1 294 ? 6.704 -13.182 -7.011 1.00 88.00 294 ASN A O 1
ATOM 2167 N N . THR A 1 295 ? 6.097 -11.085 -6.491 1.00 86.75 295 THR A N 1
ATOM 2168 C CA . THR A 1 295 ? 7.000 -10.356 -7.394 1.00 86.75 295 THR A CA 1
ATOM 2169 C C . THR A 1 295 ? 8.385 -10.171 -6.778 1.00 86.75 295 THR A C 1
ATOM 2171 O O . THR A 1 295 ? 8.556 -10.390 -5.586 1.00 86.75 295 THR A O 1
ATOM 2174 N N . GLU A 1 296 ? 9.385 -9.740 -7.553 1.00 84.25 296 GLU A N 1
ATOM 2175 C CA . GLU A 1 296 ? 10.737 -9.448 -7.030 1.00 84.25 296 GLU A CA 1
ATOM 2176 C C . GLU A 1 296 ? 10.750 -8.339 -5.969 1.00 84.25 296 GLU A C 1
ATOM 2178 O O . GLU A 1 296 ? 11.497 -8.412 -4.990 1.00 84.25 296 GLU A O 1
ATOM 2183 N N . GLY A 1 297 ? 9.861 -7.358 -6.118 1.00 87.88 297 GLY A N 1
ATOM 2184 C CA . GLY A 1 297 ? 9.643 -6.328 -5.118 1.00 87.88 297 GLY A CA 1
ATOM 2185 C C . GLY A 1 297 ? 8.204 -5.831 -5.064 1.00 87.88 297 GLY A C 1
ATOM 2186 O O . GLY A 1 297 ? 7.423 -5.987 -6.012 1.00 87.88 297 GLY A O 1
ATOM 2187 N N . MET A 1 298 ? 7.876 -5.212 -3.937 1.00 93.31 298 MET A N 1
ATOM 2188 C CA . MET A 1 298 ? 6.677 -4.422 -3.703 1.00 93.31 298 MET A CA 1
ATOM 2189 C C . MET A 1 298 ? 7.067 -3.223 -2.846 1.00 93.31 298 MET A C 1
ATOM 2191 O O . MET A 1 298 ? 7.497 -3.391 -1.708 1.00 93.31 298 MET A O 1
ATOM 2195 N N . PHE A 1 299 ? 6.883 -2.012 -3.365 1.00 94.50 299 PHE A N 1
ATOM 2196 C CA . PHE A 1 299 ? 7.088 -0.783 -2.597 1.00 94.50 299 PHE A CA 1
ATOM 2197 C C . PHE A 1 299 ? 6.072 -0.737 -1.452 1.00 94.50 299 PHE A C 1
ATOM 2199 O O . PHE A 1 299 ? 4.875 -0.678 -1.730 1.00 94.50 299 PHE A O 1
ATOM 2206 N N . HIS A 1 300 ? 6.496 -0.777 -0.189 1.00 96.81 300 HIS A N 1
ATOM 2207 C CA . HIS A 1 300 ? 5.582 -0.681 0.949 1.00 96.81 300 HIS A CA 1
ATOM 2208 C C . HIS A 1 300 ? 6.233 -0.119 2.213 1.00 96.81 300 HIS A C 1
ATOM 2210 O O . HIS A 1 300 ? 7.438 -0.220 2.429 1.00 96.81 300 HIS A O 1
ATOM 2216 N N . ALA A 1 301 ? 5.411 0.467 3.074 1.00 96.69 301 ALA A N 1
ATOM 2217 C CA . ALA A 1 301 ? 5.808 0.877 4.410 1.00 96.69 301 ALA A CA 1
ATOM 2218 C C . ALA A 1 301 ? 4.688 0.574 5.400 1.00 96.69 301 ALA A C 1
ATOM 2220 O O . ALA A 1 301 ? 3.515 0.557 5.026 1.00 96.69 301 ALA A O 1
ATOM 2221 N N . TYR A 1 302 ? 5.034 0.326 6.657 1.00 97.44 302 TYR A N 1
ATOM 2222 C CA . TYR A 1 302 ? 4.048 0.095 7.703 1.00 97.44 302 TYR A CA 1
ATOM 2223 C C . TYR A 1 302 ? 4.551 0.521 9.082 1.00 97.44 302 TYR A C 1
ATOM 2225 O O . TYR A 1 302 ? 5.750 0.652 9.322 1.00 97.44 302 TYR A O 1
ATOM 2233 N N . LEU A 1 303 ? 3.598 0.736 9.981 1.00 93.50 303 LEU A N 1
ATOM 2234 C CA . LEU A 1 303 ? 3.793 1.055 11.385 1.00 93.50 303 LEU A CA 1
ATOM 2235 C C . LEU A 1 303 ? 2.809 0.211 12.198 1.00 93.50 303 LEU A C 1
ATOM 2237 O O . LEU A 1 303 ? 1.593 0.364 12.054 1.00 93.50 303 LEU A O 1
ATOM 2241 N N . MET A 1 304 ? 3.347 -0.677 13.031 1.00 91.12 304 MET A N 1
ATOM 2242 C CA . MET A 1 304 ? 2.582 -1.450 14.013 1.00 91.12 304 MET A CA 1
ATOM 2243 C C . MET A 1 304 ? 2.552 -0.716 15.365 1.00 91.12 304 MET A C 1
ATOM 2245 O O . MET A 1 304 ? 3.390 0.160 15.611 1.00 91.12 304 MET A O 1
ATOM 2249 N N . PRO A 1 305 ? 1.595 -1.028 16.259 1.00 85.31 305 PRO A N 1
ATOM 2250 C CA . PRO A 1 305 ? 1.491 -0.352 17.547 1.00 85.31 305 PRO A CA 1
ATOM 2251 C C . PRO A 1 305 ? 2.770 -0.490 18.381 1.00 85.31 305 PRO A C 1
ATOM 2253 O O . PRO A 1 305 ? 3.199 -1.598 18.687 1.00 85.31 305 PRO A O 1
ATOM 2256 N N . ASN A 1 306 ? 3.324 0.641 18.825 1.00 76.06 306 ASN A N 1
ATOM 2257 C CA . ASN A 1 306 ? 4.561 0.721 19.621 1.00 76.06 306 ASN A CA 1
ATOM 2258 C C . ASN A 1 306 ? 5.824 0.203 18.908 1.00 76.06 306 ASN A C 1
ATOM 2260 O O . ASN A 1 306 ? 6.815 -0.097 19.571 1.00 76.06 306 ASN A O 1
ATOM 2264 N N . GLU A 1 307 ? 5.800 0.118 17.579 1.00 80.56 307 GLU A N 1
ATOM 2265 C CA . GLU A 1 307 ? 6.966 -0.225 16.768 1.00 80.56 307 GLU A CA 1
ATOM 2266 C C . GLU A 1 307 ? 7.485 0.984 15.981 1.00 80.56 307 GLU A C 1
ATOM 2268 O O . GLU A 1 307 ? 6.877 2.056 15.960 1.00 80.56 307 GLU A O 1
ATOM 2273 N N . GLU A 1 308 ? 8.640 0.821 15.341 1.00 77.62 308 GLU A N 1
ATOM 2274 C CA . GLU A 1 308 ? 9.192 1.813 14.421 1.00 77.62 308 GLU A CA 1
ATOM 2275 C C . GLU A 1 308 ? 8.580 1.668 13.020 1.00 77.62 308 GLU A C 1
ATOM 2277 O O . GLU A 1 308 ? 8.065 0.616 12.639 1.00 77.62 308 GLU A O 1
ATOM 2282 N N . ILE A 1 309 ? 8.666 2.735 12.222 1.00 85.06 309 ILE A N 1
ATOM 2283 C CA . ILE A 1 309 ? 8.259 2.695 10.815 1.00 85.06 309 ILE A CA 1
ATOM 2284 C C . ILE A 1 309 ? 9.209 1.774 10.048 1.00 85.06 309 ILE A C 1
ATOM 2286 O O . ILE A 1 309 ? 10.410 2.040 9.972 1.00 85.06 309 ILE A O 1
ATOM 2290 N N . ALA A 1 310 ? 8.654 0.755 9.401 1.00 87.44 310 ALA A N 1
ATOM 2291 C CA . ALA A 1 310 ? 9.366 -0.093 8.458 1.00 87.44 310 ALA A CA 1
ATOM 2292 C C . ALA A 1 310 ? 9.080 0.360 7.022 1.00 87.44 310 ALA A C 1
ATOM 2294 O O . ALA A 1 310 ? 7.926 0.576 6.660 1.00 87.44 310 ALA A O 1
ATOM 2295 N N . VAL A 1 311 ? 10.120 0.460 6.191 1.00 90.12 311 VAL A N 1
ATOM 2296 C CA . VAL A 1 311 ? 10.012 0.752 4.752 1.00 90.12 311 VAL A CA 1
ATOM 2297 C C . VAL A 1 311 ? 10.755 -0.331 3.982 1.00 90.12 311 VAL A C 1
ATOM 2299 O O . VAL A 1 311 ? 11.929 -0.582 4.254 1.00 90.12 311 VAL A O 1
ATOM 2302 N N . ARG A 1 312 ? 10.080 -0.985 3.036 1.00 90.44 312 ARG A N 1
ATOM 2303 C CA . ARG A 1 312 ? 10.593 -2.152 2.316 1.00 90.44 312 ARG A CA 1
ATOM 2304 C C . ARG A 1 312 ? 10.194 -2.132 0.843 1.00 90.44 312 ARG A C 1
ATOM 2306 O O . ARG A 1 312 ? 9.142 -1.619 0.466 1.00 90.44 312 ARG A O 1
ATOM 2313 N N . ILE A 1 313 ? 11.047 -2.714 0.013 1.00 88.12 313 ILE A N 1
ATOM 2314 C CA . ILE A 1 313 ? 10.854 -2.860 -1.430 1.00 88.12 313 ILE A CA 1
ATOM 2315 C C . ILE A 1 313 ? 11.114 -4.310 -1.845 1.00 88.12 313 ILE A C 1
ATOM 2317 O O . ILE A 1 313 ? 10.325 -4.868 -2.602 1.00 88.12 313 ILE A O 1
ATOM 2321 N N . TRP A 1 314 ? 12.173 -4.945 -1.337 1.00 87.12 314 TRP A N 1
ATOM 2322 C CA . TRP A 1 314 ? 12.654 -6.244 -1.828 1.00 87.12 314 TRP A CA 1
ATOM 2323 C C . TRP A 1 314 ? 12.285 -7.418 -0.906 1.00 87.12 314 TRP A C 1
ATOM 2325 O O . TRP A 1 314 ? 12.067 -7.231 0.290 1.00 87.12 314 TRP A O 1
ATOM 2335 N N . LYS A 1 315 ? 12.256 -8.655 -1.437 1.00 74.69 315 LYS A N 1
ATOM 2336 C CA . LYS A 1 315 ? 11.977 -9.889 -0.654 1.00 74.69 315 LYS A CA 1
ATOM 2337 C C . LYS A 1 315 ? 12.902 -10.068 0.556 1.00 74.69 315 LYS A C 1
ATOM 2339 O O . LYS A 1 315 ? 12.461 -10.543 1.597 1.00 74.69 315 LYS A O 1
ATOM 2344 N N . ASN A 1 316 ? 14.166 -9.677 0.400 1.00 63.62 316 ASN A N 1
ATOM 2345 C CA . ASN A 1 316 ? 15.208 -9.816 1.417 1.00 63.62 316 ASN A CA 1
ATOM 2346 C C . ASN A 1 316 ? 15.450 -8.51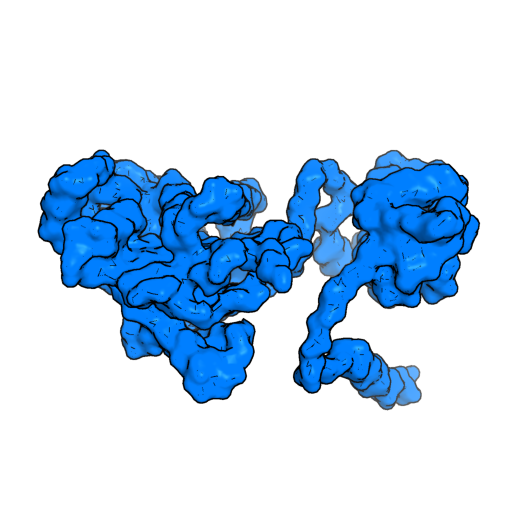7 2.195 1.00 63.62 316 ASN A C 1
ATOM 2348 O O . ASN A 1 316 ? 16.442 -8.433 2.911 1.00 63.62 316 ASN A O 1
ATOM 2352 N N . ASP A 1 317 ? 14.569 -7.515 2.083 1.00 55.03 317 ASP A N 1
ATOM 2353 C CA . ASP A 1 317 ? 14.632 -6.366 2.983 1.00 55.03 317 ASP A CA 1
ATOM 2354 C C . ASP A 1 317 ? 14.344 -6.865 4.406 1.00 55.03 317 ASP A C 1
ATOM 2356 O O . ASP A 1 317 ? 13.188 -7.048 4.811 1.00 55.03 317 ASP A O 1
ATOM 2360 N N . ILE A 1 318 ? 15.409 -7.103 5.175 1.00 38.69 318 ILE A N 1
ATOM 2361 C CA . ILE A 1 318 ? 15.355 -7.199 6.636 1.00 38.69 318 ILE A CA 1
ATOM 2362 C C . ILE A 1 318 ? 14.748 -5.879 7.137 1.00 38.69 318 ILE A C 1
ATOM 2364 O O . ILE A 1 318 ? 14.845 -4.866 6.446 1.00 38.69 318 ILE A O 1
ATOM 2368 N N . VAL A 1 319 ? 14.076 -5.871 8.298 1.00 34.25 319 VAL A N 1
ATOM 2369 C CA . VAL A 1 319 ? 13.625 -4.626 8.951 1.00 34.25 319 VAL A CA 1
ATOM 2370 C C . VAL A 1 319 ? 14.838 -3.710 9.120 1.00 34.25 319 VAL A C 1
ATOM 2372 O O . VAL A 1 319 ? 15.564 -3.778 10.110 1.00 34.25 319 VAL A O 1
ATOM 2375 N N . GLY A 1 320 ? 15.075 -2.872 8.119 1.00 31.31 320 GLY A N 1
ATOM 2376 C CA . GLY A 1 320 ? 16.037 -1.805 8.167 1.00 31.31 320 GLY A CA 1
ATOM 2377 C C . GLY A 1 320 ? 15.443 -0.793 9.112 1.00 31.31 320 GLY A C 1
ATOM 2378 O O . GLY A 1 320 ? 14.545 -0.041 8.735 1.00 31.31 320 GLY A O 1
ATOM 2379 N N . ARG A 1 321 ? 15.923 -0.803 10.355 1.00 32.19 321 ARG A N 1
ATOM 2380 C CA . ARG A 1 321 ? 15.890 0.379 11.207 1.00 32.19 321 ARG A CA 1
ATOM 2381 C C . ARG A 1 321 ? 16.548 1.489 10.394 1.00 32.19 321 ARG A C 1
ATOM 2383 O O . ARG A 1 321 ? 17.771 1.581 10.352 1.00 32.19 321 ARG A O 1
ATOM 2390 N N . MET A 1 322 ? 15.759 2.282 9.672 1.00 30.81 322 MET A N 1
ATOM 2391 C CA . MET A 1 322 ? 16.263 3.526 9.109 1.00 30.81 322 MET A CA 1
ATOM 2392 C C . MET A 1 322 ? 16.392 4.487 10.278 1.00 30.81 322 MET A C 1
ATOM 2394 O O . MET A 1 322 ? 15.450 5.192 10.649 1.00 30.81 322 MET A O 1
ATOM 2398 N N . ALA A 1 323 ? 17.577 4.408 10.878 1.00 28.31 323 ALA A N 1
ATOM 2399 C CA . ALA A 1 323 ? 18.124 5.357 11.812 1.00 28.31 323 ALA A CA 1
ATOM 2400 C C . ALA A 1 323 ? 17.856 6.773 11.299 1.00 28.31 323 ALA A C 1
ATOM 2402 O O . ALA A 1 323 ? 18.170 7.128 10.160 1.00 28.31 323 ALA A O 1
ATOM 2403 N N . MET A 1 324 ? 17.257 7.590 12.160 1.00 28.83 324 MET A N 1
ATOM 2404 C CA . MET A 1 324 ? 17.472 9.019 12.055 1.00 28.83 324 MET A CA 1
ATOM 2405 C C . MET A 1 324 ? 18.972 9.259 12.237 1.00 28.83 324 MET A C 1
ATOM 2407 O O . MET A 1 324 ? 19.531 8.831 13.241 1.00 28.83 324 MET A O 1
ATOM 2411 N N . GLN A 1 325 ? 19.548 9.997 11.289 1.00 28.16 325 GLN A N 1
ATOM 2412 C CA . GLN A 1 325 ? 20.947 10.431 11.209 1.00 28.16 325 GLN A CA 1
ATOM 2413 C C . GLN A 1 325 ? 21.921 9.373 10.671 1.00 28.16 325 GLN A C 1
ATOM 2415 O O . GLN A 1 325 ? 21.949 8.228 11.104 1.00 28.16 325 GLN A O 1
ATOM 2420 N N . GLU A 1 326 ? 22.705 9.802 9.679 1.00 34.50 326 GLU A N 1
ATOM 2421 C CA . GLU A 1 326 ? 23.853 9.093 9.118 1.00 34.50 326 GLU A CA 1
ATOM 2422 C C . GLU A 1 326 ? 24.737 8.519 10.241 1.00 34.50 326 GLU A C 1
ATOM 2424 O O . GLU A 1 326 ? 25.417 9.274 10.936 1.00 34.50 326 GLU A O 1
ATOM 2429 N N . GLU A 1 327 ? 24.771 7.193 10.402 1.00 33.84 327 GLU A N 1
ATOM 2430 C CA . GLU A 1 327 ? 25.889 6.522 11.070 1.00 33.84 327 GLU A CA 1
ATOM 2431 C C . GLU A 1 327 ? 26.829 5.951 9.998 1.00 33.84 327 GLU A C 1
ATOM 2433 O O . GLU A 1 327 ? 26.392 5.205 9.113 1.00 33.84 327 GLU A O 1
ATOM 2438 N N . PRO A 1 328 ? 28.124 6.298 10.027 1.00 34.38 328 PRO A N 1
ATOM 2439 C CA . PRO A 1 328 ? 29.068 5.814 9.040 1.00 34.38 328 PRO A CA 1
ATOM 2440 C C . PRO A 1 328 ? 29.344 4.320 9.284 1.00 34.38 328 PRO A C 1
ATOM 2442 O O . PRO A 1 328 ? 29.592 3.910 10.413 1.00 34.38 328 PRO A O 1
ATOM 2445 N N . MET A 1 329 ? 29.389 3.537 8.198 1.00 40.09 329 MET A N 1
ATOM 2446 C CA . MET A 1 329 ? 30.047 2.215 8.104 1.00 40.09 329 MET A CA 1
ATOM 2447 C C . MET A 1 329 ? 29.272 0.938 8.510 1.00 40.09 329 MET A C 1
ATOM 2449 O O . MET A 1 329 ? 29.913 -0.065 8.805 1.00 40.09 329 MET A O 1
ATOM 2453 N N . LEU A 1 330 ? 27.932 0.882 8.464 1.00 46.22 330 LEU A N 1
ATOM 2454 C CA . LEU A 1 330 ? 27.190 -0.393 8.665 1.00 46.22 330 LEU A CA 1
ATOM 2455 C C . LEU A 1 330 ? 26.339 -0.869 7.470 1.00 46.22 330 LEU A C 1
ATOM 2457 O O . LEU A 1 330 ? 25.745 -1.941 7.529 1.00 46.22 330 LEU A O 1
ATOM 2461 N N . GLY A 1 331 ? 26.348 -0.149 6.343 1.00 41.59 331 GLY A N 1
ATOM 2462 C CA . GLY A 1 331 ? 25.635 -0.519 5.106 1.00 41.59 331 GLY A CA 1
ATOM 2463 C C . GLY A 1 331 ? 26.343 -1.540 4.200 1.00 41.59 331 GLY A C 1
ATOM 2464 O O . GLY A 1 331 ? 26.031 -1.606 3.016 1.00 41.59 331 GLY A O 1
ATOM 2465 N N . GLY A 1 332 ? 27.328 -2.288 4.712 1.00 56.00 332 GLY A N 1
ATOM 2466 C CA . GLY A 1 332 ? 28.205 -3.152 3.907 1.00 56.00 332 GLY A CA 1
ATOM 2467 C C . GLY A 1 332 ? 28.330 -4.601 4.380 1.00 56.00 332 GLY A C 1
ATOM 2468 O O . GLY A 1 332 ? 29.164 -5.317 3.837 1.00 56.00 332 GLY A O 1
ATOM 2469 N N . VAL A 1 333 ? 27.549 -5.044 5.374 1.00 66.81 333 VAL A N 1
ATOM 2470 C CA . VAL A 1 333 ? 27.695 -6.387 5.977 1.00 66.81 333 VAL A CA 1
ATOM 2471 C C . VAL A 1 333 ? 27.516 -7.493 4.939 1.00 66.81 333 VAL A C 1
ATOM 2473 O O . VAL A 1 333 ? 28.406 -8.320 4.813 1.00 66.81 333 VAL A O 1
ATOM 2476 N N . GLU A 1 334 ? 26.460 -7.447 4.121 1.00 60.06 334 GLU A N 1
ATOM 2477 C CA . GLU A 1 334 ? 26.213 -8.447 3.065 1.00 60.06 334 GLU A CA 1
ATOM 2478 C C . GLU A 1 334 ? 27.370 -8.510 2.048 1.00 60.06 334 GLU A C 1
ATOM 2480 O O . GLU A 1 334 ? 27.842 -9.585 1.689 1.00 60.06 334 GLU A O 1
ATOM 2485 N N . LEU A 1 335 ? 27.912 -7.354 1.646 1.00 70.12 335 LEU A N 1
ATOM 2486 C CA . LEU A 1 335 ? 29.066 -7.281 0.744 1.00 70.12 335 LEU A CA 1
ATOM 2487 C C . LEU A 1 335 ? 30.336 -7.857 1.391 1.00 70.12 335 LEU A C 1
ATOM 2489 O O . LEU A 1 335 ? 31.149 -8.495 0.720 1.00 70.12 335 LEU A O 1
ATOM 2493 N N . LEU A 1 336 ? 30.534 -7.606 2.686 1.00 75.62 336 LEU A N 1
ATOM 2494 C CA . LEU A 1 336 ? 31.652 -8.153 3.450 1.00 75.62 336 LEU A CA 1
ATOM 2495 C C . LEU A 1 336 ? 31.505 -9.670 3.634 1.00 75.62 336 LEU A C 1
ATOM 2497 O O . LEU A 1 336 ? 32.493 -10.384 3.496 1.00 75.62 336 LEU A O 1
ATOM 2501 N N . GLU A 1 337 ? 30.295 -10.177 3.867 1.00 77.06 337 GLU A N 1
ATOM 2502 C CA . GLU A 1 337 ? 29.992 -11.610 3.929 1.00 77.06 337 GLU A CA 1
ATOM 2503 C C . GLU A 1 337 ? 30.246 -12.306 2.591 1.00 77.06 337 GLU A C 1
ATOM 2505 O O . GLU A 1 337 ? 30.919 -13.337 2.543 1.00 77.06 337 GLU A O 1
ATOM 2510 N N . GLU A 1 338 ? 29.791 -11.718 1.484 1.00 72.94 338 GLU A N 1
ATOM 2511 C CA . GLU A 1 338 ? 30.044 -12.242 0.141 1.00 72.94 338 GLU A CA 1
ATOM 2512 C C . GLU A 1 338 ? 31.542 -12.279 -0.183 1.00 72.94 338 GLU A C 1
ATOM 2514 O O . GLU A 1 338 ? 32.054 -13.285 -0.682 1.00 72.94 338 GLU A O 1
ATOM 2519 N N . LYS A 1 339 ? 32.274 -11.210 0.148 1.00 75.12 339 LYS A N 1
ATOM 2520 C CA . LYS A 1 339 ? 33.737 -11.165 0.009 1.00 75.12 339 LYS A CA 1
ATOM 2521 C C . LYS A 1 339 ? 34.441 -12.177 0.920 1.00 75.12 339 LYS A C 1
ATOM 2523 O O . LYS A 1 339 ? 35.474 -12.723 0.522 1.00 75.12 339 LYS A O 1
ATOM 2528 N N . GLU A 1 340 ? 33.911 -12.440 2.117 1.00 82.00 340 GLU A N 1
ATOM 2529 C CA . GLU A 1 340 ? 34.446 -13.445 3.047 1.00 82.00 340 GLU A CA 1
ATOM 2530 C C . GLU A 1 340 ? 34.344 -14.846 2.462 1.00 82.00 340 GLU A C 1
ATOM 2532 O O . GLU A 1 340 ? 35.330 -15.580 2.457 1.00 82.00 340 GLU A O 1
ATOM 2537 N N . LEU A 1 341 ? 33.173 -15.185 1.916 1.00 74.38 341 LEU A N 1
ATOM 2538 C CA . LEU A 1 341 ? 32.902 -16.476 1.282 1.00 74.38 341 LEU A CA 1
ATOM 2539 C C . LEU A 1 341 ? 33.807 -16.725 0.073 1.00 74.38 341 LEU A C 1
ATOM 2541 O O . LEU A 1 341 ? 34.146 -17.868 -0.234 1.00 74.38 341 LEU A O 1
ATOM 2545 N N . GLN A 1 342 ? 34.226 -15.652 -0.594 1.00 75.19 342 GLN A N 1
ATOM 2546 C CA . GLN A 1 342 ? 35.169 -15.699 -1.705 1.00 75.19 342 GLN A CA 1
ATOM 2547 C C . GLN A 1 342 ? 36.646 -15.688 -1.252 1.00 75.19 342 GLN A C 1
ATOM 2549 O O . GLN A 1 342 ? 37.535 -15.924 -2.069 1.00 75.19 342 GLN A O 1
ATOM 2554 N N . GLY A 1 343 ? 36.920 -15.479 0.042 1.00 71.75 343 GLY A N 1
ATOM 2555 C CA . GLY A 1 343 ? 38.253 -15.558 0.647 1.00 71.75 343 GLY A CA 1
ATOM 2556 C C . GLY A 1 343 ? 39.117 -14.299 0.507 1.00 71.75 343 GLY A C 1
ATOM 2557 O O . GLY A 1 343 ? 40.340 -14.402 0.601 1.00 71.75 343 GLY A O 1
ATOM 2558 N N . PHE A 1 344 ? 38.518 -13.127 0.270 1.00 71.38 344 PHE A N 1
ATOM 2559 C CA . PHE A 1 344 ? 39.247 -11.914 -0.141 1.00 71.38 344 PHE A CA 1
ATOM 2560 C C . PHE A 1 344 ? 39.273 -10.764 0.875 1.00 71.38 344 PHE A C 1
ATOM 2562 O O . PHE A 1 344 ? 39.746 -9.681 0.536 1.00 71.38 344 PHE A O 1
ATOM 2569 N N . LEU A 1 345 ? 38.779 -10.950 2.101 1.00 83.81 345 LEU A N 1
ATOM 2570 C CA . LEU A 1 345 ? 38.719 -9.846 3.063 1.00 83.81 345 LEU A CA 1
ATOM 2571 C C . LEU A 1 345 ? 40.105 -9.429 3.566 1.00 83.81 345 LEU A C 1
ATOM 2573 O O . LEU A 1 345 ? 40.933 -10.248 3.978 1.00 83.81 345 LEU A O 1
ATOM 2577 N N . SER A 1 346 ? 40.318 -8.118 3.596 1.00 86.50 346 SER A N 1
ATOM 2578 C CA . SER A 1 346 ? 41.426 -7.492 4.306 1.00 86.50 346 SER A CA 1
ATOM 2579 C C . SER A 1 346 ? 41.224 -7.530 5.825 1.00 86.50 346 SER A C 1
ATOM 2581 O O . SER A 1 346 ? 40.140 -7.788 6.349 1.00 86.50 346 SER A O 1
ATOM 2583 N N . GLN A 1 347 ? 42.292 -7.239 6.566 1.00 85.50 347 GLN A N 1
ATOM 2584 C CA . GLN A 1 347 ? 42.258 -7.149 8.025 1.00 85.50 347 GLN A CA 1
ATOM 2585 C C . GLN A 1 347 ? 41.254 -6.105 8.549 1.00 85.50 347 GLN A C 1
ATOM 2587 O O . GLN A 1 347 ? 40.610 -6.333 9.574 1.00 85.50 347 GLN A O 1
ATOM 2592 N N . GLU A 1 348 ? 41.141 -4.962 7.867 1.00 84.62 348 GLU A N 1
ATOM 2593 C CA . GLU A 1 348 ? 40.196 -3.892 8.215 1.00 84.62 348 GLU A CA 1
ATOM 2594 C C . GLU A 1 348 ? 38.757 -4.369 8.002 1.00 84.62 348 GLU A C 1
ATOM 2596 O O . GLU A 1 348 ? 37.947 -4.315 8.922 1.00 84.62 348 GLU A O 1
ATOM 2601 N N . GLU A 1 349 ? 38.482 -4.976 6.851 1.00 86.88 349 GLU A N 1
ATOM 2602 C CA . GLU A 1 349 ? 37.165 -5.511 6.502 1.00 86.88 349 GLU A CA 1
ATOM 2603 C C . GLU A 1 349 ? 36.718 -6.655 7.438 1.00 86.88 349 GLU A C 1
ATOM 2605 O O . GLU A 1 349 ? 35.554 -6.724 7.831 1.00 86.88 349 GLU A O 1
ATOM 2610 N N . TYR A 1 350 ? 37.638 -7.520 7.887 1.00 90.88 350 TYR A N 1
ATOM 2611 C CA . TYR A 1 350 ? 37.339 -8.506 8.937 1.00 90.88 350 TYR A CA 1
ATOM 2612 C C . TYR A 1 350 ? 37.008 -7.856 10.285 1.00 90.88 350 TYR A C 1
ATOM 2614 O O . TYR A 1 350 ? 36.206 -8.399 11.047 1.00 90.88 350 TYR A O 1
ATOM 2622 N N . THR A 1 351 ? 37.636 -6.720 10.598 1.00 90.38 351 THR A N 1
ATOM 2623 C CA . THR A 1 351 ? 37.375 -5.975 11.838 1.00 90.38 351 THR A CA 1
ATOM 2624 C C . THR A 1 351 ? 35.982 -5.360 11.796 1.00 90.38 351 THR A C 1
ATOM 2626 O O . THR A 1 351 ? 35.241 -5.480 12.769 1.00 90.38 351 THR A O 1
ATOM 2629 N N . GLU A 1 352 ? 35.602 -4.790 10.654 1.00 87.06 352 GLU A N 1
ATOM 2630 C CA . GLU A 1 352 ? 34.276 -4.217 10.407 1.00 87.06 352 GLU A CA 1
ATOM 2631 C C . GLU A 1 352 ? 33.174 -5.280 10.467 1.00 87.06 352 GLU A C 1
ATOM 2633 O O . GLU A 1 352 ? 32.206 -5.118 11.210 1.00 87.06 352 GLU A O 1
ATOM 2638 N N . LEU A 1 353 ? 33.350 -6.406 9.768 1.00 87.62 353 LEU A N 1
ATOM 2639 C CA . LEU A 1 353 ? 32.365 -7.489 9.760 1.00 87.62 353 LEU A CA 1
ATOM 2640 C C . LEU A 1 353 ? 32.174 -8.096 11.160 1.00 87.62 353 LEU A C 1
ATOM 2642 O O . LEU A 1 353 ? 31.050 -8.335 11.601 1.00 87.62 353 LEU A O 1
ATOM 2646 N N . LEU A 1 354 ? 33.268 -8.296 11.902 1.00 91.06 354 LEU A N 1
ATOM 2647 C CA . LEU A 1 354 ? 33.197 -8.814 13.268 1.00 91.06 354 LEU A CA 1
ATOM 2648 C C . LEU A 1 354 ? 32.506 -7.830 14.222 1.00 91.06 354 LEU A C 1
ATOM 2650 O O . LEU A 1 354 ? 31.714 -8.245 15.069 1.00 91.06 354 LEU A O 1
ATOM 2654 N N . ALA A 1 355 ? 32.787 -6.535 14.078 1.00 88.88 355 ALA A N 1
ATOM 2655 C CA . ALA A 1 355 ? 32.141 -5.484 14.852 1.00 88.88 355 ALA A CA 1
ATOM 2656 C C . ALA A 1 355 ? 30.637 -5.395 14.553 1.00 88.88 355 ALA A C 1
ATOM 2658 O O . ALA A 1 355 ? 29.843 -5.218 15.476 1.00 88.88 355 ALA A O 1
ATOM 2659 N N . ALA A 1 356 ? 30.241 -5.583 13.292 1.00 82.50 356 ALA A N 1
ATOM 2660 C CA . ALA A 1 356 ? 28.846 -5.595 12.873 1.00 82.50 356 ALA A CA 1
ATOM 2661 C C . ALA A 1 356 ? 28.055 -6.759 13.486 1.00 82.50 356 ALA A C 1
ATOM 2663 O O . ALA A 1 356 ? 26.987 -6.535 14.051 1.00 82.50 356 ALA A O 1
ATOM 2664 N N . TYR A 1 357 ? 28.588 -7.986 13.468 1.00 84.88 357 TYR A N 1
ATOM 2665 C CA . TYR A 1 357 ? 27.921 -9.105 14.149 1.00 84.88 357 TYR A CA 1
ATOM 2666 C C . TYR A 1 357 ? 27.779 -8.858 15.654 1.00 84.88 357 TYR A C 1
ATOM 2668 O O . TYR A 1 357 ? 26.748 -9.173 16.249 1.00 84.88 357 TYR A O 1
ATOM 2676 N N . ILE A 1 358 ? 28.797 -8.267 16.285 1.00 86.12 358 ILE A N 1
ATOM 2677 C CA . ILE A 1 358 ? 28.754 -7.934 17.712 1.00 86.12 358 ILE A CA 1
ATOM 2678 C C . ILE A 1 358 ? 27.711 -6.840 17.992 1.00 86.12 358 ILE A C 1
ATOM 2680 O O . ILE A 1 358 ? 26.962 -6.962 18.962 1.00 86.12 358 ILE A O 1
ATOM 2684 N N . SER A 1 359 ? 27.606 -5.806 17.150 1.00 80.44 359 SER A N 1
ATOM 2685 C CA . SER A 1 359 ? 26.626 -4.723 17.327 1.00 80.44 359 SER A CA 1
ATOM 2686 C C . SER A 1 359 ? 25.185 -5.202 17.145 1.00 80.44 359 SER A C 1
ATOM 2688 O O . SER A 1 359 ? 24.286 -4.719 17.834 1.00 80.44 359 SER A O 1
ATOM 2690 N N . GLN A 1 360 ? 24.969 -6.193 16.281 1.00 74.44 360 GLN A N 1
ATOM 2691 C CA . GLN A 1 360 ? 23.665 -6.801 16.006 1.00 74.44 360 GLN A CA 1
ATOM 2692 C C . GLN A 1 360 ? 23.289 -7.922 16.991 1.00 74.44 360 GLN A C 1
ATOM 2694 O O . GLN A 1 360 ? 22.210 -8.499 16.881 1.00 74.44 360 GLN A O 1
ATOM 2699 N N . ASN A 1 361 ? 24.141 -8.204 17.986 1.00 74.88 361 ASN A N 1
ATOM 2700 C CA . ASN A 1 361 ? 23.987 -9.305 18.941 1.00 74.88 361 ASN A CA 1
ATOM 2701 C C . ASN A 1 361 ? 23.984 -10.709 18.290 1.00 74.88 361 ASN A C 1
ATOM 2703 O O . ASN A 1 361 ? 23.480 -11.679 18.857 1.00 74.88 361 ASN A O 1
ATOM 2707 N N . GLU A 1 362 ? 24.615 -10.859 17.126 1.00 81.88 362 GLU A N 1
ATOM 2708 C CA . GLU A 1 362 ? 24.797 -12.133 16.424 1.00 81.88 362 GLU A CA 1
ATOM 2709 C C . GLU A 1 362 ? 26.086 -12.833 16.882 1.00 81.88 362 GLU A C 1
ATOM 2711 O O . GLU A 1 362 ? 26.993 -13.151 16.109 1.00 81.88 362 GLU A O 1
ATOM 2716 N N . LEU A 1 363 ? 26.187 -13.086 18.191 1.00 82.81 363 LEU A N 1
ATOM 2717 C CA . LEU A 1 363 ? 27.416 -13.579 18.833 1.00 82.81 363 LEU A CA 1
ATOM 2718 C C . LEU A 1 363 ? 27.895 -14.932 18.279 1.00 82.81 363 LEU A C 1
ATOM 2720 O O . LEU A 1 363 ? 29.090 -15.235 18.313 1.00 82.81 363 LEU A O 1
ATOM 2724 N N . GLN A 1 364 ? 26.975 -15.748 17.757 1.00 81.25 364 GLN A N 1
ATOM 2725 C CA . GLN A 1 364 ? 27.311 -17.013 17.103 1.00 81.25 364 GLN A CA 1
ATOM 2726 C C . GLN A 1 364 ? 28.028 -16.784 15.769 1.00 81.25 364 GLN A C 1
ATOM 2728 O O . GLN A 1 364 ? 29.062 -17.408 15.529 1.00 81.25 364 GLN A O 1
ATOM 2733 N N . LEU A 1 365 ? 27.539 -15.861 14.935 1.00 82.88 365 LEU A N 1
ATOM 2734 C CA . LEU A 1 365 ? 28.196 -15.506 13.676 1.00 82.88 365 LEU A CA 1
ATOM 2735 C C . LEU A 1 365 ? 29.549 -14.846 13.936 1.00 82.88 365 LEU A C 1
ATOM 2737 O O . LEU A 1 365 ? 30.537 -15.245 13.322 1.00 82.88 365 LEU A O 1
ATOM 2741 N N . ALA A 1 366 ? 29.637 -13.961 14.934 1.00 87.38 366 ALA A N 1
ATOM 2742 C CA . ALA A 1 366 ? 30.905 -13.389 15.386 1.00 87.38 366 ALA A CA 1
ATOM 2743 C C . ALA A 1 366 ? 31.920 -14.475 15.795 1.00 87.38 366 ALA A C 1
ATOM 2745 O O . ALA A 1 366 ? 33.086 -14.427 15.398 1.00 87.38 366 ALA A O 1
ATOM 2746 N N . LEU A 1 367 ? 31.485 -15.496 16.545 1.00 87.62 367 LEU A N 1
ATOM 2747 C CA . LEU A 1 367 ? 32.333 -16.625 16.937 1.00 87.62 367 LEU A CA 1
ATOM 2748 C C . LEU A 1 367 ? 32.784 -17.463 15.737 1.00 87.62 367 LEU A C 1
ATOM 2750 O O . LEU A 1 367 ? 33.953 -17.858 15.668 1.00 87.62 367 LEU A O 1
ATOM 2754 N N . PHE A 1 368 ? 31.878 -17.761 14.806 1.00 87.00 368 PHE A N 1
ATOM 2755 C CA . PHE A 1 368 ? 32.218 -18.522 13.608 1.00 87.00 368 PHE A CA 1
ATOM 2756 C C . PHE A 1 368 ? 33.178 -17.749 12.707 1.00 87.00 368 PHE A C 1
ATOM 2758 O O . PHE A 1 368 ? 34.185 -18.319 12.283 1.00 87.00 368 PHE A O 1
ATOM 2765 N N . LEU A 1 369 ? 32.936 -16.455 12.498 1.00 88.94 369 LEU A N 1
ATOM 2766 C CA . LEU A 1 369 ? 33.841 -15.572 11.774 1.00 88.94 369 LEU A CA 1
ATOM 2767 C C . LEU A 1 369 ? 35.215 -15.538 12.445 1.00 88.94 369 LEU A C 1
ATOM 2769 O O . LEU A 1 369 ? 36.223 -15.786 11.788 1.00 88.94 369 LEU A O 1
ATOM 2773 N N . TRP A 1 370 ? 35.275 -15.346 13.769 1.00 93.00 370 TRP A N 1
ATOM 2774 C CA . TRP A 1 370 ? 36.540 -15.368 14.504 1.00 93.00 370 TRP A CA 1
ATOM 2775 C C . TRP A 1 370 ? 37.321 -16.662 14.288 1.00 93.00 370 TRP A C 1
ATOM 2777 O O . TRP A 1 370 ? 38.544 -16.629 14.157 1.00 93.00 370 TRP A O 1
ATOM 2787 N N . ARG A 1 371 ? 36.656 -17.819 14.219 1.00 88.38 371 ARG A N 1
ATOM 2788 C CA . ARG A 1 371 ? 37.329 -19.093 13.925 1.00 88.38 371 ARG A CA 1
ATOM 2789 C C . ARG A 1 371 ? 37.886 -19.149 12.501 1.00 88.38 371 ARG A C 1
ATOM 2791 O O . ARG A 1 371 ? 38.981 -19.682 12.339 1.00 88.38 371 ARG A O 1
ATOM 2798 N N . ARG A 1 372 ? 37.184 -18.574 11.518 1.00 89.25 372 ARG A N 1
ATOM 2799 C CA . ARG A 1 372 ? 37.596 -18.543 10.103 1.00 89.25 372 ARG A CA 1
ATOM 2800 C C . ARG A 1 372 ? 38.695 -17.526 9.800 1.00 89.25 372 ARG A C 1
ATOM 2802 O O . ARG A 1 372 ? 39.518 -17.793 8.930 1.00 89.25 372 ARG A O 1
ATOM 2809 N N . ILE A 1 373 ? 38.772 -16.419 10.546 1.00 89.50 373 ILE A N 1
ATOM 2810 C CA . ILE A 1 373 ? 39.802 -15.389 10.340 1.00 89.50 373 ILE A CA 1
ATOM 2811 C C . ILE A 1 373 ? 41.215 -16.023 10.371 1.00 89.50 373 ILE A C 1
ATOM 2813 O O . ILE A 1 373 ? 41.581 -16.660 11.376 1.00 89.50 373 ILE A O 1
ATOM 2817 N N . PRO A 1 374 ? 42.042 -15.813 9.324 1.00 89.94 374 PRO A N 1
ATOM 2818 C CA . PRO A 1 374 ? 43.413 -16.312 9.261 1.00 89.94 374 PRO A CA 1
ATOM 2819 C C . PRO A 1 374 ? 44.274 -15.903 10.464 1.00 89.94 374 PRO A C 1
ATOM 2821 O O . PRO A 1 374 ? 44.240 -14.771 10.945 1.00 89.94 374 PRO A O 1
ATOM 2824 N N . SER A 1 375 ? 45.102 -16.829 10.954 1.00 86.75 375 SER A N 1
ATOM 2825 C CA . SER A 1 375 ? 45.875 -16.644 12.192 1.00 86.75 375 SER A CA 1
ATOM 2826 C C . SER A 1 375 ? 46.941 -15.543 12.128 1.00 86.75 375 SER A C 1
ATOM 2828 O O . SER A 1 375 ? 47.313 -15.023 13.180 1.00 86.75 375 SER A O 1
ATOM 2830 N N . HIS A 1 376 ? 47.425 -15.183 10.935 1.00 87.12 376 HIS A N 1
ATOM 2831 C CA . HIS A 1 376 ? 48.362 -14.071 10.747 1.00 87.12 376 HIS A CA 1
ATOM 2832 C C . HIS A 1 376 ? 47.667 -12.712 10.947 1.00 87.12 376 HIS A C 1
ATOM 2834 O O . HIS A 1 376 ? 48.147 -11.913 11.746 1.00 87.12 376 HIS A O 1
ATOM 2840 N N . LEU A 1 377 ? 46.462 -12.522 10.391 1.00 86.06 377 LEU A N 1
ATOM 2841 C CA . LEU A 1 377 ? 45.673 -11.286 10.536 1.00 86.06 377 LEU A CA 1
ATOM 2842 C C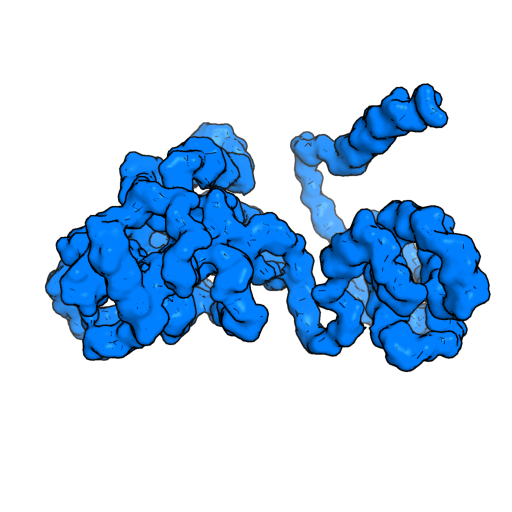 . LEU A 1 377 ? 45.269 -10.997 11.991 1.00 86.06 377 LEU A C 1
ATOM 2844 O O . LEU A 1 377 ? 45.223 -9.845 12.420 1.00 86.06 377 LEU A O 1
ATOM 2848 N N . LYS A 1 378 ? 45.038 -12.045 12.795 1.00 86.94 378 LYS A N 1
ATOM 2849 C CA . LYS A 1 378 ? 44.769 -11.903 14.241 1.00 86.94 378 LYS A CA 1
ATOM 2850 C C . LYS A 1 378 ? 45.952 -11.319 15.015 1.00 86.94 378 LYS A C 1
ATOM 2852 O O . LYS A 1 378 ? 45.749 -10.702 16.049 1.00 86.94 378 LYS A O 1
ATOM 2857 N N . LYS A 1 379 ? 47.187 -11.552 14.562 1.00 82.00 379 LYS A N 1
ATOM 2858 C CA . LYS A 1 379 ? 48.402 -11.076 15.247 1.00 82.00 379 LYS A CA 1
ATOM 2859 C C . LYS A 1 379 ? 48.803 -9.668 14.815 1.00 82.00 379 LYS A C 1
ATOM 2861 O O . LYS A 1 379 ? 49.494 -8.989 15.565 1.00 82.00 379 LYS A O 1
ATOM 2866 N N . GLU A 1 380 ? 48.388 -9.263 13.621 1.00 76.31 380 GLU A N 1
ATOM 2867 C CA . GLU A 1 380 ? 48.761 -7.997 12.987 1.00 76.31 380 GLU A CA 1
ATOM 2868 C C . GLU A 1 380 ? 47.824 -6.838 13.378 1.00 76.31 380 GLU A C 1
ATOM 2870 O O . GLU A 1 380 ? 48.258 -5.687 13.403 1.00 76.31 380 GLU A O 1
ATOM 2875 N N . SER A 1 381 ? 46.567 -7.119 13.754 1.00 79.75 381 SER A N 1
ATOM 2876 C CA . SER A 1 381 ? 45.584 -6.092 14.139 1.00 79.75 381 SER A CA 1
ATOM 2877 C C . SER A 1 381 ? 45.402 -5.940 15.648 1.00 79.75 381 SER A C 1
ATOM 2879 O O . SER A 1 381 ? 44.942 -6.866 16.331 1.00 79.75 381 SER A O 1
ATOM 2881 N N . SER A 1 382 ? 45.634 -4.730 16.164 1.00 81.88 382 SER A N 1
ATOM 2882 C CA . SER A 1 382 ? 45.231 -4.384 17.531 1.00 81.88 382 SER A CA 1
ATOM 2883 C C . SER A 1 382 ? 43.712 -4.304 17.691 1.00 81.88 382 SER A C 1
ATOM 2885 O O . SER A 1 382 ? 43.211 -4.693 18.743 1.00 81.88 382 SER A O 1
ATOM 2887 N N . ASP A 1 383 ? 42.993 -3.831 16.669 1.00 89.94 383 ASP A N 1
ATOM 2888 C CA . ASP A 1 383 ? 41.555 -3.532 16.736 1.00 89.94 383 ASP A CA 1
ATOM 2889 C C . ASP A 1 383 ? 40.699 -4.785 16.512 1.00 89.94 383 ASP A C 1
ATOM 2891 O O . ASP A 1 383 ? 39.730 -4.995 17.238 1.00 89.94 383 ASP A O 1
ATOM 2895 N N . LEU A 1 384 ? 41.107 -5.687 15.610 1.00 91.31 384 LEU A N 1
ATOM 2896 C CA . LEU A 1 384 ? 40.426 -6.974 15.390 1.00 91.31 384 LEU A CA 1
ATOM 2897 C C . LEU A 1 384 ? 40.459 -7.852 16.644 1.00 91.31 384 LEU A C 1
ATOM 2899 O O . LEU A 1 384 ? 39.471 -8.479 17.021 1.00 91.31 384 LEU A O 1
ATOM 2903 N N . THR A 1 385 ? 41.611 -7.895 17.315 1.00 91.75 385 THR A N 1
ATOM 2904 C CA . THR A 1 385 ? 41.741 -8.644 18.567 1.00 91.75 385 THR A CA 1
ATOM 2905 C C . THR A 1 385 ? 40.932 -7.978 19.672 1.00 91.75 385 THR A C 1
ATOM 2907 O O . THR A 1 385 ? 40.251 -8.663 20.429 1.00 91.75 385 THR A O 1
ATOM 2910 N N . ALA A 1 386 ? 40.950 -6.645 19.741 1.00 92.38 386 ALA A N 1
ATOM 2911 C CA . ALA A 1 386 ? 40.198 -5.892 20.737 1.00 92.38 386 ALA A CA 1
ATOM 2912 C C . ALA A 1 386 ? 38.687 -6.065 20.606 1.00 92.38 386 ALA A C 1
ATOM 2914 O O . ALA A 1 386 ? 38.007 -6.272 21.607 1.00 92.38 386 ALA A O 1
ATOM 2915 N N . ILE A 1 387 ? 38.157 -6.007 19.383 1.00 93.81 387 ILE A N 1
ATOM 2916 C CA . ILE A 1 387 ? 36.723 -6.163 19.160 1.00 93.81 387 ILE A CA 1
ATOM 2917 C C . ILE A 1 387 ? 36.280 -7.590 19.484 1.00 93.81 387 ILE A C 1
ATOM 2919 O O . ILE A 1 387 ? 35.217 -7.802 20.064 1.00 93.81 387 ILE A O 1
ATOM 2923 N N . TRP A 1 388 ? 37.141 -8.580 19.237 1.00 94.69 388 TRP A N 1
ATOM 2924 C CA . TRP A 1 388 ? 36.882 -9.941 19.680 1.00 94.69 388 TRP A CA 1
ATOM 2925 C C . TRP A 1 388 ? 36.895 -10.106 21.206 1.00 94.69 388 TRP A C 1
ATOM 2927 O O . TRP A 1 388 ? 36.106 -10.891 21.730 1.00 94.69 388 TRP A O 1
ATOM 2937 N N . GLU A 1 389 ? 37.732 -9.371 21.949 1.00 94.75 389 GLU A N 1
ATOM 2938 C CA . GLU A 1 389 ? 37.660 -9.362 23.421 1.00 94.75 389 GLU A CA 1
ATOM 2939 C C . GLU A 1 389 ? 36.271 -8.928 23.915 1.00 94.75 389 GLU A C 1
ATOM 2941 O O . GLU A 1 389 ? 35.722 -9.562 24.819 1.00 94.75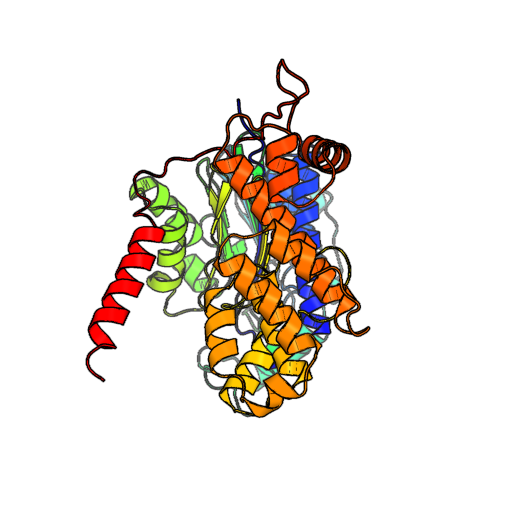 389 GLU A O 1
ATOM 2946 N N . VAL A 1 390 ? 35.657 -7.926 23.272 1.00 94.12 390 VAL A N 1
ATOM 2947 C CA . VAL A 1 390 ? 34.268 -7.515 23.552 1.00 94.12 390 VAL A CA 1
ATOM 2948 C C . VAL A 1 390 ? 33.309 -8.681 23.294 1.00 94.12 390 VAL A C 1
ATOM 2950 O O . VAL A 1 390 ? 32.532 -9.045 24.177 1.00 94.12 390 VAL A O 1
ATOM 2953 N N . GLY A 1 391 ? 33.413 -9.325 22.127 1.00 91.38 391 GLY A N 1
ATOM 2954 C CA . GLY A 1 391 ? 32.593 -10.487 21.766 1.00 91.38 391 GLY A CA 1
ATOM 2955 C C . GLY A 1 391 ? 32.721 -11.659 22.750 1.00 91.38 391 GLY A C 1
ATOM 2956 O O . GLY A 1 391 ? 31.717 -12.269 23.118 1.00 91.38 391 GLY A O 1
ATOM 2957 N N . LYS A 1 392 ? 33.931 -11.947 23.250 1.00 91.88 392 LYS A N 1
ATOM 2958 C CA . LYS A 1 392 ? 34.162 -12.990 24.267 1.00 91.88 392 LYS A CA 1
ATOM 2959 C C . LYS A 1 392 ? 33.467 -12.682 25.589 1.00 91.88 392 LYS A C 1
ATOM 2961 O O . LYS A 1 392 ? 32.882 -13.591 26.177 1.00 91.88 392 LYS A O 1
ATOM 2966 N N . ASN A 1 393 ? 33.540 -11.434 26.049 1.00 90.44 393 ASN A N 1
ATOM 2967 C CA . ASN A 1 393 ? 32.885 -11.013 27.286 1.00 90.44 393 ASN A CA 1
ATOM 2968 C C . ASN A 1 393 ? 31.357 -11.101 27.142 1.00 90.44 393 ASN A C 1
ATOM 2970 O O . ASN A 1 393 ? 30.692 -11.627 28.032 1.00 90.44 393 ASN A O 1
ATOM 2974 N N . LEU A 1 394 ? 30.800 -10.714 25.988 1.00 86.75 394 LEU A N 1
ATOM 2975 C CA . LEU A 1 394 ? 29.369 -10.879 25.700 1.00 86.75 394 LEU A CA 1
ATOM 2976 C C . LEU A 1 394 ? 28.938 -12.348 25.666 1.00 86.75 394 LEU A C 1
ATOM 2978 O O . LEU A 1 394 ? 27.917 -12.697 26.252 1.00 86.75 394 LEU A O 1
ATOM 2982 N N . PHE A 1 395 ? 29.741 -13.234 25.071 1.00 83.75 395 PHE A N 1
ATOM 2983 C CA . PHE A 1 395 ? 29.452 -14.673 25.045 1.00 83.75 395 PHE A CA 1
ATOM 2984 C C . PHE A 1 395 ? 29.418 -15.299 26.451 1.00 83.75 395 PHE A C 1
ATOM 2986 O O . PHE A 1 395 ? 28.708 -16.274 26.687 1.00 83.75 395 PHE A O 1
ATOM 2993 N N . ARG A 1 396 ? 30.175 -14.737 27.402 1.00 85.38 396 ARG A N 1
ATOM 2994 C CA . ARG A 1 396 ? 30.177 -15.138 28.820 1.00 85.38 396 ARG A CA 1
ATOM 2995 C C . ARG A 1 396 ? 29.119 -14.422 29.659 1.00 85.38 396 ARG A C 1
ATOM 2997 O O . ARG A 1 396 ? 29.031 -14.687 30.853 1.00 85.38 396 ARG A O 1
ATOM 3004 N N . MET A 1 397 ? 28.326 -13.542 29.044 1.00 81.31 397 MET A N 1
ATOM 3005 C CA . MET A 1 397 ? 27.363 -12.662 29.716 1.00 81.31 397 MET A CA 1
ATOM 3006 C C . MET A 1 397 ? 28.024 -11.700 30.724 1.00 81.31 397 MET A C 1
ATOM 3008 O O . MET A 1 397 ? 27.398 -11.248 31.681 1.00 81.31 397 MET A O 1
ATOM 3012 N N . GLU A 1 398 ? 29.295 -11.357 30.506 1.00 86.62 398 GLU A N 1
ATOM 3013 C CA . GLU A 1 398 ? 30.079 -10.425 31.322 1.00 86.62 398 GLU A CA 1
ATOM 3014 C C . GLU A 1 398 ? 29.966 -8.995 30.749 1.00 86.62 398 GLU A C 1
ATOM 3016 O O . GLU A 1 398 ? 30.938 -8.420 30.257 1.00 86.62 398 GLU A O 1
ATOM 3021 N N . TYR A 1 399 ? 28.759 -8.413 30.772 1.00 87.56 399 TYR A N 1
ATOM 3022 C CA . TYR A 1 399 ? 28.452 -7.136 30.096 1.00 87.56 399 TYR A CA 1
ATOM 3023 C C . TYR A 1 399 ? 29.299 -5.951 30.578 1.00 87.56 399 TYR A C 1
ATOM 3025 O O . TYR A 1 399 ? 29.748 -5.147 29.764 1.00 87.56 399 TYR A O 1
ATOM 3033 N N . SER A 1 400 ? 29.589 -5.867 31.878 1.00 89.75 400 SER A N 1
ATOM 3034 C CA . SER A 1 400 ? 30.453 -4.819 32.432 1.00 89.75 400 SER A CA 1
ATOM 3035 C C . SER A 1 400 ? 31.889 -4.917 31.912 1.00 89.75 400 SER A C 1
ATOM 3037 O O . SER A 1 400 ? 32.502 -3.899 31.596 1.00 89.75 400 SER A O 1
ATOM 3039 N N . LEU A 1 401 ? 32.414 -6.136 31.739 1.00 91.19 401 LEU A N 1
ATOM 3040 C CA . LEU A 1 401 ? 33.722 -6.364 31.123 1.00 91.19 401 LEU A CA 1
ATOM 3041 C C . LEU A 1 401 ? 33.693 -6.096 29.614 1.00 91.19 401 LEU A C 1
ATOM 3043 O O . LEU A 1 401 ? 34.673 -5.590 29.070 1.00 91.19 401 LEU A O 1
ATOM 3047 N N . ALA A 1 402 ? 32.583 -6.388 28.930 1.00 91.25 402 ALA A N 1
ATOM 3048 C CA . ALA A 1 402 ? 32.405 -6.044 27.520 1.00 91.25 402 ALA A CA 1
ATOM 3049 C C . ALA A 1 402 ? 32.424 -4.520 27.310 1.00 91.25 402 ALA A C 1
ATOM 3051 O O . ALA A 1 402 ? 33.162 -4.027 26.461 1.00 91.25 402 ALA A O 1
ATOM 3052 N N . LEU A 1 403 ? 31.687 -3.769 28.134 1.00 90.81 403 LEU A N 1
ATOM 3053 C CA . LEU A 1 403 ? 31.660 -2.304 28.102 1.00 90.81 403 LEU A CA 1
ATOM 3054 C C . LEU A 1 403 ? 33.015 -1.698 28.492 1.00 90.81 403 LEU A C 1
ATOM 3056 O O . LEU A 1 403 ? 33.474 -0.756 27.848 1.00 90.81 403 LEU A O 1
ATOM 3060 N N . ALA A 1 404 ? 33.708 -2.274 29.479 1.00 92.31 404 ALA A N 1
ATOM 3061 C CA . ALA A 1 404 ? 35.063 -1.860 29.832 1.00 92.31 404 ALA A CA 1
ATOM 3062 C C . ALA A 1 404 ? 36.067 -2.105 28.691 1.00 92.31 404 ALA A C 1
ATOM 3064 O O . ALA A 1 404 ? 36.939 -1.271 28.459 1.00 92.31 404 ALA A O 1
ATOM 3065 N N . ALA A 1 405 ? 35.928 -3.203 27.940 1.00 92.31 405 ALA A N 1
ATOM 3066 C CA . ALA A 1 405 ? 36.783 -3.504 26.789 1.00 92.31 405 ALA A CA 1
ATOM 3067 C C . ALA A 1 405 ? 36.613 -2.502 25.628 1.00 92.31 405 ALA A C 1
ATOM 3069 O O . ALA A 1 405 ? 37.535 -2.335 24.827 1.00 92.31 405 ALA A O 1
ATOM 3070 N N . LEU A 1 406 ? 35.482 -1.789 25.565 1.00 92.38 406 LEU A N 1
ATOM 3071 C CA . LEU A 1 406 ? 35.264 -0.688 24.619 1.00 92.38 406 LEU A CA 1
ATOM 3072 C C . LEU A 1 406 ? 35.991 0.606 25.032 1.00 92.38 406 LEU A C 1
ATOM 3074 O O . LEU A 1 406 ? 36.174 1.484 24.191 1.00 92.38 406 LEU A O 1
ATOM 3078 N N . ASN A 1 407 ? 36.440 0.737 26.286 1.00 90.62 407 ASN A N 1
ATOM 3079 C CA . ASN A 1 407 ? 37.121 1.928 26.808 1.00 90.62 407 ASN A CA 1
ATOM 3080 C C . ASN A 1 407 ? 38.634 1.868 26.565 1.00 90.62 407 ASN A C 1
ATOM 3082 O O . ASN A 1 407 ? 39.448 1.816 27.488 1.00 90.62 407 ASN A O 1
ATOM 3086 N N . ARG A 1 408 ? 39.006 1.878 25.290 1.00 90.50 408 ARG A N 1
ATOM 3087 C CA . ARG A 1 408 ? 40.390 1.976 24.825 1.00 90.50 408 ARG A CA 1
ATOM 3088 C C . ARG A 1 408 ? 40.489 3.007 23.711 1.00 90.50 408 ARG A C 1
ATOM 3090 O O . ARG A 1 408 ? 39.475 3.472 23.197 1.00 90.50 408 ARG A O 1
ATOM 3097 N N . ASP A 1 409 ? 41.715 3.326 23.321 1.00 89.00 409 ASP A N 1
ATOM 3098 C CA . ASP A 1 409 ? 41.935 4.086 22.099 1.00 89.00 409 ASP A CA 1
ATOM 3099 C C . ASP A 1 409 ? 41.711 3.160 20.892 1.00 89.00 409 ASP A C 1
ATOM 3101 O O . ASP A 1 409 ? 42.329 2.090 20.782 1.00 89.00 409 ASP A O 1
ATOM 3105 N N . TRP A 1 410 ? 40.754 3.541 20.052 1.00 89.69 410 TRP A N 1
ATOM 3106 C CA . TRP A 1 410 ? 40.377 2.850 18.821 1.00 89.69 410 TRP A CA 1
ATOM 3107 C C . TRP A 1 410 ? 40.842 3.679 17.631 1.00 89.69 410 TRP A C 1
ATOM 3109 O O . TRP A 1 410 ? 40.891 4.909 17.718 1.00 89.69 410 TRP A O 1
ATOM 3119 N N . SER A 1 411 ? 41.136 3.033 16.503 1.00 86.25 411 SER A N 1
ATOM 3120 C CA . SER A 1 411 ? 41.389 3.765 15.260 1.00 86.25 411 SER A CA 1
ATOM 3121 C C . SER A 1 411 ? 40.216 4.691 14.908 1.00 86.25 411 SER A C 1
ATOM 3123 O O . SER A 1 411 ? 39.063 4.413 15.247 1.00 86.25 411 SER A O 1
ATOM 3125 N N . ASP A 1 412 ? 40.490 5.799 14.210 1.00 82.44 412 ASP A N 1
ATOM 3126 C CA . ASP A 1 412 ? 39.464 6.807 13.895 1.00 82.44 412 ASP A CA 1
ATOM 3127 C C . ASP A 1 412 ? 38.264 6.225 13.131 1.00 82.44 412 ASP A C 1
ATOM 3129 O O . ASP A 1 412 ? 37.137 6.672 13.329 1.00 82.44 412 ASP A O 1
ATOM 3133 N N . LYS A 1 413 ? 38.490 5.175 12.329 1.00 80.38 413 LYS A N 1
ATOM 3134 C CA . LYS A 1 413 ? 37.434 4.421 11.639 1.00 80.38 413 LYS A CA 1
ATOM 3135 C C . LYS A 1 413 ? 36.543 3.615 12.594 1.00 80.38 413 LYS A C 1
ATOM 3137 O O . LYS A 1 413 ? 35.348 3.498 12.352 1.00 80.38 413 LYS A O 1
ATOM 3142 N N . MET A 1 414 ? 37.108 3.071 13.673 1.00 82.50 414 MET A N 1
ATOM 3143 C CA . MET A 1 414 ? 36.404 2.190 14.613 1.00 82.50 414 MET A CA 1
ATOM 3144 C C . MET A 1 414 ? 35.661 2.937 15.720 1.00 82.50 414 MET A C 1
ATOM 3146 O O . MET A 1 414 ? 34.715 2.392 16.283 1.00 82.50 414 MET A O 1
ATOM 3150 N N . LYS A 1 415 ? 36.043 4.183 16.027 1.00 84.88 415 LYS A N 1
ATOM 3151 C CA . LYS A 1 415 ? 35.370 5.024 17.034 1.00 84.88 415 LYS A CA 1
ATOM 3152 C C . LYS A 1 415 ? 33.834 5.076 16.896 1.00 84.88 415 LYS A C 1
ATOM 3154 O O . LYS A 1 415 ? 33.181 4.820 17.906 1.00 84.88 415 LYS A O 1
ATOM 3159 N N . PRO A 1 416 ? 33.240 5.354 15.715 1.00 78.94 416 PRO A N 1
ATOM 3160 C CA . PRO A 1 416 ? 31.780 5.354 15.571 1.00 78.94 416 PRO A CA 1
ATOM 3161 C C . PRO A 1 416 ? 31.172 3.965 15.816 1.00 78.94 416 PRO A C 1
ATOM 3163 O O . PRO A 1 416 ? 30.236 3.838 16.595 1.00 78.94 416 PRO A O 1
ATOM 3166 N N . VAL A 1 417 ? 31.767 2.908 15.254 1.00 79.44 417 VAL A N 1
ATOM 3167 C CA . VAL A 1 417 ? 31.276 1.522 15.383 1.00 79.44 417 VAL A CA 1
ATOM 3168 C C . VAL A 1 417 ? 31.263 1.052 16.843 1.00 79.44 417 VAL A C 1
ATOM 3170 O O . VAL A 1 417 ? 30.337 0.381 17.300 1.00 79.44 417 VAL A O 1
ATOM 3173 N N . VAL A 1 418 ? 32.292 1.425 17.600 1.00 87.44 418 VAL A N 1
ATOM 3174 C CA . VAL A 1 418 ? 32.420 1.135 19.034 1.00 87.44 418 VAL A CA 1
ATOM 3175 C C . VAL A 1 418 ? 31.314 1.813 19.841 1.00 87.44 418 VAL A C 1
ATOM 3177 O O . VAL A 1 418 ? 30.807 1.211 20.789 1.00 87.44 418 VAL A O 1
ATOM 3180 N N . GLU A 1 419 ? 30.911 3.030 19.470 1.00 85.75 419 GLU A N 1
ATOM 3181 C CA . GLU A 1 419 ? 29.787 3.728 20.105 1.00 85.75 419 GLU A CA 1
ATOM 3182 C C . GLU A 1 419 ? 28.454 3.027 19.819 1.00 85.75 419 GLU A C 1
ATOM 3184 O O . GLU A 1 419 ? 27.649 2.819 20.733 1.00 85.75 419 GLU A O 1
ATOM 3189 N N . THR A 1 420 ? 28.249 2.567 18.582 1.00 79.94 420 THR A N 1
ATOM 3190 C CA . THR A 1 420 ? 27.069 1.780 18.202 1.00 79.94 420 THR A CA 1
ATOM 3191 C C . THR A 1 420 ? 26.997 0.478 19.005 1.00 79.94 420 THR A C 1
ATOM 3193 O O . THR A 1 420 ? 25.948 0.138 19.558 1.00 79.94 420 THR A O 1
ATOM 3196 N N . ILE A 1 421 ? 28.119 -0.238 19.155 1.00 85.00 421 ILE A N 1
ATOM 3197 C CA . ILE A 1 421 ? 28.196 -1.456 19.979 1.00 85.00 421 ILE A CA 1
ATOM 3198 C C . ILE A 1 421 ? 27.900 -1.139 21.445 1.00 85.00 421 ILE A C 1
ATOM 3200 O O . ILE A 1 421 ? 27.110 -1.847 22.071 1.00 85.00 421 ILE A O 1
ATOM 3204 N N . ARG A 1 422 ? 28.483 -0.065 21.994 1.00 90.38 422 ARG A N 1
ATOM 3205 C CA . ARG A 1 422 ? 28.217 0.372 23.373 1.00 90.38 422 ARG A CA 1
ATOM 3206 C C . ARG A 1 422 ? 26.724 0.606 23.590 1.00 90.38 422 ARG A C 1
ATOM 3208 O O . ARG A 1 422 ? 26.152 0.111 24.561 1.00 90.38 422 ARG A O 1
ATOM 3215 N N . THR A 1 423 ? 26.091 1.319 22.665 1.00 82.62 423 THR A N 1
ATOM 3216 C CA . THR A 1 423 ? 24.658 1.621 22.695 1.00 82.62 423 THR A CA 1
ATOM 3217 C C . THR A 1 423 ? 23.814 0.350 22.598 1.00 82.62 423 THR A C 1
ATOM 3219 O O . THR A 1 423 ? 22.875 0.177 23.377 1.00 82.62 423 THR A O 1
ATOM 3222 N N . SER A 1 424 ? 24.181 -0.579 21.711 1.00 78.75 424 SER A N 1
ATOM 3223 C CA . SER A 1 424 ? 23.499 -1.867 21.544 1.00 78.75 424 SER A CA 1
ATOM 3224 C C . SER A 1 424 ? 23.557 -2.730 22.810 1.00 78.75 424 SER A C 1
ATOM 3226 O O . SER A 1 424 ? 22.517 -3.184 23.291 1.00 78.75 424 SER A O 1
ATOM 3228 N N . ILE A 1 425 ? 24.741 -2.880 23.418 1.00 84.62 425 ILE A N 1
ATOM 3229 C CA . ILE A 1 425 ? 24.919 -3.638 24.668 1.00 84.62 425 ILE A CA 1
ATOM 3230 C C . ILE A 1 425 ? 24.094 -3.013 25.797 1.00 84.62 425 ILE A C 1
ATOM 3232 O O . ILE A 1 425 ? 23.373 -3.727 26.493 1.00 84.62 425 ILE A O 1
ATOM 3236 N N . ASN A 1 426 ? 24.159 -1.685 25.959 1.00 85.50 426 ASN A N 1
ATOM 3237 C CA . ASN A 1 426 ? 23.374 -0.980 26.973 1.00 85.50 426 ASN A CA 1
ATOM 3238 C C . ASN A 1 426 ? 21.874 -1.252 26.786 1.00 85.50 426 ASN A C 1
ATOM 3240 O O . ASN A 1 426 ? 21.204 -1.671 27.729 1.00 85.50 426 ASN A O 1
ATOM 3244 N N . ASN A 1 427 ? 21.354 -1.075 25.567 1.00 80.19 427 ASN A N 1
ATOM 3245 C CA . ASN A 1 427 ? 19.949 -1.334 25.247 1.00 80.19 427 ASN A CA 1
ATOM 3246 C C . ASN A 1 427 ? 19.542 -2.777 25.562 1.00 80.19 427 ASN A C 1
ATOM 3248 O O . ASN A 1 427 ? 18.517 -2.989 26.204 1.00 80.19 427 ASN A O 1
ATOM 3252 N N . TYR A 1 428 ? 20.359 -3.753 25.162 1.00 80.38 428 TYR A N 1
ATOM 3253 C CA . TYR A 1 428 ? 20.098 -5.164 25.424 1.00 80.38 428 TYR A CA 1
ATOM 3254 C C . TYR A 1 428 ? 19.996 -5.464 26.924 1.00 80.38 428 TYR A C 1
ATOM 3256 O O . TYR A 1 428 ? 19.046 -6.120 27.353 1.00 80.38 428 TYR A O 1
ATOM 3264 N N . VAL A 1 429 ? 20.930 -4.953 27.735 1.00 82.31 429 VAL A N 1
ATOM 3265 C CA . VAL A 1 429 ? 20.916 -5.150 29.194 1.00 82.31 429 VAL A CA 1
ATOM 3266 C C . VAL A 1 429 ? 19.672 -4.514 29.818 1.00 82.31 429 VAL A C 1
ATOM 3268 O O . VAL A 1 429 ? 19.007 -5.164 30.622 1.00 82.31 429 VAL A O 1
ATOM 3271 N N . PHE A 1 430 ? 19.304 -3.291 29.418 1.00 83.94 430 PHE A N 1
ATOM 3272 C CA . PHE A 1 430 ? 18.076 -2.647 29.898 1.00 83.94 430 PHE A CA 1
ATOM 3273 C C . PHE A 1 430 ? 16.825 -3.464 29.551 1.00 83.94 430 PHE A C 1
ATOM 3275 O O . PHE A 1 430 ? 16.027 -3.750 30.440 1.00 83.94 430 PHE A O 1
ATOM 3282 N N . THR A 1 431 ? 16.690 -3.921 28.305 1.00 76.69 431 THR A N 1
ATOM 3283 C CA . THR A 1 431 ? 15.552 -4.748 27.876 1.00 76.69 431 THR A CA 1
ATOM 3284 C C . THR A 1 431 ? 15.515 -6.108 28.574 1.00 76.69 431 THR A C 1
ATOM 3286 O O . THR A 1 431 ? 14.441 -6.615 28.900 1.00 76.69 431 THR A O 1
ATOM 3289 N N . ALA A 1 432 ? 16.670 -6.721 28.834 1.00 76.12 432 ALA A N 1
ATOM 3290 C CA . ALA A 1 432 ? 16.740 -7.961 29.600 1.00 76.12 432 ALA A CA 1
ATOM 3291 C C . ALA A 1 432 ? 16.266 -7.751 31.046 1.00 76.12 432 ALA A C 1
ATOM 3293 O O . ALA A 1 432 ? 15.513 -8.572 31.571 1.00 76.12 432 ALA A O 1
ATOM 3294 N N . VAL A 1 433 ? 16.649 -6.635 31.673 1.00 83.56 433 VAL A N 1
ATOM 3295 C CA . VAL A 1 433 ? 16.194 -6.283 33.024 1.00 83.56 433 VAL A CA 1
ATOM 3296 C C . VAL A 1 433 ? 14.694 -5.983 33.045 1.00 83.56 433 VAL A C 1
ATOM 3298 O O . VAL A 1 433 ? 14.002 -6.491 33.924 1.00 83.56 433 VAL A O 1
ATOM 3301 N N . GLU A 1 434 ? 14.175 -5.251 32.054 1.00 81.50 434 GLU A N 1
ATOM 3302 C CA . GLU A 1 434 ? 12.736 -4.993 31.882 1.00 81.50 434 GLU A CA 1
ATOM 3303 C C . GLU A 1 434 ? 11.924 -6.281 31.823 1.00 81.50 434 GLU A C 1
ATOM 3305 O O . GLU A 1 434 ? 10.854 -6.346 32.411 1.00 81.50 434 GLU A O 1
ATOM 3310 N N . LYS A 1 435 ? 12.440 -7.323 31.165 1.00 74.62 435 LYS A N 1
ATOM 3311 C CA . LYS A 1 435 ? 11.767 -8.625 31.066 1.00 74.62 435 LYS A CA 1
ATOM 3312 C C . LYS A 1 435 ? 11.885 -9.478 32.329 1.00 74.62 435 LYS A C 1
ATOM 3314 O O . LYS A 1 435 ? 10.991 -10.269 32.609 1.00 74.62 435 LYS A O 1
ATOM 3319 N N . ALA A 1 436 ? 13.003 -9.384 33.047 1.00 74.50 436 ALA A N 1
ATOM 3320 C CA . ALA A 1 436 ? 13.339 -10.332 34.111 1.00 74.50 436 ALA A CA 1
ATOM 3321 C C . ALA A 1 436 ? 13.027 -9.830 35.530 1.00 74.50 436 ALA A C 1
ATOM 3323 O O . ALA A 1 436 ? 12.858 -10.647 36.435 1.00 74.50 436 ALA A O 1
ATOM 3324 N N . TYR A 1 437 ? 12.961 -8.513 35.748 1.00 78.81 437 TYR A N 1
ATOM 3325 C CA . TYR A 1 437 ? 12.866 -7.930 37.086 1.00 78.81 437 TYR A CA 1
ATOM 3326 C C . TYR A 1 437 ? 11.657 -7.012 37.225 1.00 78.81 437 TYR A C 1
ATOM 3328 O O . TYR A 1 437 ? 11.599 -5.950 36.616 1.00 78.81 437 TYR A O 1
ATOM 3336 N N . SER A 1 438 ? 10.740 -7.346 38.134 1.00 83.69 438 SER A N 1
ATOM 3337 C CA . SER A 1 438 ? 9.692 -6.414 38.578 1.00 83.69 438 SER A CA 1
ATOM 3338 C C . SER A 1 438 ? 10.253 -5.248 39.403 1.00 83.69 438 SER A C 1
ATOM 3340 O O . SER A 1 438 ? 9.615 -4.205 39.517 1.00 83.69 438 SER A O 1
ATOM 3342 N N . CYS A 1 439 ? 11.430 -5.442 40.005 1.00 87.69 439 CYS A N 1
ATOM 3343 C CA . CYS A 1 439 ? 12.178 -4.447 40.763 1.00 87.69 439 CYS A CA 1
ATOM 3344 C C . CYS A 1 439 ? 13.671 -4.838 40.806 1.00 87.69 439 CYS A C 1
ATOM 3346 O O . CYS A 1 439 ? 13.992 -6.022 40.934 1.00 87.69 439 CYS A O 1
ATOM 3348 N N . ILE A 1 440 ? 14.583 -3.868 40.693 1.00 91.25 440 ILE A N 1
ATOM 3349 C CA . ILE A 1 440 ? 16.043 -4.069 40.716 1.00 91.25 440 ILE A CA 1
ATOM 3350 C C . ILE A 1 440 ? 16.740 -2.943 41.487 1.00 91.25 440 ILE A C 1
ATOM 3352 O O . ILE A 1 440 ? 16.349 -1.782 41.389 1.00 91.25 440 ILE A O 1
ATOM 3356 N N . SER A 1 441 ? 17.784 -3.270 42.257 1.00 93.94 441 SER A N 1
ATOM 3357 C CA . SER A 1 441 ? 18.563 -2.240 42.958 1.00 93.94 441 SER A CA 1
ATOM 3358 C C . SER A 1 441 ? 19.420 -1.432 41.979 1.00 93.94 441 SER A C 1
ATOM 3360 O O . SER A 1 441 ? 20.017 -2.000 41.056 1.00 93.94 441 SER A O 1
ATOM 3362 N N . VAL A 1 442 ? 19.539 -0.121 42.212 1.00 91.12 442 VAL A N 1
ATOM 3363 C CA . VAL A 1 442 ? 20.386 0.783 41.409 1.00 91.12 442 VAL A CA 1
ATOM 3364 C C . VAL A 1 442 ? 21.830 0.276 41.386 1.00 91.12 442 VAL A C 1
ATOM 3366 O O . VAL A 1 442 ? 22.452 0.217 40.328 1.00 91.12 442 VAL A O 1
ATOM 3369 N N . LYS A 1 443 ? 22.329 -0.215 42.526 1.00 91.06 443 LYS A N 1
ATOM 3370 C CA . LYS A 1 443 ? 23.661 -0.817 42.662 1.00 91.06 443 LYS A CA 1
ATOM 3371 C C . LYS A 1 443 ? 23.860 -2.058 41.784 1.00 91.06 443 LYS A C 1
ATOM 3373 O O . LYS A 1 443 ? 24.917 -2.223 41.178 1.00 91.06 443 LYS A O 1
ATOM 3378 N N . SER A 1 444 ? 22.870 -2.950 41.715 1.00 89.62 444 SER A N 1
ATOM 3379 C CA . SER A 1 444 ? 22.939 -4.151 40.869 1.00 89.62 444 SER A CA 1
ATOM 3380 C C . SER A 1 444 ? 22.942 -3.791 39.386 1.00 89.62 444 SER A C 1
ATOM 3382 O O . SER A 1 444 ? 23.720 -4.358 38.623 1.00 89.62 444 SER A O 1
ATOM 3384 N N . LEU A 1 445 ? 22.113 -2.824 38.987 1.00 89.06 445 LEU A N 1
ATOM 3385 C CA . LEU A 1 445 ? 22.063 -2.332 37.612 1.00 89.06 445 LEU A CA 1
ATOM 3386 C C . LEU A 1 445 ? 23.366 -1.619 37.214 1.00 89.06 445 LEU A C 1
ATOM 3388 O O . LEU A 1 445 ? 23.910 -1.877 36.141 1.00 89.06 445 LEU A O 1
ATOM 3392 N N . ALA A 1 446 ? 23.913 -0.796 38.110 1.00 89.88 446 ALA A N 1
ATOM 3393 C CA . ALA A 1 446 ? 25.213 -0.149 37.952 1.00 89.88 446 ALA A CA 1
ATOM 3394 C C . ALA A 1 446 ? 26.340 -1.176 37.764 1.00 89.88 446 ALA A C 1
ATOM 3396 O O . ALA A 1 446 ? 27.172 -1.027 36.871 1.00 89.88 446 ALA A O 1
ATOM 3397 N N . ALA A 1 447 ? 26.332 -2.262 38.546 1.00 86.69 447 ALA A N 1
ATOM 3398 C CA . ALA A 1 447 ? 27.305 -3.345 38.419 1.00 86.69 447 ALA A CA 1
ATOM 3399 C C . ALA A 1 447 ? 27.182 -4.115 37.090 1.00 86.69 447 ALA A C 1
ATOM 3401 O O . ALA A 1 447 ? 28.204 -4.499 36.522 1.00 86.69 447 ALA A O 1
ATOM 3402 N N . LEU A 1 448 ? 25.960 -4.320 36.581 1.00 83.81 448 LEU A N 1
ATOM 3403 C CA . LEU A 1 448 ? 25.716 -4.966 35.284 1.00 83.81 448 LEU A CA 1
ATOM 3404 C C . LEU A 1 448 ? 26.224 -4.117 34.113 1.00 83.81 448 LEU A C 1
ATOM 3406 O O . LEU A 1 448 ? 26.849 -4.649 33.197 1.00 83.81 448 LEU A O 1
ATOM 3410 N N . LEU A 1 449 ? 25.980 -2.806 34.162 1.00 85.25 449 LEU A N 1
ATOM 3411 C CA . LEU A 1 449 ? 26.358 -1.860 33.109 1.00 85.25 449 LEU A CA 1
ATOM 3412 C C . LEU A 1 449 ? 27.785 -1.307 33.271 1.00 85.25 449 LEU A C 1
ATOM 3414 O O . LEU A 1 449 ? 28.292 -0.647 32.372 1.00 85.25 449 LEU A O 1
ATOM 3418 N N . GLY A 1 450 ? 28.449 -1.552 34.405 1.00 86.81 450 GLY A N 1
ATOM 3419 C CA . GLY A 1 450 ? 29.767 -0.978 34.696 1.00 86.81 450 GLY A CA 1
ATOM 3420 C C . GLY A 1 450 ? 29.758 0.555 34.784 1.00 86.81 450 GLY A C 1
ATOM 3421 O O . GLY A 1 450 ? 30.752 1.192 34.442 1.00 86.81 450 GLY A O 1
ATOM 3422 N N . LYS A 1 451 ? 28.636 1.142 35.212 1.00 89.56 451 LYS A N 1
ATOM 3423 C CA . LYS A 1 451 ? 28.387 2.591 35.272 1.00 89.56 451 LYS A CA 1
ATOM 3424 C C . LYS A 1 451 ? 28.253 3.077 36.715 1.00 89.56 451 LYS A C 1
ATOM 3426 O O . LYS A 1 451 ? 28.101 2.277 37.636 1.00 89.56 451 LYS A O 1
ATOM 3431 N N . LEU A 1 452 ? 28.294 4.395 36.918 1.00 92.12 452 LEU A N 1
ATOM 3432 C CA . LEU A 1 452 ? 27.992 4.996 38.221 1.00 92.12 452 LEU A CA 1
ATOM 3433 C C . LEU A 1 452 ? 26.487 4.921 38.514 1.00 92.12 452 LEU A C 1
ATOM 3435 O O . LEU A 1 452 ? 25.672 5.046 37.602 1.00 92.12 452 LEU A O 1
ATOM 3439 N N . GLU A 1 453 ? 26.123 4.763 39.789 1.00 92.00 453 GLU A N 1
ATOM 3440 C CA . GLU A 1 453 ? 24.724 4.634 40.235 1.00 92.00 453 GLU A CA 1
ATOM 3441 C C . GLU A 1 453 ? 23.846 5.817 39.783 1.00 92.00 453 GLU A C 1
ATOM 3443 O O . GLU A 1 453 ? 22.745 5.607 39.277 1.00 92.00 453 GLU A O 1
ATOM 3448 N N . ASP A 1 454 ? 24.363 7.048 39.854 1.00 90.25 454 ASP A N 1
ATOM 3449 C CA . ASP A 1 454 ? 23.640 8.244 39.399 1.00 90.25 454 ASP A CA 1
ATOM 3450 C C . ASP A 1 454 ? 23.364 8.234 37.884 1.00 90.25 454 ASP A C 1
ATOM 3452 O O . ASP A 1 454 ? 22.317 8.702 37.435 1.00 90.25 454 ASP A O 1
ATOM 3456 N N . GLU A 1 455 ? 24.281 7.683 37.081 1.00 89.38 455 GLU A N 1
ATOM 3457 C CA . GLU A 1 455 ? 24.148 7.622 35.621 1.00 89.38 455 GLU A CA 1
ATOM 3458 C C . GLU A 1 455 ? 23.052 6.633 35.214 1.00 89.38 455 GLU A C 1
ATOM 3460 O O . GLU A 1 455 ? 22.150 6.981 34.449 1.00 89.38 455 GLU A O 1
ATOM 3465 N N . VAL A 1 456 ? 23.076 5.420 35.780 1.00 89.50 456 VAL A N 1
ATOM 3466 C CA . VAL A 1 456 ? 22.044 4.410 35.495 1.00 89.50 456 VAL A CA 1
ATOM 3467 C C . VAL A 1 456 ? 20.682 4.816 36.034 1.00 89.50 456 VAL A C 1
ATOM 3469 O O . VAL A 1 456 ? 19.673 4.498 35.405 1.00 89.50 456 VAL A O 1
ATOM 3472 N N . LEU A 1 457 ? 20.626 5.562 37.140 1.00 89.50 457 LEU A N 1
ATOM 3473 C CA . LEU A 1 457 ? 19.377 6.120 37.648 1.00 89.50 457 LEU A CA 1
ATOM 3474 C C . LEU A 1 457 ? 18.751 7.080 36.626 1.00 89.50 457 LEU A C 1
ATOM 3476 O O . LEU A 1 457 ? 17.587 6.920 36.264 1.00 89.50 457 LEU A O 1
ATOM 3480 N N . GLN A 1 458 ? 19.525 8.040 36.109 1.00 87.69 458 GLN A N 1
ATOM 3481 C CA . GLN A 1 458 ? 19.036 8.993 35.107 1.00 87.69 458 GLN A CA 1
ATOM 3482 C C . GLN A 1 458 ? 18.620 8.307 33.798 1.00 87.69 458 GLN A C 1
ATOM 3484 O O . GLN A 1 458 ? 17.587 8.656 33.223 1.00 87.69 458 GLN A O 1
ATOM 3489 N N . GLU A 1 459 ? 19.389 7.325 33.323 1.00 87.88 459 GLU A N 1
ATOM 3490 C CA . GLU A 1 459 ? 19.043 6.560 32.117 1.00 87.88 459 GLU A CA 1
ATOM 3491 C C . GLU A 1 459 ? 17.767 5.730 32.296 1.00 87.88 459 GLU A C 1
ATOM 3493 O O . GLU A 1 459 ? 16.921 5.709 31.402 1.00 87.88 459 GLU A O 1
ATOM 3498 N N . SER A 1 460 ? 17.584 5.112 33.463 1.00 89.62 460 SER A N 1
ATOM 3499 C CA . SER A 1 460 ? 16.383 4.330 33.777 1.00 89.62 460 SER A CA 1
ATOM 3500 C C . SER A 1 460 ? 15.130 5.209 33.816 1.00 89.62 460 SER A C 1
ATOM 3502 O O . SER A 1 460 ? 14.108 4.861 33.227 1.00 89.62 460 SER A O 1
ATOM 3504 N N . LEU A 1 461 ? 15.211 6.392 34.437 1.00 86.31 461 LEU A N 1
ATOM 3505 C CA . LEU A 1 461 ? 14.091 7.341 34.485 1.00 86.31 461 LEU A CA 1
ATOM 3506 C C . LEU A 1 461 ? 13.694 7.837 33.086 1.00 86.31 461 LEU A C 1
ATOM 3508 O O . LEU A 1 461 ? 12.507 7.950 32.785 1.00 86.31 461 LEU A O 1
ATOM 3512 N N . LYS A 1 462 ? 14.666 8.079 32.194 1.00 84.62 462 LYS A N 1
ATOM 3513 C CA . LYS A 1 462 ? 14.394 8.440 30.788 1.00 84.62 462 LYS A CA 1
ATOM 3514 C C . LYS A 1 462 ? 13.669 7.335 30.018 1.00 84.62 462 LYS A C 1
ATOM 3516 O O . LYS A 1 462 ? 12.915 7.642 29.101 1.00 84.62 462 LYS A O 1
ATOM 3521 N N . ARG A 1 463 ? 13.868 6.070 30.399 1.00 81.62 463 ARG A N 1
ATOM 3522 C CA . ARG A 1 463 ? 13.150 4.903 29.854 1.00 81.62 463 ARG A CA 1
ATOM 3523 C C . ARG A 1 463 ? 11.753 4.715 30.451 1.00 81.62 463 ARG A C 1
ATOM 3525 O O . ARG A 1 463 ? 11.080 3.741 30.136 1.00 81.62 463 ARG A O 1
ATOM 3532 N N . GLY A 1 464 ? 11.312 5.625 31.318 1.00 84.12 464 GLY A N 1
ATOM 3533 C CA . GLY A 1 464 ? 10.006 5.552 31.966 1.00 84.12 464 GLY A CA 1
ATOM 3534 C C . GLY A 1 464 ? 9.952 4.590 33.152 1.00 84.12 464 GLY A C 1
ATOM 3535 O O . GLY A 1 464 ? 8.860 4.317 33.647 1.00 84.12 464 GLY A O 1
ATOM 3536 N N . TRP A 1 465 ? 11.096 4.083 33.627 1.00 91.69 465 TRP A N 1
ATOM 3537 C CA . TRP A 1 465 ? 11.143 3.325 34.877 1.00 91.69 465 TRP A CA 1
ATOM 3538 C C . TRP A 1 465 ? 10.838 4.263 36.047 1.00 91.69 465 TRP A C 1
ATOM 3540 O O . TRP A 1 465 ? 11.140 5.457 35.998 1.00 91.69 465 TRP A O 1
ATOM 3550 N N . THR A 1 466 ? 10.268 3.729 37.122 1.00 90.06 466 THR A N 1
ATOM 3551 C CA . THR A 1 466 ? 9.923 4.519 38.315 1.00 90.06 466 THR A CA 1
ATOM 3552 C C . THR A 1 466 ? 10.740 4.068 39.515 1.00 90.06 466 THR A C 1
ATOM 3554 O O . THR A 1 466 ? 11.047 2.885 39.632 1.00 90.06 466 THR A O 1
ATOM 3557 N N . ALA A 1 467 ? 11.064 4.975 40.438 1.00 84.94 467 ALA A N 1
ATOM 3558 C CA . ALA A 1 467 ? 11.618 4.573 41.731 1.00 84.94 467 ALA A CA 1
ATOM 3559 C C . ALA A 1 467 ? 10.607 3.702 42.503 1.00 84.94 467 ALA A C 1
ATOM 3561 O O . ALA A 1 467 ? 9.392 3.896 42.377 1.00 84.94 467 ALA A O 1
ATOM 3562 N N . ASP A 1 468 ? 11.102 2.730 43.268 1.00 81.94 468 ASP A N 1
ATOM 3563 C CA . ASP A 1 468 ? 10.289 2.024 44.262 1.00 81.94 468 ASP A CA 1
ATOM 3564 C C . ASP A 1 468 ? 10.082 2.902 45.516 1.00 81.94 468 ASP A C 1
ATOM 3566 O O . ASP A 1 468 ? 10.588 4.022 45.598 1.00 81.94 468 ASP A O 1
ATOM 3570 N N . ASP A 1 469 ? 9.355 2.391 46.511 1.00 80.81 469 ASP A N 1
ATOM 3571 C CA . ASP A 1 469 ? 9.179 3.038 47.817 1.00 80.81 469 ASP A CA 1
ATOM 3572 C C . ASP A 1 469 ? 10.536 3.282 48.520 1.00 80.81 469 ASP A C 1
ATOM 3574 O O . ASP A 1 469 ? 10.680 4.234 49.290 1.00 80.81 469 ASP A O 1
ATOM 3578 N N . ASP A 1 470 ? 11.546 2.452 48.223 1.00 84.50 470 ASP A N 1
ATOM 3579 C CA . ASP A 1 470 ? 12.960 2.701 48.523 1.00 84.50 470 ASP A CA 1
ATOM 3580 C C . ASP A 1 470 ? 13.662 3.274 47.272 1.00 84.50 470 ASP A C 1
ATOM 3582 O O . ASP A 1 470 ? 13.752 2.577 46.256 1.00 84.50 470 ASP A O 1
ATOM 3586 N N . PRO A 1 471 ? 14.218 4.503 47.325 1.00 79.38 471 PRO A N 1
ATOM 3587 C CA . PRO A 1 471 ? 14.876 5.144 46.183 1.00 79.38 471 PRO A CA 1
ATOM 3588 C C . PRO A 1 471 ? 16.152 4.425 45.715 1.00 79.38 471 PRO A C 1
ATOM 3590 O O . PRO A 1 471 ? 16.674 4.736 44.646 1.00 79.38 471 PRO A O 1
ATOM 3593 N N . SER A 1 472 ? 16.650 3.451 46.483 1.00 86.50 472 SER A N 1
ATOM 3594 C CA . SER A 1 472 ? 17.756 2.567 46.090 1.00 86.50 472 SER A CA 1
ATOM 3595 C C . SER A 1 472 ? 17.330 1.495 45.074 1.00 86.50 472 SER A C 1
ATOM 3597 O O . SER A 1 472 ? 18.173 0.726 44.597 1.00 86.50 472 SER A O 1
ATOM 3599 N N . TYR A 1 473 ? 16.035 1.421 44.752 1.00 90.38 473 TYR A N 1
ATOM 3600 C CA . TYR A 1 473 ? 15.427 0.445 43.858 1.00 90.38 473 TYR A CA 1
ATOM 3601 C C . TYR A 1 473 ? 14.605 1.108 42.749 1.00 90.38 473 TYR A C 1
ATOM 3603 O O . TYR A 1 473 ? 13.996 2.164 42.917 1.00 90.38 473 TYR A O 1
ATOM 3611 N N . LEU A 1 474 ? 14.579 0.443 41.598 1.00 90.50 474 LEU A N 1
ATOM 3612 C CA . LEU A 1 474 ? 13.867 0.858 40.399 1.00 90.50 474 LEU A CA 1
ATOM 3613 C C . LEU A 1 474 ? 12.870 -0.221 39.979 1.00 90.50 474 LEU A C 1
ATOM 3615 O O . LEU A 1 474 ? 13.183 -1.410 40.032 1.00 90.50 474 LEU A O 1
ATOM 3619 N N . LYS A 1 475 ? 11.704 0.208 39.497 1.00 90.25 475 LYS A N 1
ATOM 3620 C CA . LYS A 1 475 ? 10.672 -0.613 38.856 1.00 90.25 475 LYS A CA 1
ATOM 3621 C C . LYS A 1 475 ? 10.758 -0.446 37.337 1.00 90.25 475 LYS A C 1
ATOM 3623 O O . LYS A 1 475 ? 10.375 0.616 36.832 1.00 90.25 475 LYS A O 1
ATOM 3628 N N . PRO A 1 476 ? 11.258 -1.460 36.610 1.00 88.69 476 PRO A N 1
ATOM 3629 C CA . PRO A 1 476 ? 11.281 -1.442 35.156 1.00 88.69 476 PRO A CA 1
ATOM 3630 C C . PRO A 1 476 ? 9.878 -1.426 34.555 1.00 88.69 476 PRO A C 1
ATOM 3632 O O . PRO A 1 476 ? 8.940 -2.004 35.114 1.00 88.69 476 PRO A O 1
ATOM 3635 N N . VAL A 1 477 ? 9.742 -0.806 33.383 1.00 82.75 477 VAL A N 1
ATOM 3636 C CA . VAL A 1 477 ? 8.511 -0.904 32.592 1.00 82.75 477 VAL A CA 1
ATOM 3637 C C . VAL A 1 477 ? 8.448 -2.306 32.001 1.00 82.75 477 VAL A C 1
ATOM 3639 O O . VAL A 1 477 ? 9.193 -2.641 31.084 1.00 82.75 477 VAL A O 1
ATOM 3642 N N . GLN A 1 478 ? 7.572 -3.141 32.554 1.00 72.06 478 GLN A N 1
ATOM 3643 C CA . GLN A 1 478 ? 7.389 -4.502 32.068 1.00 72.06 478 GLN A CA 1
ATOM 3644 C C . GLN A 1 478 ? 6.798 -4.480 30.651 1.00 72.06 478 GLN A C 1
ATOM 3646 O O . GLN A 1 478 ? 5.783 -3.807 30.429 1.00 72.06 478 GLN A O 1
ATOM 3651 N N . PRO A 1 479 ? 7.377 -5.222 29.692 1.00 58.00 479 PRO A N 1
ATOM 3652 C CA . PRO A 1 479 ? 6.754 -5.393 28.391 1.00 58.00 479 PRO A CA 1
ATOM 3653 C C . PRO A 1 479 ? 5.419 -6.126 28.560 1.00 58.00 479 PRO A C 1
ATOM 3655 O O . PRO A 1 479 ? 5.295 -7.054 29.360 1.00 58.00 479 PRO A O 1
ATOM 3658 N N . VAL A 1 480 ? 4.398 -5.709 27.809 1.00 46.88 480 VAL A N 1
ATOM 3659 C CA . VAL A 1 480 ? 3.091 -6.376 27.822 1.00 46.88 480 VAL A CA 1
ATOM 3660 C C . VAL A 1 480 ? 3.267 -7.778 27.238 1.00 46.88 480 VAL A C 1
ATOM 3662 O O . VAL A 1 480 ? 3.449 -7.934 26.034 1.00 46.88 480 VAL A O 1
ATOM 3665 N N . VAL A 1 481 ? 3.229 -8.799 28.095 1.00 42.31 481 VAL A N 1
ATOM 3666 C CA . VAL A 1 481 ? 3.256 -10.201 27.668 1.00 42.31 481 VAL A CA 1
ATOM 3667 C C . VAL A 1 481 ? 1.908 -10.523 27.027 1.00 42.31 481 VAL A C 1
ATOM 3669 O O . VAL A 1 481 ? 0.882 -10.579 27.704 1.00 42.31 481 VAL A O 1
ATOM 3672 N N . ILE A 1 482 ? 1.903 -10.703 25.709 1.00 39.03 482 ILE A N 1
ATOM 3673 C CA . ILE A 1 482 ? 0.775 -11.290 24.987 1.00 39.03 482 ILE A CA 1
ATOM 3674 C C . ILE A 1 482 ? 1.050 -12.794 24.944 1.00 39.03 482 ILE A C 1
ATOM 3676 O O . ILE A 1 482 ? 1.919 -13.240 24.201 1.00 39.03 482 ILE A O 1
ATOM 3680 N N . GLU A 1 483 ? 0.361 -13.569 25.782 1.00 33.91 483 GLU A N 1
ATOM 3681 C CA . GLU A 1 483 ? 0.410 -15.031 25.705 1.00 33.91 483 GLU A CA 1
ATOM 3682 C C . GLU A 1 483 ? -0.269 -15.478 24.404 1.00 33.91 483 GLU A C 1
ATOM 3684 O O . GLU A 1 483 ? -1.493 -15.409 24.276 1.00 33.91 483 GLU A O 1
ATOM 3689 N N . ASP A 1 484 ? 0.528 -15.911 23.427 1.00 38.72 484 ASP A N 1
ATOM 3690 C CA . ASP A 1 484 ? 0.042 -16.655 22.269 1.00 38.72 484 ASP A CA 1
ATOM 3691 C C . ASP A 1 484 ? 0.049 -18.158 22.611 1.00 38.72 484 ASP A C 1
ATOM 3693 O O . ASP A 1 484 ? 1.122 -18.761 22.692 1.00 38.72 484 ASP A O 1
ATOM 3697 N N . PRO A 1 485 ? -1.119 -18.795 22.815 1.00 40.41 485 PRO A N 1
ATOM 3698 C CA . PRO A 1 485 ? -1.207 -20.217 23.142 1.00 40.41 485 PRO A CA 1
ATOM 3699 C C . PRO A 1 485 ? -0.774 -21.147 21.993 1.00 40.41 485 PRO A C 1
ATOM 3701 O O . PRO A 1 485 ? -0.671 -22.352 22.212 1.00 40.41 485 PRO A O 1
ATOM 3704 N N . ASN A 1 486 ? -0.514 -20.611 20.792 1.00 42.38 486 ASN A N 1
ATOM 3705 C CA . ASN A 1 486 ? -0.012 -21.345 19.628 1.00 42.38 486 ASN A CA 1
ATOM 3706 C C . ASN A 1 486 ? 1.432 -20.981 19.247 1.00 42.38 486 ASN A C 1
ATOM 3708 O O . ASN A 1 486 ? 1.949 -21.519 18.262 1.00 42.38 486 ASN A O 1
ATOM 3712 N N . ALA A 1 487 ? 2.106 -20.121 20.017 1.00 45.06 487 ALA A N 1
ATOM 3713 C CA . ALA A 1 487 ? 3.542 -19.937 19.888 1.00 45.06 487 ALA A CA 1
ATOM 3714 C C . ALA A 1 487 ? 4.237 -21.211 20.387 1.00 45.06 487 ALA A C 1
ATOM 3716 O O . ALA A 1 487 ? 4.635 -21.327 21.543 1.00 45.06 487 ALA A O 1
ATOM 3717 N N . GLU A 1 488 ? 4.368 -22.207 19.507 1.00 43.69 488 GLU A N 1
ATOM 3718 C CA . GLU A 1 488 ? 5.423 -23.202 19.652 1.00 43.69 488 GLU A CA 1
ATOM 3719 C C . GLU A 1 488 ? 6.739 -22.439 19.744 1.00 43.69 488 GLU A C 1
ATOM 3721 O O . GLU A 1 488 ? 7.230 -21.918 18.741 1.00 43.69 488 GLU A O 1
ATOM 3726 N N . ASP A 1 489 ? 7.229 -22.369 20.977 1.00 46.00 489 ASP A N 1
ATOM 3727 C CA . ASP A 1 489 ? 8.425 -21.698 21.450 1.00 46.00 489 ASP A CA 1
ATOM 3728 C C . ASP A 1 489 ? 9.505 -21.670 20.355 1.00 46.00 489 ASP A C 1
ATOM 3730 O O . ASP A 1 489 ? 10.097 -22.694 19.994 1.00 46.00 489 ASP A O 1
ATOM 3734 N N . ASP A 1 490 ? 9.725 -20.494 19.764 1.00 48.06 490 ASP A N 1
ATOM 3735 C CA . ASP A 1 490 ? 10.703 -20.285 18.689 1.00 48.06 490 ASP A CA 1
ATOM 3736 C C . ASP A 1 490 ? 12.117 -20.672 19.172 1.00 48.06 490 ASP A C 1
ATOM 3738 O O . ASP A 1 490 ? 12.973 -21.124 18.408 1.00 48.06 490 ASP A O 1
ATOM 3742 N N . PHE A 1 491 ? 12.317 -20.635 20.495 1.00 43.59 491 PHE A N 1
ATOM 3743 C CA . PHE A 1 491 ? 13.461 -21.194 21.201 1.00 43.59 491 PHE A CA 1
ATOM 3744 C C . PHE A 1 491 ? 13.554 -22.723 21.083 1.00 43.59 491 PHE A C 1
ATOM 3746 O O . PHE A 1 491 ? 14.631 -23.246 20.808 1.00 43.59 491 PHE A O 1
ATOM 3753 N N . VAL A 1 492 ? 12.445 -23.459 21.212 1.00 44.03 492 VAL A N 1
ATOM 3754 C CA . VAL A 1 492 ? 12.389 -24.921 21.034 1.00 44.03 492 VAL A CA 1
ATOM 3755 C C . VAL A 1 492 ? 12.582 -25.301 19.568 1.00 44.03 492 VAL A C 1
ATOM 3757 O O . VAL A 1 492 ? 13.302 -26.255 19.290 1.00 44.03 492 VAL A O 1
ATOM 3760 N N . LYS A 1 493 ? 12.043 -24.542 18.605 1.00 45.53 493 LYS A N 1
ATOM 3761 C CA . LYS A 1 493 ? 12.328 -24.754 17.169 1.00 45.53 493 LYS A CA 1
ATOM 3762 C C . LYS A 1 493 ? 13.792 -24.489 16.828 1.00 45.53 493 LYS A C 1
ATOM 3764 O O . LYS A 1 493 ? 14.401 -25.263 16.083 1.00 45.53 493 LYS A O 1
ATOM 3769 N N . THR A 1 494 ? 14.368 -23.444 17.415 1.00 43.41 494 THR A N 1
ATOM 3770 C CA . THR A 1 494 ? 15.793 -23.111 17.303 1.00 43.41 494 THR A CA 1
ATOM 3771 C C . THR A 1 494 ? 16.664 -24.196 17.940 1.00 43.41 494 THR A C 1
ATOM 3773 O O . THR A 1 494 ? 17.604 -24.670 17.305 1.00 43.41 494 THR A O 1
ATOM 3776 N N . MET A 1 495 ? 16.299 -24.692 19.123 1.00 38.44 495 MET A N 1
ATOM 3777 C CA . MET A 1 495 ? 16.962 -25.807 19.804 1.00 38.44 495 MET A CA 1
ATOM 3778 C C . MET A 1 495 ? 16.836 -27.117 19.021 1.00 38.44 495 MET A C 1
ATOM 3780 O O . MET A 1 495 ? 17.833 -27.796 18.834 1.00 38.44 495 MET A O 1
ATOM 3784 N N . ILE A 1 496 ? 15.664 -27.458 18.475 1.00 48.66 496 ILE A N 1
ATOM 3785 C CA . ILE A 1 496 ? 15.457 -28.664 17.653 1.00 48.66 496 ILE A CA 1
ATOM 3786 C C . ILE A 1 496 ? 16.279 -28.595 16.358 1.00 48.66 496 ILE A C 1
ATOM 3788 O O . ILE A 1 496 ? 16.852 -29.607 15.948 1.00 48.66 496 ILE A O 1
ATOM 3792 N N . ARG A 1 497 ? 16.382 -27.418 15.720 1.00 45.03 497 ARG A N 1
ATOM 3793 C CA . ARG A 1 497 ? 17.299 -27.197 14.585 1.00 45.03 497 ARG A CA 1
ATOM 3794 C C . ARG A 1 497 ? 18.759 -27.372 15.000 1.00 45.03 497 ARG A C 1
ATOM 3796 O O . ARG A 1 497 ? 19.512 -28.006 14.267 1.00 45.03 497 ARG A O 1
ATOM 3803 N N . GLN A 1 498 ? 19.144 -26.866 16.170 1.00 42.78 498 GLN A N 1
ATOM 3804 C CA . GLN A 1 498 ? 20.499 -27.000 16.708 1.00 42.78 498 GLN A CA 1
ATOM 3805 C C . GLN A 1 498 ? 20.834 -28.457 17.069 1.00 42.78 498 GLN A C 1
ATOM 3807 O O . GLN A 1 498 ? 21.887 -28.945 16.670 1.00 42.78 498 GLN A O 1
ATOM 3812 N N . THR A 1 499 ? 19.943 -29.198 17.735 1.00 40.03 499 THR A N 1
ATOM 3813 C CA . THR A 1 499 ? 20.159 -30.609 18.106 1.00 40.03 499 THR A CA 1
ATOM 3814 C C . THR A 1 499 ? 20.241 -31.510 16.873 1.00 40.03 499 THR A C 1
ATOM 3816 O O . THR A 1 499 ? 21.171 -32.304 16.770 1.00 40.03 499 THR A O 1
ATOM 3819 N N . LYS A 1 500 ? 19.353 -31.325 15.882 1.00 43.69 500 LYS A N 1
ATOM 3820 C CA . LYS A 1 500 ? 19.420 -32.058 14.601 1.00 43.69 500 LYS A CA 1
ATOM 3821 C C . LYS A 1 500 ? 20.679 -31.748 13.791 1.00 43.69 500 LYS A C 1
ATOM 3823 O O . LYS A 1 500 ? 21.096 -32.579 12.989 1.00 43.69 500 LYS A O 1
ATOM 3828 N N . PHE A 1 501 ? 21.268 -30.565 13.960 1.00 43.25 501 PHE A N 1
ATOM 3829 C CA . PHE A 1 501 ? 22.553 -30.243 13.350 1.00 43.25 501 PHE A CA 1
ATOM 3830 C C . PHE A 1 501 ? 23.683 -30.993 14.068 1.00 43.25 501 PHE A C 1
ATOM 3832 O O . PHE A 1 501 ? 24.386 -31.755 13.418 1.00 43.25 501 PHE A O 1
ATOM 3839 N N . PHE A 1 502 ? 23.779 -30.905 15.402 1.00 37.94 502 PHE A N 1
ATOM 3840 C CA . PHE A 1 502 ? 24.814 -31.603 16.186 1.00 37.94 502 PHE A CA 1
ATOM 3841 C C . PHE A 1 502 ? 24.807 -33.133 16.031 1.00 37.94 502 PHE A C 1
ATOM 3843 O O . PHE A 1 502 ? 25.876 -33.740 16.020 1.00 37.94 502 PHE A O 1
ATOM 3850 N N . GLU A 1 503 ? 23.640 -33.761 15.872 1.00 46.00 503 GLU A N 1
ATOM 3851 C CA . GLU A 1 503 ? 23.537 -35.209 15.626 1.00 46.00 503 GLU A CA 1
ATOM 3852 C C . GLU A 1 503 ? 24.077 -35.632 14.247 1.00 46.00 503 GLU A C 1
ATOM 3854 O O . GLU A 1 503 ? 24.473 -36.782 14.082 1.00 46.00 503 GLU A O 1
ATOM 3859 N N . ASN A 1 504 ? 24.147 -34.712 13.278 1.00 44.56 504 ASN A N 1
ATOM 3860 C CA . ASN A 1 504 ? 24.649 -34.981 11.926 1.00 44.56 504 ASN A CA 1
ATOM 3861 C C . ASN A 1 504 ? 26.107 -34.534 11.703 1.00 44.56 504 ASN A C 1
ATOM 3863 O O . ASN A 1 504 ? 26.718 -34.966 10.730 1.00 44.56 504 ASN A O 1
ATOM 3867 N N . THR A 1 505 ? 26.683 -33.700 12.580 1.00 42.19 505 THR A N 1
ATOM 3868 C CA . THR A 1 505 ? 28.073 -33.202 12.463 1.00 42.19 505 THR A CA 1
ATOM 3869 C C . THR A 1 505 ? 29.065 -33.822 13.450 1.00 42.19 505 THR A C 1
ATOM 3871 O O . THR A 1 505 ? 30.219 -33.416 13.468 1.00 42.19 505 THR A O 1
ATOM 3874 N N . LEU A 1 506 ? 28.654 -34.795 14.272 1.00 35.47 506 LEU A N 1
ATOM 3875 C CA . LEU A 1 506 ? 29.548 -35.525 15.190 1.00 35.47 506 LEU A CA 1
ATOM 3876 C C . LEU A 1 506 ? 30.008 -36.896 14.654 1.00 35.47 506 LEU A C 1
ATOM 3878 O O . LEU A 1 506 ? 30.545 -37.705 15.411 1.00 35.47 506 LEU A O 1
ATOM 3882 N N . THR A 1 507 ? 29.827 -37.159 13.357 1.00 41.00 507 THR A N 1
ATOM 3883 C CA . THR A 1 507 ? 30.363 -38.352 12.671 1.00 41.00 507 THR A CA 1
ATOM 3884 C C . THR A 1 507 ? 31.474 -38.074 11.654 1.00 41.00 507 THR A C 1
ATOM 3886 O O . THR A 1 507 ? 31.905 -39.008 10.985 1.00 41.00 507 THR A O 1
ATOM 3889 N N . GLU A 1 508 ? 32.003 -36.853 11.589 1.00 31.09 508 GLU A N 1
ATOM 3890 C CA . GLU A 1 508 ? 33.257 -36.496 10.897 1.00 31.09 508 GLU A CA 1
ATOM 3891 C C . GLU A 1 508 ? 34.041 -35.484 11.743 1.00 31.09 508 GLU A C 1
ATOM 3893 O O . GLU A 1 508 ? 35.289 -35.460 11.625 1.00 31.09 508 GLU A O 1
#

Foldseek 3Di:
DLPFFWKKKKFLFFDADDPVPQDPVNVVVLLVLQVVLQVQLVVCLVVVHDQQVSFLSSLQSSLQDLLGCFQAVNAAALVRAFKKKKKKAWQEVGQIAIETRDRWFRHRQVLRVCCRPPHPDRYDYDPRSVVVCVVSVGDTHDRCRNDDPLSVLQLVVCVVVVVDPPPPPPPPPDPRDPNSFDGKKIKMWIAHSVLIIMIMIMGRAGHRHHRPDTFLRRPELQQWYHHSWKTKGKIWDRVLSVVVSLRVQLVCCCVPVVDDSQVSQCCSACPSQVPTWIWMWMATSNQDIYTDTPHQWIFMWIDGPPDDIATTTGPPPDRPPPDDDDQPQQPCLVVLVVCVVVVHDDLVSLLSNLLNCLLVVVLVVNVVSVVSPDPVSCVVDPRSVLSVQLSVCVVVLVLLSSLVSLPDDDPPVCVSSSVSSLVSSLVVLLVVCLAPDQKDFLVVSCNSSVHDSVVSLVVQVVQVWDADVDNRMIGHNHDPDDDDVPPPPVVVVVVVVVVVVVVVPPPD

Radius of gyration: 26.46 Å; chains: 1; bounding box: 75×60×79 Å